Protein 1MUW (pdb70)

Foldseek 3Di:
DQQAAQQQQEEEELCALQPQFDDPVDDGLADGDQLLVVLVLCLVSHHQAYEYALCSQQPPPDDPVSSVVSLVSNLVSCVVSVHAYAEYEHPLDDDVLNQQWQLQRPDPVSVVVSLVRGVVVVVVSQVRHHQEYEDEGQNHDAPDDVNHPVVVSLVSVLVSQQVVVVVCVVVVGRHAYAYEAAQHPPHNGHQLHAQVSLLVSLVPHPCSVRYAHAYEPARCQLVPDQVLVSVVVRVVVVGHPHYEAAAHQGNDPRQQHAHCPHPNVSSLSNLLSCVVSVPDHHHYYPGHQHSVDYSVSSSVRVSVNSSSSSLSNVLSVCQVPDVVLVVLCVLLCVVVVPDDPCVVDDVVCVPDCCNPVVPPVVVVVVRDNSVVVNVVSSVCSSVVVD

CATH classification: 3.20.20.150

Solvent-accessible surface area: 19082 Å² total; per-residue (Å²): 129,50,118,13,60,80,149,21,60,0,0,0,0,11,45,0,2,19,51,41,0,145,56,118,195,19,122,41,65,14,110,77,41,57,23,26,60,2,0,66,64,0,27,124,47,7,2,50,0,0,0,0,16,14,41,46,3,11,69,98,68,24,54,115,111,87,45,92,58,57,10,126,90,1,77,114,5,10,111,89,49,57,11,55,3,19,2,0,5,11,13,17,38,95,65,94,53,0,154,36,0,0,11,3,4,97,88,147,105,16,46,142,86,0,25,176,20,3,39,120,2,0,57,8,0,48,107,23,31,3,110,8,2,2,22,48,24,1,62,4,0,17,119,71,77,110,44,12,74,70,195,71,5,58,78,73,9,58,84,4,5,15,86,2,0,83,48,1,68,74,89,64,58,105,3,99,1,0,7,14,2,10,15,51,54,55,18,42,101,7,21,18,34,18,4,33,95,0,16,63,18,0,110,172,8,121,63,36,114,31,1,0,0,0,0,1,9,0,6,4,14,7,42,49,84,75,2,12,130,18,0,40,99,0,49,217,47,55,21,18,19,0,0,1,0,1,1,1,50,33,127,92,133,25,33,4,40,101,0,8,25,36,72,82,66,16,6,0,68,1,0,10,39,2,64,85,52,44,24,150,17,21,7,0,0,14,0,52,0,55,78,117,63,92,74,107,12,0,28,67,13,0,34,13,0,0,114,32,0,21,38,5,69,79,52,4,60,41,2,97,70,18,102,90,0,79,96,10,32,114,44,3,40,68,80,96,144,88,108,105,136,32,92,85,33,106,153,108,78,135,82,50,131,95,45,168,98,88,105,88,96,109,60,51,86,87,148,55,82,47,102,144,184,22,44,95,14,0,54,36,5,14,119,45,76,114

B-factor: mean 12.52, std 9.23, range [3.77, 87.59]

Nearest PDB structures (foldseek):
  1muw-assembly1_A  TM=1.003E+00  e=1.784E-71  Streptomyces olivochromogenes
  1xya-assembly1_B-2  TM=1.001E+00  e=8.491E-69  Streptomyces olivochromogenes
  1xyl-assembly1_B-2  TM=1.001E+00  e=8.491E-69  Streptomyces olivochromogenes
  6qrr-assembly1_A  TM=1.000E+00  e=2.770E-67  Streptomyces rubiginosus
  1oad-assembly1_A  TM=1.001E+00  e=8.093E-67  Streptomyces rubiginosus

Structure (mmCIF, N/CA/C/O backbone):
data_1MUW
#
_entry.id   1MUW
#
_cell.length_a   85.906
_cell.length_b   92.883
_cell.length_c   98.321
_cell.angle_alpha   90.00
_cell.angle_beta   90.00
_cell.angle_gamma   90.00
#
_symmetry.space_group_name_H-M   'I 2 2 2'
#
loop_
_entity.id
_entity.type
_entity.pdbx_description
1 polymer 'XYLOSE ISOMERASE'
2 non-polymer 'MANGANESE (II) ION'
3 non-polymer 'MAGNESIUM ION'
4 non-polymer 'HYDROXIDE ION'
5 water water
#
loop_
_atom_site.group_PDB
_atom_site.id
_atom_site.type_symbol
_atom_site.label_atom_id
_atom_site.label_alt_id
_atom_site.label_comp_id
_atom_site.label_asym_id
_atom_site.label_entity_id
_atom_site.label_seq_id
_atom_site.pdbx_PDB_ins_code
_atom_site.Cartn_x
_atom_site.Cartn_y
_atom_site.Cartn_z
_atom_site.occupancy
_atom_site.B_iso_or_equiv
_atom_site.auth_seq_id
_atom_site.auth_comp_id
_atom_site.auth_asym_id
_atom_site.auth_atom_id
_atom_site.pdbx_PDB_model_num
ATOM 1 N N A SER A 1 1 ? 11.859 40.344 36.498 0.54 43.05 1 SER A N 1
ATOM 2 N N B SER A 1 1 ? 8.996 35.956 35.296 0.46 37.11 1 SER A N 1
ATOM 3 C CA A SER A 1 1 ? 10.759 39.938 35.619 0.54 31.97 1 SER A CA 1
ATOM 4 C CA B SER A 1 1 ? 9.563 36.648 34.141 0.46 30.45 1 SER A CA 1
ATOM 5 C C A SER A 1 1 ? 11.215 39.985 34.140 0.54 23.47 1 SER A C 1
ATOM 6 C C B SER A 1 1 ? 11.005 37.139 34.253 0.46 31.57 1 SER A C 1
ATOM 7 O O A SER A 1 1 ? 12.033 40.765 33.656 0.54 19.67 1 SER A O 1
ATOM 8 O O B SER A 1 1 ? 11.960 36.607 34.899 0.46 17.92 1 SER A O 1
ATOM 27 N N A TYR A 1 2 ? 10.628 39.037 33.428 0.82 16.03 2 TYR A N 1
ATOM 28 N N B TYR A 1 2 ? 11.074 38.262 33.563 0.18 22.62 2 TYR A N 1
ATOM 29 C CA A TYR A 1 2 ? 10.870 38.878 32.006 0.82 12.38 2 TYR A CA 1
ATOM 30 C CA B TYR A 1 2 ? 10.877 38.744 32.231 0.18 12.52 2 TYR A CA 1
ATOM 31 C C A TYR A 1 2 ? 12.345 38.673 31.676 0.82 9.56 2 TYR A C 1
ATOM 32 C C B TYR A 1 2 ? 12.360 38.708 31.757 0.18 13.19 2 TYR A C 1
ATOM 33 O O A TYR A 1 2 ? 12.803 39.091 30.610 0.82 9.68 2 TYR A O 1
ATOM 34 O O B TYR A 1 2 ? 12.842 39.368 30.870 0.18 18.02 2 TYR A O 1
ATOM 69 N N A GLN A 1 3 ? 13.112 38.028 32.513 0.56 11.59 3 GLN A N 1
ATOM 70 N N B GLN A 1 3 ? 13.019 37.852 32.534 0.44 12.45 3 GLN A N 1
ATOM 71 C CA A GLN A 1 3 ? 14.521 37.724 32.280 0.56 10.20 3 GLN A CA 1
ATOM 72 C CA B GLN A 1 3 ? 14.469 37.686 32.372 0.44 11.89 3 GLN A CA 1
ATOM 73 C C A GLN A 1 3 ? 14.662 36.378 31.584 0.56 9.56 3 GLN A C 1
ATOM 74 C C B GLN A 1 3 ? 14.671 36.412 31.582 0.44 9.57 3 GLN A C 1
ATOM 75 O O A GLN A 1 3 ? 14.306 35.332 32.156 0.56 12.71 3 GLN A O 1
ATOM 76 O O B GLN A 1 3 ? 14.282 35.359 32.110 0.44 11.61 3 GLN A O 1
ATOM 103 N N . PRO A 1 4 ? 15.165 36.354 30.350 1.00 7.89 4 PRO A N 1
ATOM 104 C CA . PRO A 1 4 ? 15.342 35.099 29.649 1.00 8.00 4 PRO A CA 1
AT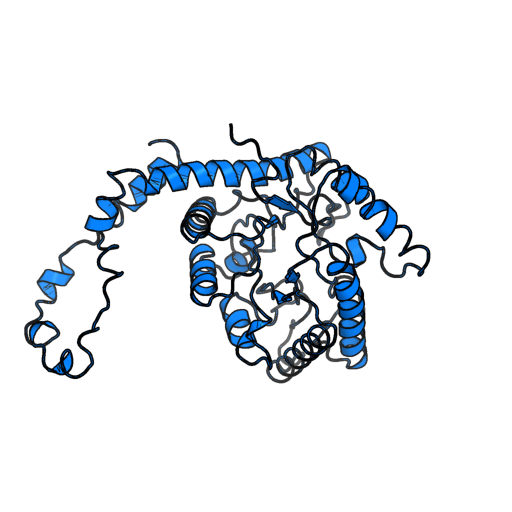OM 105 C C . P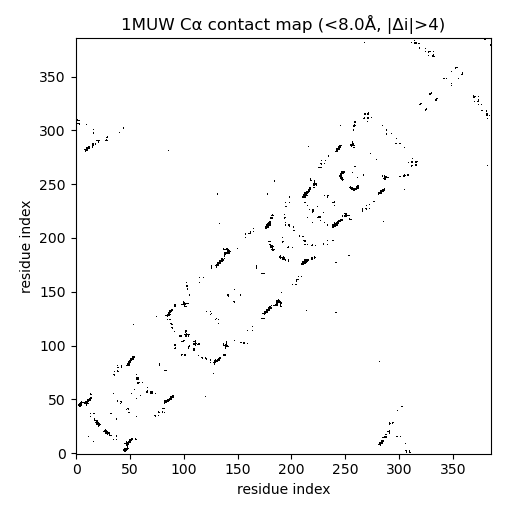RO A 1 4 ? 16.465 34.249 30.268 1.00 8.71 4 PRO A C 1
ATOM 106 O O . PRO A 1 4 ? 17.477 34.749 30.753 1.00 9.89 4 PRO A O 1
ATOM 117 N N . THR A 1 5 ? 16.240 32.940 30.113 1.00 9.58 5 THR A N 1
ATOM 118 C CA . THR A 1 5 ? 17.248 31.964 30.483 1.00 11.43 5 THR A CA 1
ATOM 119 C C . THR A 1 5 ? 17.272 30.897 29.407 1.00 9.95 5 THR A C 1
ATOM 120 O O . THR A 1 5 ? 16.313 30.818 28.590 1.00 9.16 5 THR A O 1
ATOM 131 N N A PRO A 1 6 ? 18.314 30.044 29.378 0.65 9.47 6 PRO A N 1
ATOM 132 N N B PRO A 1 6 ? 18.182 29.968 29.338 0.35 8.87 6 PRO A N 1
ATOM 133 C CA A PRO A 1 6 ? 18.378 28.988 28.347 0.65 8.70 6 PRO A CA 1
ATOM 134 C CA B PRO A 1 6 ? 18.201 29.055 28.182 0.35 8.95 6 PRO A CA 1
ATOM 135 C C A PRO A 1 6 ? 17.131 28.117 28.305 0.65 8.78 6 PRO A C 1
ATOM 136 C C B PRO A 1 6 ? 17.032 28.081 28.077 0.35 9.07 6 PRO A C 1
ATOM 137 O O A PRO A 1 6 ? 16.822 27.609 27.223 0.65 8.20 6 PRO A O 1
ATOM 138 O O B PRO A 1 6 ? 16.838 27.507 26.986 0.35 10.84 6 PRO A O 1
ATOM 159 N N A GLU A 1 7 ? 16.503 27.962 29.465 0.51 8.69 7 GLU A N 1
ATOM 160 N N B GLU A 1 7 ? 16.265 27.860 29.144 0.49 10.25 7 GLU A N 1
ATOM 161 C CA A GLU A 1 7 ? 15.261 27.205 29.510 0.51 9.18 7 GLU A CA 1
ATOM 162 C CA B GLU A 1 7 ? 15.069 27.010 29.090 0.49 11.55 7 GLU A CA 1
ATOM 163 C C A GLU A 1 7 ? 14.248 27.699 28.509 0.51 8.62 7 GLU A C 1
ATOM 164 C C B GLU A 1 7 ? 14.026 27.609 28.170 0.49 10.57 7 GLU A C 1
ATOM 165 O O A GLU A 1 7 ? 13.428 26.896 28.067 0.51 10.43 7 GLU A O 1
ATOM 166 O O B GLU A 1 7 ? 13.133 26.889 27.695 0.49 11.39 7 GLU A O 1
ATOM 189 N N . ASP A 1 8 ? 14.193 28.953 28.069 1.00 9.60 8 ASP A N 1
ATOM 190 C CA . ASP A 1 8 ? 13.235 29.573 27.164 1.00 9.42 8 ASP A CA 1
ATOM 191 C C . ASP A 1 8 ? 13.507 29.312 25.678 1.00 9.01 8 ASP A C 1
ATOM 192 O O . ASP A 1 8 ? 12.704 29.696 24.824 1.00 10.41 8 ASP A O 1
ATOM 201 N N . ARG A 1 9 ? 14.630 28.714 25.324 1.00 7.83 9 ARG A N 1
ATOM 202 C CA . ARG A 1 9 ? 14.864 28.229 23.964 1.00 7.90 9 ARG A CA 1
ATOM 203 C C . ARG A 1 9 ? 15.044 29.354 22.936 1.00 7.08 9 ARG A C 1
ATOM 204 O O . ARG A 1 9 ? 14.819 29.137 21.745 1.00 8.19 9 ARG A O 1
ATOM 225 N N . PHE A 1 10 ? 15.491 30.547 23.376 1.00 6.43 10 PHE A N 1
ATOM 226 C CA . PHE A 1 10 ? 15.680 31.638 22.429 1.00 5.78 10 PHE A CA 1
ATOM 227 C C . PHE A 1 10 ? 16.981 31.471 21.667 1.00 5.68 10 PHE A C 1
ATOM 228 O O . PHE A 1 10 ? 18.062 31.226 22.252 1.00 6.66 10 PHE A O 1
ATOM 245 N N . THR A 1 11 ? 16.911 31.635 20.355 1.00 5.32 11 THR A N 1
ATOM 246 C CA . THR A 1 11 ? 18.081 31.508 19.511 1.00 5.17 11 THR A CA 1
ATOM 247 C C . THR A 1 11 ? 18.130 32.687 18.538 1.00 4.82 11 THR A C 1
ATOM 248 O O . THR A 1 11 ? 17.150 33.343 18.278 1.00 5.22 11 THR A O 1
ATOM 259 N N . PHE A 1 12 ? 19.352 32.916 18.007 1.00 4.90 12 PHE A N 1
ATOM 260 C CA . PHE A 1 12 ? 19.608 34.025 17.101 1.00 4.87 12 PHE A CA 1
ATOM 261 C C . PHE A 1 12 ? 20.576 33.593 16.009 1.00 5.06 12 PHE A C 1
ATOM 262 O O . PHE A 1 12 ? 21.553 32.902 16.282 1.00 5.73 12 PHE A O 1
ATOM 279 N N . GLY A 1 13 ? 20.369 34.106 14.803 1.00 5.42 13 GLY A N 1
ATOM 280 C CA . GLY A 1 13 ? 21.341 33.870 13.748 1.00 5.75 13 GLY A CA 1
ATOM 281 C C . GLY A 1 13 ? 22.598 34.688 13.983 1.00 5.52 13 GLY A C 1
ATOM 282 O O . GLY A 1 13 ? 22.544 35.835 14.413 1.00 5.71 13 GLY A O 1
ATOM 286 N N . LEU A 1 14 ? 23.755 34.173 13.552 1.00 5.70 14 LEU A N 1
ATOM 287 C CA . LEU A 1 14 ? 24.966 34.986 13.589 1.00 5.99 14 LEU A CA 1
ATOM 288 C C . LEU A 1 14 ? 24.795 36.289 12.812 1.00 5.73 14 LEU A C 1
ATOM 289 O O . LEU A 1 14 ? 25.353 37.321 13.157 1.00 6.48 14 LEU A O 1
ATOM 305 N N . TRP A 1 15 ? 24.019 36.213 11.724 1.00 5.47 15 TRP A N 1
ATOM 306 C CA . TRP A 1 15 ? 23.833 37.319 10.791 1.00 5.47 15 TRP A CA 1
ATOM 307 C C . TRP A 1 15 ? 22.854 38.374 11.296 1.00 5.36 15 TRP A C 1
ATOM 308 O O . TRP A 1 15 ? 22.639 39.379 10.583 1.00 6.29 15 TRP A O 1
ATOM 329 N N . THR A 1 16 ? 22.255 38.161 12.451 1.00 5.25 16 THR A N 1
ATOM 330 C CA . THR A 1 16 ? 21.210 39.064 12.997 1.00 5.19 16 THR A CA 1
ATOM 331 C C . THR A 1 16 ? 21.914 40.199 13.732 1.00 5.15 16 THR A C 1
ATOM 332 O O . THR A 1 16 ? 22.138 41.289 13.208 1.00 5.58 16 THR A O 1
ATOM 343 N N . VAL A 1 17 ? 22.400 39.899 14.954 1.00 5.45 17 VAL A N 1
ATOM 344 C CA . VAL A 1 17 ? 23.210 40.810 15.716 1.00 5.55 17 VAL A CA 1
ATOM 345 C C . VAL A 1 17 ? 24.509 41.163 14.971 1.00 5.94 17 VAL A C 1
ATOM 346 O O . VAL A 1 17 ? 25.055 42.234 15.195 1.00 6.49 17 VAL A O 1
ATOM 359 N N . GLY A 1 18 ? 24.962 40.266 14.078 1.00 5.59 18 GLY A N 1
ATOM 360 C CA . GLY A 1 18 ? 26.137 40.538 13.297 1.00 5.83 18 GLY A CA 1
ATOM 361 C C . GLY A 1 18 ? 25.900 41.350 12.036 1.00 6.09 18 GLY A C 1
ATOM 362 O O . GLY A 1 18 ? 26.861 41.596 11.317 1.00 7.66 18 GLY A O 1
ATOM 366 N N . TRP A 1 19 ? 24.673 41.771 11.752 1.00 5.90 19 TRP A N 1
ATOM 367 C CA . TRP A 1 19 ? 24.423 42.599 10.579 1.00 6.33 19 TRP A CA 1
ATOM 368 C C . TRP A 1 19 ? 25.195 43.912 10.708 1.00 6.08 19 TRP A C 1
ATOM 369 O O . TRP A 1 19 ? 25.004 44.665 11.649 1.00 6.47 19 TRP A O 1
ATOM 390 N N . GLN A 1 20 ? 26.026 44.224 9.677 1.00 6.91 20 GLN A N 1
ATOM 391 C CA . GLN A 1 20 ? 26.806 45.429 9.689 1.00 7.06 20 GLN A CA 1
ATOM 392 C C . GLN A 1 20 ? 26.046 46.662 9.272 1.00 7.10 20 GLN A C 1
ATOM 393 O O . GLN A 1 20 ? 26.584 47.760 9.365 1.00 7.94 20 GLN A O 1
ATOM 407 N N . GLY A 1 21 ? 24.800 46.518 8.807 1.00 7.06 21 GLY A N 1
ATOM 408 C CA . GLY A 1 21 ? 23.988 47.675 8.488 1.00 7.55 21 GLY A CA 1
ATOM 409 C C . GLY A 1 21 ? 24.001 48.106 7.042 1.00 8.00 21 GLY A C 1
ATOM 410 O O . GLY A 1 21 ? 23.447 49.149 6.727 1.00 8.99 21 GLY A O 1
ATOM 414 N N . ARG A 1 22 ? 24.599 47.324 6.125 1.00 10.01 22 ARG A N 1
ATOM 415 C CA . ARG A 1 22 ? 24.432 47.641 4.710 1.00 11.57 22 ARG A CA 1
ATOM 416 C C . ARG A 1 22 ? 23.019 47.425 4.242 1.00 11.70 22 ARG A C 1
ATOM 417 O O . ARG A 1 22 ? 22.463 46.386 4.554 1.00 13.98 22 ARG A O 1
ATOM 438 N N . ASP A 1 23 ? 22.490 48.377 3.524 1.00 12.82 23 ASP A N 1
ATOM 439 C CA . ASP A 1 23 ? 21.107 48.256 2.995 1.00 15.35 23 ASP A CA 1
ATOM 440 C C . ASP A 1 23 ? 21.162 48.714 1.569 1.00 18.72 23 ASP A C 1
ATOM 441 O O . ASP A 1 23 ? 22.228 49.018 1.054 1.00 20.16 23 ASP A O 1
ATOM 450 N N . PRO A 1 24 ? 20.090 48.739 0.797 1.00 25.57 24 PRO A N 1
ATOM 451 C CA . PRO A 1 24 ? 20.260 49.015 -0.649 1.00 29.96 24 PRO A CA 1
ATOM 452 C C . PRO A 1 24 ? 20.789 50.414 -0.973 1.00 24.70 24 PRO A C 1
ATOM 453 O O . PRO A 1 24 ? 21.164 50.680 -2.122 1.00 28.02 24 PRO A O 1
ATOM 464 N N . PHE A 1 25 ? 20.746 51.281 0.021 1.00 16.00 25 PHE A N 1
ATOM 465 C CA . PHE A 1 25 ? 21.093 52.669 -0.161 1.00 10.99 25 PHE A CA 1
ATOM 466 C C . PHE A 1 25 ? 22.143 53.130 0.837 1.00 11.93 25 PHE A C 1
ATOM 467 O O . PHE A 1 25 ? 22.263 54.314 1.037 1.00 14.05 25 PHE A O 1
ATOM 484 N N . GLY A 1 26 ? 22.864 52.183 1.462 1.00 12.06 26 GLY A N 1
ATOM 485 C CA . GLY A 1 26 ? 23.687 52.544 2.566 1.00 15.04 26 GLY A CA 1
ATOM 486 C C . GLY A 1 26 ? 24.864 51.638 2.807 1.00 12.28 26 GLY A C 1
ATOM 487 O O . GLY A 1 26 ? 24.710 50.407 2.722 1.00 12.72 26 GLY A O 1
ATOM 491 N N . ASP A 1 27 ? 25.989 52.197 3.189 1.00 11.23 27 ASP A N 1
ATOM 492 C CA . ASP A 1 27 ? 27.164 51.428 3.602 1.00 10.80 27 ASP A CA 1
ATOM 493 C C . ASP A 1 27 ? 27.014 50.959 5.063 1.00 9.40 27 ASP A C 1
ATOM 494 O O . ASP A 1 27 ? 26.148 51.361 5.811 1.00 9.23 27 ASP A O 1
ATOM 503 N N . ALA A 1 28 ? 27.922 50.087 5.465 1.00 9.64 28 ALA A N 1
ATOM 504 C CA . ALA A 1 28 ? 27.889 49.534 6.809 1.00 8.41 28 ALA A CA 1
ATOM 505 C C . ALA A 1 28 ? 28.022 50.628 7.844 1.00 7.83 28 ALA A C 1
ATOM 506 O O . ALA A 1 28 ? 28.825 51.551 7.715 1.00 9.89 28 ALA A O 1
ATOM 513 N N . THR A 1 29 ? 27.263 50.476 8.938 1.00 6.91 29 THR A N 1
ATOM 514 C CA . THR A 1 29 ? 27.364 51.364 10.089 1.00 6.62 29 THR A CA 1
ATOM 515 C C . THR A 1 29 ? 28.026 50.707 11.292 1.00 6.81 29 THR A C 1
ATOM 516 O O . THR A 1 29 ? 28.285 51.440 12.287 1.00 7.55 29 THR A O 1
ATOM 527 N N . ARG A 1 30 ? 28.298 49.412 11.236 1.00 6.95 30 ARG A N 1
ATOM 528 C CA . ARG A 1 30 ? 28.923 48.728 12.376 1.00 7.18 30 ARG A CA 1
ATOM 529 C C . ARG A 1 30 ? 29.998 47.801 11.845 1.00 8.20 30 ARG A C 1
ATOM 530 O O . ARG A 1 30 ? 29.898 47.308 10.711 1.00 8.98 30 ARG A O 1
ATOM 551 N N . PRO A 1 31 ? 31.014 47.491 12.649 1.00 9.25 31 PRO A N 1
ATOM 552 C CA . PRO A 1 31 ? 32.042 46.542 12.225 1.00 10.96 31 PRO A CA 1
ATOM 553 C C . PRO A 1 31 ? 31.548 45.117 12.264 1.00 9.74 31 PRO A C 1
ATOM 554 O O . PRO A 1 31 ? 30.601 44.756 12.975 1.00 9.05 31 PRO A O 1
ATOM 565 N N . ALA A 1 32 ? 32.211 44.253 11.504 1.00 10.52 32 ALA A N 1
ATOM 566 C CA . ALA A 1 32 ? 31.931 42.817 11.583 1.00 10.78 32 ALA A CA 1
ATOM 567 C C . ALA A 1 32 ? 32.154 42.336 13.016 1.00 9.95 32 ALA A C 1
ATOM 568 O O . ALA A 1 32 ? 33.061 42.759 13.706 1.00 11.12 32 ALA A O 1
ATOM 575 N N . LEU A 1 33 ? 31.300 41.373 13.402 1.00 9.52 33 LEU A N 1
ATOM 576 C CA . LEU A 1 33 ? 31.424 40.738 14.712 1.00 9.95 33 LEU A CA 1
ATOM 577 C C . LEU A 1 33 ? 32.098 39.359 14.529 1.00 10.11 33 LEU A C 1
ATOM 578 O O . LEU A 1 33 ? 31.805 38.597 13.627 1.00 12.60 33 LEU A O 1
ATOM 594 N N . ASP A 1 34 ? 32.966 39.065 15.480 1.00 10.49 34 ASP A N 1
ATOM 595 C CA . ASP A 1 34 ? 33.523 37.712 15.570 1.00 10.51 34 ASP A CA 1
ATOM 596 C C . ASP A 1 34 ? 32.432 36.787 16.089 1.00 9.51 34 ASP A C 1
ATOM 597 O O . ASP A 1 34 ? 31.838 37.060 17.116 1.00 10.06 34 ASP A O 1
ATOM 606 N N . PRO A 1 35 ? 32.149 35.667 15.397 1.00 9.01 35 PRO A N 1
ATOM 607 C CA . PRO A 1 35 ? 31.140 34.700 15.911 1.00 9.37 35 PRO A CA 1
ATOM 608 C C . PRO A 1 35 ? 31.398 34.312 17.378 1.00 9.02 35 PRO A C 1
ATOM 609 O O . PRO A 1 35 ? 30.422 34.052 18.091 1.00 9.48 35 PRO A O 1
ATOM 620 N N . VAL A 1 36 ? 32.630 34.206 17.806 1.00 10.05 36 VAL A N 1
ATOM 621 C CA . VAL A 1 36 ? 32.915 33.909 19.204 1.00 11.35 36 VAL A CA 1
ATOM 622 C C . VAL A 1 36 ? 32.347 34.983 20.138 1.00 10.33 36 VAL A C 1
ATOM 623 O O . VAL A 1 36 ? 31.772 34.640 21.210 1.00 11.51 36 VAL A O 1
ATOM 636 N N . GLU A 1 37 ? 32.512 36.254 19.780 1.00 10.64 37 GLU A N 1
ATOM 637 C CA . GLU A 1 37 ? 31.926 37.343 20.577 1.00 11.08 37 GLU A CA 1
ATOM 638 C C . GLU A 1 37 ? 30.420 37.260 20.617 1.00 9.27 37 GLU A C 1
ATOM 639 O O . GLU A 1 37 ? 29.790 37.428 21.655 1.00 9.91 37 GLU A O 1
ATOM 651 N N . THR A 1 38 ? 29.788 36.981 19.467 1.00 8.57 38 THR A N 1
ATOM 652 C CA . THR A 1 38 ? 28.353 36.805 19.454 1.00 8.32 38 THR A CA 1
ATOM 653 C C . THR A 1 38 ? 27.898 35.692 20.358 1.00 7.14 38 THR A C 1
ATOM 654 O O . THR A 1 38 ? 26.926 35.869 21.097 1.00 7.59 38 THR A O 1
ATOM 665 N N . VAL A 1 39 ? 28.550 34.524 20.305 1.00 7.61 39 VAL A N 1
ATOM 666 C CA . VAL A 1 39 ? 28.147 33.417 21.189 1.00 7.65 39 VAL A CA 1
ATOM 667 C C . VAL A 1 39 ? 28.195 33.844 22.645 1.00 7.86 39 VAL A C 1
ATOM 668 O O . VAL A 1 39 ? 27.291 33.584 23.437 1.00 8.57 39 VAL A O 1
ATOM 681 N N A GLN A 1 40 ? 29.337 34.514 23.033 0.66 8.18 40 GLN A N 1
ATOM 682 N N B GLN A 1 40 ? 29.331 34.464 23.060 0.34 10.15 40 GLN A N 1
ATOM 683 C CA A GLN A 1 40 ? 29.498 34.924 24.425 0.66 9.56 40 GLN A CA 1
ATOM 684 C CA B GLN A 1 40 ? 29.475 34.934 24.417 0.34 9.92 40 GLN A CA 1
ATOM 685 C C A GLN A 1 40 ? 28.477 35.976 24.847 0.66 8.61 40 GLN A C 1
ATOM 686 C C B GLN A 1 40 ? 28.399 35.935 24.832 0.34 8.85 40 GLN A C 1
ATOM 687 O O A GLN A 1 40 ? 27.910 35.911 25.945 0.66 8.62 40 GLN A O 1
ATOM 688 O O B GLN A 1 40 ? 27.803 35.730 25.890 0.34 12.80 40 GLN A O 1
ATOM 715 N N . ARG A 1 41 ? 28.207 36.963 24.028 1.00 8.63 41 ARG A N 1
ATOM 716 C CA . ARG A 1 41 ? 27.285 38.043 24.377 1.00 8.83 41 ARG A CA 1
ATOM 717 C C . ARG A 1 41 ? 25.870 37.488 24.465 1.00 8.09 41 ARG A C 1
ATOM 718 O O . ARG A 1 41 ? 25.110 37.840 25.368 1.00 9.24 41 ARG A O 1
ATOM 739 N N . LEU A 1 42 ? 25.467 36.651 23.493 1.00 7.68 42 LEU A N 1
ATOM 740 C CA . LEU A 1 42 ? 24.100 36.097 23.530 1.00 7.84 42 LEU A CA 1
ATOM 741 C C . LEU A 1 42 ? 23.931 35.186 24.755 1.00 7.28 42 LEU A C 1
ATOM 742 O O . LEU A 1 42 ? 22.873 35.217 25.394 1.00 7.54 42 LEU A O 1
ATOM 758 N N . ALA A 1 43 ? 24.942 34.404 25.087 1.00 7.85 43 ALA A N 1
ATOM 759 C CA . ALA A 1 43 ? 24.868 33.556 26.289 1.00 8.17 43 ALA A CA 1
ATOM 760 C C . ALA A 1 43 ? 24.619 34.443 27.518 1.00 8.23 43 ALA A C 1
ATOM 761 O O . ALA A 1 43 ? 23.777 34.119 28.374 1.00 8.72 43 ALA A O 1
ATOM 768 N N A GLU A 1 44 ? 25.356 35.538 27.639 0.62 8.30 44 GLU A N 1
ATOM 769 N N B GLU A 1 44 ? 25.335 35.570 27.553 0.38 9.05 44 GLU A N 1
ATOM 770 C CA A GLU A 1 44 ? 25.155 36.389 28.830 0.62 10.21 44 GLU A CA 1
ATOM 771 C CA B GLU A 1 44 ? 25.266 36.506 28.690 0.38 8.72 44 GLU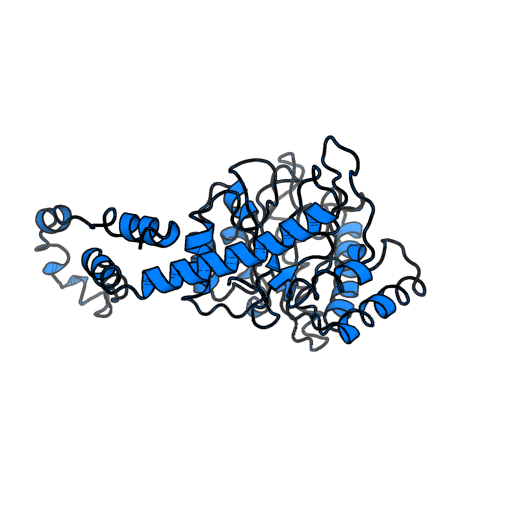 A CA 1
ATOM 772 C C A GLU A 1 44 ? 23.805 37.051 28.827 0.62 10.03 44 GLU A C 1
ATOM 773 C C B GLU A 1 44 ? 23.852 37.052 28.811 0.38 7.71 44 GLU A C 1
ATOM 774 O O A GLU A 1 44 ? 23.340 37.408 29.921 0.62 9.38 44 GLU A O 1
ATOM 775 O O B GLU A 1 44 ? 23.372 37.292 29.928 0.38 11.43 44 GLU A O 1
ATOM 798 N N . LEU A 1 45 ? 23.174 37.269 27.685 1.00 8.55 45 LEU A N 1
ATOM 799 C CA . LEU A 1 45 ? 21.812 37.793 27.664 1.00 8.32 45 LEU A CA 1
ATOM 800 C C . LEU A 1 45 ? 20.763 36.755 27.978 1.00 7.81 45 LEU A C 1
ATOM 801 O O . LEU A 1 45 ? 19.589 37.100 28.105 1.00 9.97 45 LEU A O 1
ATOM 817 N N . GLY A 1 46 ? 21.110 35.464 28.078 1.00 8.01 46 GLY A N 1
ATOM 818 C CA . GLY A 1 46 ? 20.154 34.409 28.381 1.00 8.46 46 GLY A CA 1
ATOM 819 C C . GLY A 1 46 ? 19.669 33.603 27.194 1.00 7.50 46 GLY A C 1
ATOM 820 O O . GLY A 1 46 ? 18.737 32.835 27.341 1.00 8.86 46 GLY A O 1
ATOM 824 N N . ALA A 1 47 ? 20.304 33.724 26.041 1.00 7.06 47 ALA A N 1
ATOM 825 C CA . ALA A 1 47 ? 19.955 32.892 24.914 1.00 6.74 47 ALA A CA 1
ATOM 826 C C . ALA A 1 47 ? 20.314 31.431 25.167 1.00 6.91 47 ALA A C 1
ATOM 827 O O . ALA A 1 47 ? 21.174 31.097 25.974 1.00 8.74 47 ALA A O 1
ATOM 834 N N A HIS A 1 48 ? 19.643 30.522 24.483 0.47 5.52 48 HIS A N 1
ATOM 835 N N B HIS A 1 48 ? 19.635 30.628 24.375 0.53 7.83 48 HIS A N 1
ATOM 836 C CA A HIS A 1 48 ? 19.739 29.082 24.339 0.47 6.45 48 HIS A CA 1
ATOM 837 C CA B HIS A 1 48 ? 19.959 29.206 24.423 0.53 6.80 48 HIS A CA 1
ATOM 838 C C A HIS A 1 48 ? 20.767 28.677 23.269 0.47 6.81 48 HIS A C 1
ATOM 839 C C B HIS A 1 48 ? 20.886 28.752 23.310 0.53 6.64 48 HIS A C 1
ATOM 840 O O A HIS A 1 48 ? 21.472 27.673 23.436 0.47 8.41 48 HIS A O 1
ATOM 841 O O B HIS A 1 48 ? 21.611 27.769 23.459 0.53 9.09 48 HIS A O 1
ATOM 868 N N . GLY A 1 49 ? 20.846 29.428 22.164 1.00 6.65 49 GLY A N 1
ATOM 869 C CA . GLY A 1 49 ? 21.729 29.011 21.089 1.00 7.11 49 GLY A CA 1
ATOM 870 C C . GLY A 1 49 ? 21.748 30.000 19.954 1.00 5.82 49 GLY A C 1
ATOM 871 O O . GLY A 1 49 ? 21.194 31.094 20.001 1.00 5.88 49 GLY A O 1
ATOM 875 N N A VAL A 1 50 ? 22.486 29.626 18.891 0.53 5.86 50 VAL A N 1
ATOM 876 N N B VAL A 1 50 ? 22.467 29.505 18.935 0.47 6.60 50 VAL A N 1
ATOM 877 C CA A VAL A 1 50 ? 22.700 30.402 17.692 0.53 5.80 50 VAL A CA 1
ATOM 878 C CA B VAL A 1 50 ? 22.810 30.322 17.764 0.47 6.36 50 VAL A CA 1
ATOM 879 C C A VAL A 1 50 ? 22.519 29.470 16.505 0.53 5.99 50 VAL A C 1
ATOM 880 C C B VAL A 1 50 ? 22.594 29.510 16.516 0.47 6.76 50 VAL A C 1
ATOM 881 O O A VAL A 1 50 ? 22.576 28.240 16.625 0.53 8.33 50 VAL A O 1
ATOM 882 O O B VAL A 1 50 ? 22.589 28.267 16.477 0.47 9.54 50 VAL A O 1
ATOM 907 N N . THR A 1 51 ? 22.353 30.162 15.369 1.00 5.55 51 THR A N 1
ATOM 908 C CA . THR A 1 51 ? 22.234 29.540 14.083 1.00 5.35 51 THR A CA 1
ATOM 909 C C . THR A 1 51 ? 23.183 30.225 13.101 1.00 5.20 51 THR A C 1
ATOM 910 O O . THR A 1 51 ? 23.703 31.313 13.387 1.00 5.78 51 THR A O 1
ATOM 921 N N . PHE A 1 52 ? 23.430 29.616 11.944 1.00 5.55 52 PHE A N 1
ATOM 922 C CA . PHE A 1 52 ? 24.370 30.196 10.997 1.00 5.99 52 PHE A CA 1
ATOM 923 C C . PHE A 1 52 ? 24.041 29.761 9.591 1.00 5.90 52 PHE A C 1
ATOM 924 O O . PHE A 1 52 ? 23.556 28.651 9.358 1.00 6.07 52 PHE A O 1
ATOM 941 N N . HIS A 1 53 ? 24.396 30.664 8.640 1.00 6.37 53 HIS A N 1
ATOM 942 C CA . HIS A 1 53 ? 24.675 30.237 7.264 1.00 6.37 53 HIS A CA 1
ATOM 943 C C . HIS A 1 53 ? 26.138 29.789 7.222 1.00 6.66 53 HIS A C 1
ATOM 944 O O . HIS A 1 53 ? 26.979 30.388 7.899 1.00 7.28 53 HIS A O 1
ATOM 958 N N . ASP A 1 54 ? 26.455 28.833 6.355 1.00 6.70 54 ASP A N 1
ATOM 959 C CA . ASP A 1 54 ? 27.826 28.477 6.096 1.00 6.79 54 ASP A CA 1
ATOM 960 C C . ASP A 1 54 ? 28.763 29.679 6.083 1.00 6.78 54 ASP A C 1
ATOM 961 O O . ASP A 1 54 ? 29.780 29.715 6.794 1.00 8.26 54 ASP A O 1
ATOM 970 N N . ASP A 1 55 ? 28.428 30.674 5.254 1.00 6.38 55 ASP A N 1
ATOM 971 C CA . ASP A 1 55 ? 29.337 31.792 4.981 1.00 6.93 55 ASP A CA 1
ATOM 972 C C . ASP A 1 55 ? 29.342 32.850 6.064 1.00 7.42 55 ASP A C 1
ATOM 973 O O . ASP A 1 55 ? 30.162 33.748 6.014 1.00 9.93 55 ASP A O 1
ATOM 982 N N . ASP A 1 56 ? 28.483 32.718 7.076 1.00 7.07 56 ASP A N 1
ATOM 983 C CA . ASP A 1 56 ? 28.604 33.538 8.269 1.00 7.46 56 ASP A CA 1
ATOM 984 C C . ASP A 1 56 ? 29.701 32.991 9.200 1.00 8.34 56 ASP A C 1
ATOM 985 O O . ASP A 1 56 ? 30.340 33.773 9.910 1.00 10.54 56 ASP A O 1
ATOM 994 N N . LEU A 1 57 ? 29.830 31.696 9.246 1.00 8.32 57 LEU A N 1
ATOM 995 C CA . LEU A 1 57 ? 30.773 31.005 10.126 1.00 9.33 57 LEU A CA 1
ATOM 996 C C . LEU A 1 57 ? 32.146 30.920 9.523 1.00 9.46 57 LEU A C 1
ATOM 997 O O . LEU A 1 57 ? 33.151 31.103 10.195 1.00 11.80 57 LEU A O 1
ATOM 1013 N N . ILE A 1 58 ? 32.197 30.604 8.224 1.00 9.54 58 ILE A N 1
ATOM 1014 C CA . ILE A 1 58 ? 33.443 30.400 7.509 1.00 10.01 58 ILE A CA 1
ATOM 1015 C C . ILE A 1 58 ? 33.390 31.372 6.317 1.00 10.25 58 ILE A C 1
ATOM 1016 O O . ILE A 1 58 ? 32.554 31.215 5.452 1.00 10.98 58 ILE A O 1
ATOM 1032 N N . PRO A 1 59 ? 34.299 32.351 6.214 1.00 11.62 59 PRO A N 1
ATOM 1033 C CA . PRO A 1 59 ? 34.243 33.279 5.072 1.00 12.11 59 PRO A CA 1
ATOM 1034 C C . PRO A 1 59 ? 34.235 32.520 3.764 1.00 10.92 59 PRO A C 1
ATOM 1035 O O . PRO A 1 59 ? 34.999 31.561 3.586 1.00 11.86 59 PRO A O 1
ATOM 1046 N N . PHE A 1 60 ? 33.417 32.939 2.823 1.00 10.82 60 PHE A N 1
ATOM 1047 C CA . PHE A 1 60 ? 33.369 32.309 1.502 1.00 10.40 60 PHE A CA 1
ATOM 1048 C C . PHE A 1 60 ? 34.806 32.239 0.957 1.00 12.41 60 PHE A C 1
ATOM 1049 O O . PHE A 1 60 ? 35.556 33.180 1.005 1.00 15.00 60 PHE A O 1
ATOM 1066 N N . GLY A 1 61 ? 35.123 31.105 0.344 1.00 14.27 61 GLY A N 1
ATOM 1067 C CA . GLY A 1 61 ? 36.386 30.920 -0.297 1.00 16.03 61 GLY A CA 1
ATOM 1068 C C . GLY A 1 61 ? 37.540 30.600 0.593 1.00 21.73 61 GLY A C 1
ATOM 1069 O O . GLY A 1 61 ? 38.732 30.603 0.192 1.00 27.67 61 GLY A O 1
ATOM 1073 N N . SER A 1 62 ? 37.287 30.233 1.874 1.00 15.81 62 SER A N 1
ATOM 1074 C CA . SER A 1 62 ? 38.311 29.872 2.796 1.00 16.02 62 SER A CA 1
ATOM 1075 C C . SER A 1 62 ? 39.005 28.579 2.395 1.00 16.03 62 SER A C 1
ATOM 1076 O O . SER A 1 62 ? 38.368 27.654 1.885 1.00 19.23 62 SER A O 1
ATOM 1084 N N . SER A 1 63 ? 40.289 28.510 2.674 1.00 18.78 63 SER A N 1
ATOM 1085 C CA . SER A 1 63 ? 41.004 27.267 2.478 1.00 21.87 63 SER A CA 1
ATOM 1086 C C . SER A 1 63 ? 40.562 26.251 3.554 1.00 19.48 63 SER A C 1
ATOM 1087 O O . SER A 1 63 ? 39.896 26.584 4.515 1.00 18.25 63 SER A O 1
ATOM 1095 N N . ASP A 1 64 ? 40.948 25.017 3.322 1.00 21.67 64 ASP A N 1
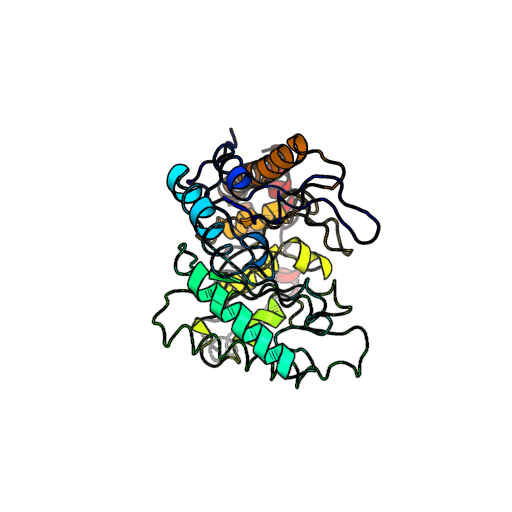ATOM 1096 C CA . ASP A 1 64 ? 40.517 23.958 4.232 1.00 22.15 64 ASP A CA 1
ATOM 1097 C C . ASP A 1 64 ? 41.064 24.240 5.635 1.00 21.37 64 ASP A C 1
ATOM 1098 O O . ASP A 1 64 ? 40.366 24.040 6.651 1.00 21.47 64 ASP A O 1
ATOM 1107 N N . THR A 1 65 ? 42.299 24.727 5.744 1.00 23.56 65 THR A N 1
ATOM 1108 C CA . THR A 1 65 ? 42.897 25.012 7.047 1.00 26.19 65 THR A CA 1
ATOM 1109 C C . THR A 1 65 ? 42.196 26.164 7.735 1.00 21.01 65 THR A C 1
ATOM 1110 O O . THR A 1 65 ? 41.930 26.167 8.960 1.00 24.08 65 THR A O 1
ATOM 1121 N N . GLU A 1 66 ? 41.865 27.177 6.948 1.00 22.32 66 GLU A N 1
ATOM 1122 C CA . GLU A 1 66 ? 41.166 28.348 7.478 1.00 19.74 66 GLU A CA 1
ATOM 1123 C C . GLU A 1 66 ? 39.768 27.942 7.988 1.00 15.69 66 GLU A C 1
ATOM 1124 O O . GLU A 1 66 ? 39.313 28.336 9.112 1.00 15.85 66 GLU A O 1
ATOM 1136 N N A ARG A 1 67 ? 39.080 27.136 7.216 0.47 14.24 67 ARG A N 1
ATOM 1137 N N B ARG A 1 67 ? 39.164 27.138 7.165 0.53 15.66 67 ARG A N 1
ATOM 1138 C CA A ARG A 1 67 ? 37.762 26.629 7.573 0.47 12.53 67 ARG A CA 1
ATOM 1139 C CA B ARG A 1 67 ? 37.876 26.592 7.537 0.53 14.67 67 ARG A CA 1
ATOM 1140 C C A ARG A 1 67 ? 37.813 25.862 8.881 0.47 13.53 67 ARG A C 1
ATOM 1141 C C B ARG A 1 67 ? 37.908 25.980 8.929 0.53 14.36 67 ARG A C 1
ATOM 1142 O O A ARG A 1 67 ? 36.963 26.033 9.762 0.47 9.94 67 ARG A O 1
ATOM 1143 O O B ARG A 1 67 ? 37.162 26.360 9.844 0.53 15.45 67 ARG A O 1
ATOM 1184 N N . GLU A 1 68 ? 38.816 25.003 9.038 1.00 16.13 68 GLU A N 1
ATOM 1185 C CA . GLU A 1 68 ? 38.905 24.211 10.253 1.00 17.47 68 GLU A CA 1
ATOM 1186 C C . GLU A 1 68 ? 39.147 25.131 11.454 1.00 17.19 68 GLU A C 1
ATOM 1187 O O . GLU A 1 68 ? 38.630 24.934 12.551 1.00 16.54 68 GLU A O 1
ATOM 1199 N N A SER A 1 69 ? 39.981 26.177 11.276 0.65 17.59 69 SER A N 1
ATOM 1200 N N B SER A 1 69 ? 39.970 26.163 11.269 0.35 17.38 69 SER A N 1
ATOM 1201 C CA A SER A 1 69 ? 40.278 27.193 12.285 0.65 18.55 69 SER A CA 1
ATOM 1202 C CA B SER A 1 69 ? 40.160 27.036 12.441 0.35 17.81 69 SER A CA 1
ATOM 1203 C C A SER A 1 69 ? 39.024 27.914 12.780 0.65 15.91 69 SER A C 1
ATOM 1204 C C B SER A 1 69 ? 38.867 27.732 12.819 0.35 15.19 69 SER A C 1
ATOM 1205 O O A SER A 1 69 ? 38.795 28.141 13.983 0.65 14.99 69 SER A O 1
ATOM 1206 O O B SER A 1 69 ? 38.438 27.747 13.989 0.35 24.85 69 SER A O 1
ATOM 1221 N N . HIS A 1 70 ? 38.188 28.324 11.823 1.00 12.67 70 HIS A N 1
ATOM 1222 C CA . HIS A 1 70 ? 36.954 29.036 12.170 1.00 12.89 70 HIS A CA 1
ATOM 1223 C C . HIS A 1 70 ? 36.008 28.112 12.910 1.00 12.19 70 HIS A C 1
ATOM 1224 O O . HIS A 1 70 ? 35.356 28.532 13.890 1.00 13.43 70 HIS A O 1
ATOM 1238 N N . ILE A 1 71 ? 35.862 26.869 12.454 1.00 12.47 71 ILE A N 1
ATOM 1239 C CA . ILE A 1 71 ? 34.978 25.910 13.114 1.00 12.24 71 ILE A CA 1
ATOM 1240 C C . ILE A 1 71 ? 35.455 25.608 14.526 1.00 12.22 71 ILE A C 1
ATOM 1241 O O . ILE A 1 71 ? 34.672 25.629 15.468 1.00 12.64 71 ILE A O 1
ATOM 1257 N N . LYS A 1 72 ? 36.742 25.383 14.673 1.00 13.30 72 LYS A N 1
ATOM 1258 C CA . LYS A 1 72 ? 37.274 25.076 16.033 1.00 14.85 72 LYS A CA 1
ATOM 1259 C C . LYS A 1 72 ? 37.024 26.197 17.017 1.00 14.82 72 LYS A C 1
ATOM 1260 O O . LYS A 1 72 ? 36.609 25.912 18.160 1.00 16.65 72 LYS A O 1
ATOM 1279 N N . ARG A 1 73 ? 37.296 27.478 16.657 1.00 14.77 73 ARG A N 1
ATOM 1280 C CA . ARG A 1 73 ? 37.102 28.596 17.605 1.00 16.01 73 ARG A CA 1
ATOM 1281 C C . ARG A 1 73 ? 35.604 28.679 17.986 1.00 13.21 73 ARG A C 1
ATOM 1282 O O . ARG A 1 73 ? 35.268 28.973 19.147 1.00 13.60 73 ARG A O 1
ATOM 1303 N N . PHE A 1 74 ? 34.732 28.409 17.025 1.00 12.74 74 PHE A N 1
ATOM 1304 C CA . PHE A 1 74 ? 33.280 28.482 17.265 1.00 11.66 74 PHE A CA 1
ATOM 1305 C C . PHE A 1 74 ? 32.855 27.356 18.203 1.00 11.58 74 PHE A C 1
ATOM 1306 O O . PHE A 1 74 ? 32.138 27.618 19.188 1.00 12.46 74 PHE A O 1
ATOM 1323 N N . ARG A 1 75 ? 33.266 26.130 17.909 1.00 12.60 75 ARG A N 1
ATOM 1324 C CA . ARG A 1 75 ? 32.933 24.991 18.777 1.00 13.53 75 ARG A CA 1
ATOM 1325 C C . ARG A 1 75 ? 33.454 25.263 20.193 1.00 14.91 75 ARG A C 1
ATOM 1326 O O . ARG A 1 75 ? 32.758 24.959 21.193 1.00 15.20 75 ARG A O 1
ATOM 1347 N N A GLN A 1 76 ? 34.637 25.816 20.327 0.39 14.92 76 GLN A N 1
ATOM 1348 N N B GLN A 1 76 ? 34.646 25.801 20.347 0.61 17.53 76 GLN A N 1
ATOM 1349 C CA A GLN A 1 76 ? 35.226 26.167 21.632 0.39 17.57 76 GLN A CA 1
ATOM 1350 C CA B GLN A 1 76 ? 35.143 26.097 21.687 0.61 17.58 76 GLN A CA 1
ATOM 1351 C C A GLN A 1 76 ? 34.274 27.100 22.391 0.39 14.99 76 GLN A C 1
ATOM 1352 C C B GLN A 1 76 ? 34.325 27.158 22.437 0.61 15.54 76 GLN A C 1
ATOM 1353 O O A GLN A 1 76 ? 33.959 26.852 23.569 0.39 17.13 76 GLN A O 1
ATOM 1354 O O B GLN A 1 76 ? 34.178 27.078 23.673 0.61 16.91 76 GLN A O 1
ATOM 1381 N N . ALA A 1 77 ? 33.805 28.159 21.740 1.00 13.99 77 ALA A N 1
ATOM 1382 C CA . ALA A 1 77 ? 32.903 29.142 22.357 1.00 12.65 77 ALA A CA 1
ATOM 1383 C C . ALA A 1 77 ? 31.547 28.472 22.747 1.00 11.48 77 ALA A C 1
ATOM 1384 O O . ALA A 1 77 ? 31.033 28.783 23.826 1.00 11.46 77 ALA A O 1
ATOM 1391 N N . LEU A 1 78 ? 31.002 27.683 21.884 1.00 11.30 78 LEU A N 1
ATOM 1392 C CA . LEU A 1 78 ? 29.745 26.930 22.179 1.00 10.91 78 LEU A CA 1
ATOM 1393 C C . LEU A 1 78 ? 29.959 26.077 23.423 1.00 12.31 78 LEU A C 1
ATOM 1394 O O . LEU A 1 78 ? 29.145 26.060 24.332 1.00 12.32 78 LEU A O 1
ATOM 1410 N N . ASP A 1 79 ? 31.059 25.324 23.415 1.00 15.79 79 ASP A N 1
ATOM 1411 C CA . ASP A 1 79 ? 31.313 24.434 24.505 1.00 17.86 79 ASP A CA 1
ATOM 1412 C C . ASP A 1 79 ? 31.528 25.207 25.799 1.00 16.81 79 ASP A C 1
ATOM 1413 O O . ASP A 1 79 ? 31.055 24.748 26.857 1.00 18.03 79 ASP A O 1
ATOM 1422 N N . ALA A 1 80 ? 32.192 26.343 25.763 1.00 15.29 80 ALA A N 1
ATOM 1423 C CA . ALA A 1 80 ? 32.414 27.066 26.978 1.00 15.88 80 ALA A CA 1
ATOM 1424 C C . ALA A 1 80 ? 31.180 27.695 27.602 1.00 11.83 80 ALA A C 1
ATOM 1425 O O . ALA A 1 80 ? 31.100 27.876 28.794 1.00 13.73 80 ALA A O 1
ATOM 1432 N N . THR A 1 81 ? 30.232 28.127 26.794 1.00 10.77 81 THR A N 1
ATOM 1433 C CA . THR A 1 81 ? 29.039 28.820 27.194 1.00 9.88 81 THR A CA 1
ATOM 1434 C C . THR A 1 81 ? 27.818 27.920 27.413 1.00 9.37 81 THR A C 1
ATOM 1435 O O . THR A 1 81 ? 26.814 28.301 28.010 1.00 12.49 81 THR A O 1
ATOM 1446 N N . GLY A 1 82 ? 27.849 26.728 26.874 1.00 9.24 82 GLY A N 1
ATOM 1447 C CA . GLY A 1 82 ? 26.659 25.875 26.819 1.00 10.14 82 GLY A CA 1
ATOM 1448 C C . GLY A 1 82 ? 25.635 26.282 25.797 1.00 8.75 82 GLY A C 1
ATOM 1449 O O . GLY A 1 82 ? 24.533 25.777 25.802 1.00 9.72 82 GLY A O 1
ATOM 1453 N N . MET A 1 83 ? 26.026 27.174 24.876 1.00 8.16 83 MET A N 1
ATOM 1454 C CA . MET A 1 83 ? 25.156 27.542 23.765 1.00 8.60 83 MET A CA 1
ATOM 1455 C C . MET A 1 83 ? 25.065 26.395 22.778 1.00 8.85 83 MET A C 1
ATOM 1456 O O . MET A 1 83 ? 26.065 25.728 22.468 1.00 10.06 83 MET A O 1
ATOM 1470 N N . THR A 1 84 ? 23.879 26.213 22.205 1.00 8.49 84 THR A N 1
ATOM 1471 C CA . THR A 1 84 ? 23.580 25.171 21.243 1.00 8.74 84 THR A CA 1
ATOM 1472 C C . THR A 1 84 ? 23.464 25.725 19.844 1.00 7.39 84 THR A C 1
ATOM 1473 O O . THR A 1 84 ? 23.405 26.940 19.657 1.00 8.15 84 THR A O 1
ATOM 1484 N N . VAL A 1 85 ? 23.418 24.840 18.861 1.00 7.02 85 VAL A N 1
ATOM 1485 C CA . VAL A 1 85 ? 23.157 25.168 17.449 1.00 7.05 85 VAL A CA 1
ATOM 1486 C C . VAL A 1 85 ? 22.027 24.319 16.944 1.00 7.51 85 VAL A C 1
ATOM 1487 O O . VAL A 1 85 ? 22.230 23.228 16.437 1.00 9.37 85 VAL A O 1
ATOM 1500 N N A PRO A 1 86 ? 20.776 24.838 17.095 0.71 6.49 86 PRO A N 1
ATOM 1501 N N B PRO A 1 86 ? 20.761 24.680 17.129 0.29 8.88 86 PRO A N 1
ATOM 1502 C CA A PRO A 1 86 ? 19.643 23.996 16.736 0.71 7.51 86 PRO A CA 1
ATOM 1503 C CA B PRO A 1 86 ? 19.667 23.803 16.683 0.29 6.97 86 PRO A CA 1
ATOM 1504 C C A PRO A 1 86 ? 19.304 23.913 15.254 0.71 5.88 86 PRO A C 1
ATOM 1505 C C B PRO A 1 86 ? 19.302 23.883 15.208 0.29 8.55 86 PRO A C 1
ATOM 1506 O O A PRO A 1 86 ? 18.510 23.045 14.835 0.71 6.78 86 PRO A O 1
ATOM 1507 O O B PRO A 1 86 ? 18.532 23.072 14.672 0.29 7.86 86 PRO A O 1
ATOM 1528 N N . MET A 1 87 ? 19.821 24.871 14.483 1.00 6.08 87 MET A N 1
ATOM 1529 C CA . MET A 1 87 ? 19.462 25.037 13.096 1.00 5.90 87 MET A CA 1
ATOM 1530 C C . MET A 1 87 ? 20.658 25.645 12.367 1.00 5.58 87 MET A C 1
ATOM 1531 O O . MET A 1 87 ? 21.413 26.446 12.925 1.00 6.20 87 MET A O 1
ATOM 1545 N N . ALA A 1 88 ? 20.810 25.255 11.088 1.00 5.57 88 ALA A N 1
ATOM 1546 C CA . ALA A 1 88 ? 21.758 25.911 10.204 1.00 6.06 88 ALA A CA 1
ATOM 1547 C C . ALA A 1 88 ? 21.163 25.954 8.807 1.00 5.54 88 ALA A C 1
ATOM 1548 O O . ALA A 1 88 ? 20.143 25.335 8.527 1.00 5.86 88 ALA A O 1
ATOM 1555 N N . THR A 1 89 ? 21.846 26.695 7.936 1.00 5.79 89 THR A N 1
ATOM 1556 C CA . THR A 1 89 ? 21.346 26.953 6.589 1.00 5.82 89 THR A CA 1
ATOM 1557 C C . THR A 1 89 ? 22.527 27.305 5.694 1.00 5.65 89 THR A C 1
ATOM 1558 O O . THR A 1 89 ? 23.666 27.463 6.138 1.00 6.27 89 THR A O 1
ATOM 1569 N N . THR A 1 90 ? 22.247 27.395 4.383 1.00 6.15 90 THR A N 1
ATOM 1570 C CA . THR A 1 90 ? 23.256 27.687 3.370 1.00 5.84 90 THR A CA 1
ATOM 1571 C C . THR A 1 90 ? 23.039 29.093 2.846 1.00 5.59 90 THR A C 1
ATOM 1572 O O . THR A 1 90 ? 21.878 29.476 2.632 1.00 7.05 90 THR A O 1
ATOM 1583 N N . ASN A 1 91 ? 24.085 29.808 2.553 1.00 5.64 91 ASN A N 1
ATOM 1584 C CA . ASN A 1 91 ? 23.942 31.075 1.831 1.00 5.74 91 ASN A CA 1
ATOM 1585 C C . ASN A 1 91 ? 23.950 30.771 0.324 1.00 5.72 91 ASN A C 1
ATOM 1586 O O . ASN A 1 91 ? 25.007 30.540 -0.257 1.00 6.36 91 ASN A O 1
ATOM 1597 N N . LEU A 1 92 ? 22.757 30.751 -0.254 1.00 5.80 92 LEU A N 1
ATOM 1598 C CA . LEU A 1 92 ? 22.562 30.577 -1.704 1.00 5.65 92 LEU A CA 1
ATOM 1599 C C . LEU A 1 92 ? 22.016 31.887 -2.300 1.00 5.53 92 LEU A C 1
ATOM 1600 O O . LEU A 1 92 ? 21.245 31.874 -3.252 1.00 6.15 92 LEU A O 1
ATOM 1616 N N . PHE A 1 93 ? 22.482 33.030 -1.746 1.00 5.93 93 PHE A N 1
ATOM 1617 C CA . PHE A 1 93 ? 21.947 34.300 -2.203 1.00 6.39 93 PHE A CA 1
ATOM 1618 C C . PHE A 1 93 ? 22.967 35.433 -2.349 1.00 6.18 93 PHE A C 1
ATOM 1619 O O . PHE A 1 93 ? 22.701 36.306 -3.188 1.00 6.86 93 PHE A O 1
ATOM 1636 N N . THR A 1 94 ? 24.047 35.475 -1.583 1.00 6.83 94 THR A N 1
ATOM 1637 C CA . THR A 1 94 ? 24.908 36.654 -1.619 1.00 7.97 94 THR A CA 1
ATOM 1638 C C . THR A 1 94 ? 25.836 36.647 -2.823 1.00 7.66 94 THR A C 1
ATOM 1639 O O . THR A 1 94 ? 26.018 37.696 -3.477 1.00 8.80 94 THR A O 1
ATOM 1650 N N . HIS A 1 95 ? 26.490 35.540 -3.103 1.00 7.86 95 HIS A N 1
ATOM 1651 C CA . HIS A 1 95 ? 27.518 35.509 -4.141 1.00 7.59 95 HIS A CA 1
ATOM 1652 C C . HIS A 1 95 ? 26.882 35.786 -5.480 1.00 7.17 95 HIS A C 1
ATOM 1653 O O . HIS A 1 95 ? 25.817 35.208 -5.769 1.00 6.65 95 HIS A O 1
ATOM 1667 N N . PRO A 1 96 ? 27.509 36.575 -6.356 1.00 7.04 96 PRO A N 1
ATOM 1668 C CA . PRO A 1 96 ? 26.924 36.845 -7.683 1.00 7.15 96 PRO A CA 1
ATOM 1669 C C . PRO A 1 96 ? 26.623 35.600 -8.509 1.00 6.08 96 PRO A C 1
ATOM 1670 O O . PRO A 1 96 ? 25.755 35.678 -9.393 1.00 6.08 96 PRO A O 1
ATOM 1681 N N . VAL A 1 97 ? 27.280 34.471 -8.259 1.00 6.05 97 VAL A N 1
ATOM 1682 C CA . VAL A 1 97 ? 26.936 33.264 -9.022 1.00 6.09 97 VAL A CA 1
ATOM 1683 C C . VAL A 1 97 ? 25.482 32.890 -8.857 1.00 5.56 97 VAL A C 1
ATOM 1684 O O . VAL A 1 97 ? 24.897 32.258 -9.768 1.00 5.92 97 VAL A O 1
ATOM 1697 N N . PHE A 1 98 ? 24.881 33.229 -7.707 1.00 5.36 98 PHE A N 1
ATOM 1698 C CA . PHE A 1 98 ? 23.502 32.929 -7.411 1.00 5.37 98 PHE A CA 1
ATOM 1699 C C . PHE A 1 98 ? 22.496 33.972 -7.878 1.00 5.21 98 PHE A C 1
ATOM 1700 O O . PHE A 1 98 ? 21.344 33.985 -7.461 1.00 5.52 98 PHE A O 1
ATOM 1717 N N A LYS A 1 99 ? 22.913 34.854 -8.826 0.82 5.00 99 LYS A N 1
ATOM 1718 N N B LYS A 1 99 ? 22.877 34.896 -8.766 0.17 5.98 99 LYS A N 1
ATOM 1719 C CA A LYS A 1 99 ? 22.041 35.938 -9.211 0.82 5.21 99 LYS A CA 1
ATOM 1720 C CA B LYS A 1 99 ? 21.976 35.955 -9.198 0.17 6.14 99 LYS A CA 1
ATOM 1721 C C A LYS A 1 99 ? 20.716 35.524 -9.844 0.82 5.11 99 LYS A C 1
ATOM 1722 C C B LYS A 1 99 ? 20.639 35.450 -9.718 0.17 4.90 99 LYS A C 1
ATOM 1723 O O A LYS A 1 99 ? 19.771 36.311 -9.796 0.82 5.24 99 LYS A O 1
ATOM 1724 O O B LYS A 1 99 ? 19.613 36.091 -9.512 0.17 6.30 99 LYS A O 1
ATOM 1761 N N . ASP A 1 100 ? 20.631 34.318 -10.405 1.00 5.12 100 ASP A N 1
ATOM 1762 C CA . ASP A 1 100 ? 19.367 33.781 -10.912 1.00 5.39 100 ASP A CA 1
ATOM 1763 C C . ASP A 1 100 ? 18.860 32.608 -10.099 1.00 5.19 100 ASP A C 1
ATOM 1764 O O . ASP A 1 100 ? 17.956 31.887 -10.549 1.00 6.10 100 ASP A O 1
ATOM 1773 N N . GLY A 1 101 ? 19.410 32.374 -8.913 1.00 5.09 101 GLY A N 1
ATOM 1774 C CA . GLY A 1 101 ? 19.026 31.238 -8.108 1.00 5.58 101 GLY A CA 1
ATOM 1775 C C . GLY A 1 101 ? 20.192 30.348 -7.778 1.00 5.04 101 GLY A C 1
ATOM 1776 O O . GLY A 1 101 ? 21.276 30.422 -8.374 1.00 5.66 101 GLY A O 1
ATOM 1780 N N . GLY A 1 102 ? 19.924 29.443 -6.844 1.00 5.57 102 GLY A N 1
ATOM 1781 C CA . GLY A 1 102 ? 20.726 28.290 -6.529 1.00 5.73 102 GLY A CA 1
ATOM 1782 C C . GLY A 1 102 ? 20.100 27.060 -7.162 1.00 5.53 102 GLY A C 1
ATOM 1783 O O . GLY A 1 102 ? 20.404 26.699 -8.299 1.00 5.96 102 GLY A O 1
ATOM 1787 N N . PHE A 1 103 ? 19.160 26.448 -6.444 1.00 5.30 103 PHE A N 1
ATOM 1788 C CA . PHE A 1 103 ? 18.525 25.237 -6.947 1.00 5.37 103 PHE A CA 1
ATOM 1789 C C . PHE A 1 103 ? 17.753 25.405 -8.234 1.00 5.18 103 PHE A C 1
ATOM 1790 O O . PHE A 1 103 ? 17.537 24.406 -8.930 1.00 5.99 103 PHE A O 1
ATOM 1807 N N . THR A 1 104 ? 17.278 26.621 -8.539 1.00 4.88 104 THR A N 1
ATOM 1808 C CA . THR A 1 104 ? 16.487 26.859 -9.737 1.00 5.08 104 THR A CA 1
ATOM 1809 C C . THR A 1 104 ? 17.160 27.865 -10.676 1.00 5.06 104 THR A C 1
ATOM 1810 O O . THR A 1 104 ? 16.510 28.395 -11.574 1.00 5.64 104 THR A O 1
ATOM 1821 N N . ALA A 1 105 ? 18.477 28.085 -10.510 1.00 5.09 105 ALA A N 1
ATOM 1822 C CA . ALA A 1 105 ? 19.214 28.851 -11.506 1.00 5.16 105 ALA A CA 1
ATOM 1823 C C . ALA A 1 105 ? 18.975 28.285 -12.891 1.00 5.15 105 ALA A C 1
ATOM 1824 O O . ALA A 1 105 ? 18.948 27.063 -13.077 1.00 5.73 105 ALA A O 1
ATOM 1831 N N . ASN A 1 106 ? 18.885 29.136 -13.933 1.00 5.30 106 ASN A N 1
ATOM 1832 C CA . ASN A 1 106 ? 18.747 28.569 -15.270 1.00 5.31 106 ASN A CA 1
ATOM 1833 C C . ASN A 1 106 ? 20.009 27.799 -15.682 1.00 5.62 106 ASN A C 1
ATOM 1834 O O . ASN A 1 106 ? 19.917 26.840 -16.432 1.00 6.56 106 ASN A O 1
ATOM 1845 N N . ASP A 1 107 ? 21.191 28.232 -15.220 1.00 5.91 107 ASP A N 1
ATOM 1846 C CA . ASP A 1 107 ? 22.431 27.532 -15.526 1.00 5.89 107 ASP A CA 1
ATOM 1847 C C . ASP A 1 107 ? 22.543 26.245 -14.694 1.00 6.14 107 ASP A C 1
ATOM 1848 O O . ASP A 1 107 ? 22.554 26.268 -13.472 1.00 6.12 107 ASP A O 1
ATOM 1857 N N . ARG A 1 108 ? 22.657 25.104 -15.398 1.00 6.03 108 ARG A N 1
ATOM 1858 C CA . ARG A 1 108 ? 22.728 23.817 -14.734 1.00 6.41 108 ARG A CA 1
ATOM 1859 C C . ARG A 1 108 ? 23.945 23.695 -13.806 1.00 6.25 108 ARG A C 1
ATOM 1860 O O . ARG A 1 108 ? 23.854 23.108 -12.723 1.00 6.73 108 ARG A O 1
ATOM 1881 N N . ASP A 1 109 ? 25.088 24.212 -14.236 1.00 6.72 109 ASP A N 1
ATOM 1882 C CA . ASP A 1 109 ? 26.300 24.108 -13.440 1.00 7.03 109 ASP A CA 1
ATOM 1883 C C . ASP A 1 109 ? 26.133 24.842 -12.097 1.00 6.32 109 ASP A C 1
ATOM 1884 O O . ASP A 1 109 ? 26.662 24.377 -11.082 1.00 7.06 109 ASP A O 1
ATOM 1893 N N . VAL A 1 110 ? 25.391 25.930 -12.086 1.00 6.02 110 VAL A N 1
ATOM 1894 C CA . VAL A 1 110 ? 25.111 26.645 -10.845 1.00 5.92 110 VAL A CA 1
ATOM 1895 C C . VAL A 1 110 ? 24.227 25.829 -9.940 1.00 5.81 110 VAL A C 1
ATOM 1896 O O . VAL A 1 110 ? 24.421 25.804 -8.712 1.00 6.17 110 VAL A O 1
ATOM 1909 N N . ARG A 1 111 ? 23.208 25.156 -10.492 1.00 5.49 111 ARG A N 1
ATOM 1910 C CA . ARG A 1 111 ? 22.340 24.315 -9.684 1.00 5.79 111 ARG A CA 1
ATOM 1911 C C . ARG A 1 111 ? 23.141 23.219 -8.969 1.00 5.71 111 ARG A C 1
ATOM 1912 O O . ARG A 1 111 ? 22.924 22.906 -7.811 1.00 6.13 111 ARG A O 1
ATOM 1933 N N . ARG A 1 112 ? 24.074 22.581 -9.724 1.00 6.19 112 ARG A N 1
ATOM 1934 C CA . ARG A 1 112 ? 24.909 21.549 -9.129 1.00 6.20 112 ARG A CA 1
ATOM 1935 C C . ARG A 1 112 ? 25.814 22.107 -8.024 1.00 6.20 112 ARG A C 1
ATOM 1936 O O . ARG A 1 112 ? 25.960 21.471 -6.969 1.00 6.63 112 ARG A O 1
ATOM 1957 N N . TYR A 1 113 ? 26.402 23.259 -8.251 1.00 6.00 113 TYR A N 1
ATOM 1958 C CA . TYR A 1 113 ? 27.217 23.924 -7.244 1.00 6.14 113 TYR A CA 1
ATOM 1959 C C . TYR A 1 113 ? 26.411 24.233 -5.992 1.00 5.72 113 TYR A C 1
ATOM 1960 O O . TYR A 1 113 ? 26.883 24.005 -4.877 1.00 6.14 113 TYR A O 1
ATOM 1978 N N . ALA A 1 114 ? 25.194 24.743 -6.172 1.00 5.70 114 ALA A N 1
ATOM 1979 C CA . ALA A 1 114 ? 24.334 25.030 -5.029 1.00 5.79 114 ALA A CA 1
ATOM 1980 C C . ALA A 1 114 ? 24.123 23.808 -4.186 1.00 5.76 114 ALA A C 1
ATOM 1981 O O . ALA A 1 114 ? 24.159 23.844 -2.951 1.00 6.52 114 ALA A O 1
ATOM 1988 N N . LEU A 1 115 ? 23.840 22.654 -4.836 1.00 5.89 115 LEU A N 1
ATOM 1989 C CA . LEU A 1 115 ? 23.642 21.411 -4.095 1.00 6.05 115 LEU A CA 1
ATOM 1990 C C . LEU A 1 115 ? 24.914 21.011 -3.344 1.00 5.93 115 LEU A C 1
ATOM 1991 O O . LEU A 1 115 ? 24.844 20.573 -2.189 1.00 6.76 115 LEU A O 1
ATOM 2007 N N . ARG A 1 116 ? 26.079 21.088 -4.004 1.00 6.21 116 ARG A N 1
ATOM 2008 C CA . ARG A 1 116 ? 27.320 20.719 -3.305 1.00 6.66 116 ARG A CA 1
ATOM 2009 C C . ARG A 1 116 ? 27.592 21.619 -2.115 1.00 6.27 116 ARG A C 1
ATOM 2010 O O . ARG A 1 116 ? 28.056 21.150 -1.065 1.00 6.89 116 ARG A O 1
ATOM 2031 N N . LYS A 1 117 ? 27.333 22.919 -2.273 1.00 6.16 117 LYS A N 1
ATOM 2032 C CA . LYS A 1 117 ? 27.571 23.881 -1.190 1.00 6.22 117 LYS A CA 1
ATOM 2033 C C . LYS A 1 117 ? 26.653 23.529 -0.005 1.00 6.12 117 LYS A C 1
ATOM 2034 O O . LYS A 1 117 ? 27.077 23.536 1.152 1.00 6.62 117 LYS A O 1
ATOM 2053 N N . THR A 1 118 ? 25.397 23.222 -0.297 1.00 6.18 118 THR A N 1
ATOM 2054 C CA . THR A 1 118 ? 24.455 22.828 0.733 1.00 6.24 118 THR A CA 1
ATOM 2055 C C . THR A 1 118 ? 24.892 21.560 1.429 1.00 6.28 118 THR A C 1
ATOM 2056 O O . THR A 1 118 ? 24.881 21.487 2.670 1.00 6.78 118 THR A O 1
ATOM 2067 N N . ILE A 1 119 ? 25.235 20.519 0.670 1.00 6.65 119 ILE A N 1
ATOM 2068 C CA . ILE A 1 119 ? 25.610 19.235 1.280 1.00 6.97 119 ILE A CA 1
ATOM 2069 C C . ILE A 1 119 ? 26.783 19.386 2.209 1.00 7.38 119 ILE A C 1
ATOM 2070 O O . ILE A 1 119 ? 26.791 18.809 3.317 1.00 7.86 119 ILE A O 1
ATOM 2086 N N . ARG A 1 120 ? 27.801 20.158 1.801 1.00 7.15 120 ARG A N 1
ATOM 2087 C CA . ARG A 1 120 ? 28.952 20.349 2.677 1.00 7.78 120 ARG A CA 1
ATOM 2088 C C . ARG A 1 120 ? 28.524 20.924 4.027 1.00 7.36 120 ARG A C 1
ATOM 2089 O O . ARG A 1 120 ? 29.016 20.535 5.078 1.00 8.20 120 ARG A O 1
ATOM 2110 N N . ASN A 1 121 ? 27.592 21.871 4.000 1.00 7.07 121 ASN A N 1
ATOM 2111 C CA . ASN A 1 121 ? 27.157 22.506 5.232 1.00 6.80 121 ASN A CA 1
ATOM 2112 C C . ASN A 1 121 ? 26.180 21.630 6.019 1.00 6.76 121 ASN A C 1
ATOM 2113 O O . ASN A 1 121 ? 26.149 21.752 7.252 1.00 7.53 121 ASN A O 1
ATOM 2124 N N . ILE A 1 122 ? 25.404 20.760 5.377 1.00 7.00 122 ILE A N 1
ATOM 2125 C CA . ILE A 1 122 ? 24.594 19.807 6.123 1.00 6.93 122 ILE A CA 1
ATOM 2126 C C . ILE A 1 122 ? 25.496 18.948 7.024 1.00 7.36 122 ILE A C 1
ATOM 2127 O O . ILE A 1 122 ? 25.200 18.715 8.191 1.00 8.06 122 ILE A O 1
ATOM 2143 N N . ASP A 1 123 ? 26.626 18.491 6.470 1.00 7.87 123 ASP A N 1
ATOM 2144 C CA . ASP A 1 123 ? 27.512 17.663 7.273 1.00 8.57 123 ASP A CA 1
ATOM 2145 C C . ASP A 1 123 ? 27.979 18.418 8.517 1.00 8.37 123 ASP A C 1
ATOM 2146 O O . ASP A 1 123 ? 28.013 17.856 9.642 1.00 9.51 123 ASP A O 1
ATOM 2155 N N . LEU A 1 124 ? 28.346 19.684 8.359 1.00 7.80 124 LEU A N 1
ATOM 2156 C CA . LEU A 1 124 ? 28.779 20.488 9.485 1.00 8.09 124 LEU A CA 1
ATOM 2157 C C . LEU A 1 124 ? 27.637 20.741 10.501 1.00 7.84 124 LEU A C 1
ATOM 2158 O O . LEU A 1 124 ? 27.824 20.648 11.709 1.00 8.57 124 LEU A O 1
ATOM 2174 N N . ALA A 1 125 ? 26.463 21.064 9.971 1.00 8.42 125 ALA A N 1
ATOM 2175 C CA . ALA A 1 125 ? 25.299 21.284 10.818 1.00 9.01 125 ALA A CA 1
ATOM 2176 C C . ALA A 1 125 ? 25.034 20.092 11.709 1.00 8.69 125 ALA A C 1
ATOM 2177 O O . ALA A 1 125 ? 24.777 20.242 12.903 1.00 10.03 125 ALA A O 1
ATOM 2184 N N . VAL A 1 126 ? 25.066 18.894 11.117 1.00 9.38 126 VAL A N 1
ATOM 2185 C CA . VAL A 1 126 ? 24.806 17.703 11.905 1.00 9.75 126 VAL A CA 1
ATOM 2186 C C . VAL A 1 126 ? 25.838 17.577 13.010 1.00 9.75 126 VAL A C 1
ATOM 2187 O O . VAL A 1 126 ? 25.505 17.267 14.156 1.00 11.55 126 VAL A O 1
ATOM 2200 N N A GLU A 1 127 ? 27.103 17.806 12.673 0.47 8.95 127 GLU A N 1
ATOM 2201 N N B GLU A 1 127 ? 27.131 17.726 12.703 0.53 8.61 127 GLU A N 1
ATOM 2202 C CA A GLU A 1 127 ? 28.205 17.733 13.633 0.47 8.81 127 GLU A CA 1
ATOM 2203 C CA B GLU A 1 127 ? 28.132 17.582 13.782 0.53 9.60 127 GLU A CA 1
ATOM 2204 C C A GLU A 1 127 ? 27.997 18.631 14.857 0.47 8.44 127 GLU A C 1
ATOM 2205 C C B GLU A 1 127 ? 27.882 18.588 14.901 0.53 8.82 127 GLU A C 1
ATOM 2206 O O A GLU A 1 127 ? 28.330 18.233 15.960 0.47 11.05 127 GLU A O 1
ATOM 2207 O O B GLU A 1 127 ? 28.076 18.203 16.052 0.53 8.65 127 GLU A O 1
ATOM 2230 N N . LEU A 1 128 ? 27.492 19.833 14.588 1.00 8.81 128 LEU A N 1
ATOM 2231 C CA . LEU A 1 128 ? 27.293 20.846 15.623 1.00 9.12 128 LEU A CA 1
ATOM 2232 C C . LEU A 1 128 ? 25.982 20.716 16.380 1.00 9.60 128 LEU A C 1
ATOM 2233 O O . LEU A 1 128 ? 25.787 21.428 17.385 1.00 11.67 128 LEU A O 1
ATOM 2249 N N . GLY A 1 129 ? 25.121 19.802 15.922 1.00 10.02 129 GLY A N 1
ATOM 2250 C CA . GLY A 1 129 ? 23.871 19.500 16.660 1.00 11.37 129 GLY A CA 1
ATOM 2251 C C . GLY A 1 129 ? 22.582 19.969 16.035 1.00 8.94 129 GLY A C 1
ATOM 2252 O O . GLY A 1 129 ? 21.531 19.825 16.660 1.00 10.67 129 GLY A O 1
ATOM 2256 N N . ALA A 1 130 ? 22.631 20.533 14.832 1.00 7.61 130 ALA A N 1
ATOM 2257 C CA . ALA A 1 130 ? 21.393 21.068 14.268 1.00 7.02 130 ALA A CA 1
ATOM 2258 C C . ALA A 1 130 ? 20.430 19.941 13.963 1.00 8.84 130 ALA A C 1
ATOM 2259 O O . ALA A 1 130 ? 20.793 18.938 13.408 1.00 12.82 130 ALA A O 1
ATOM 2266 N N . LYS A 1 131 ? 19.188 20.121 14.361 1.00 9.09 131 LYS A N 1
ATOM 2267 C CA . LYS A 1 131 ? 18.136 19.190 14.046 1.00 12.94 131 LYS A CA 1
ATOM 2268 C C . LYS A 1 131 ? 17.290 19.637 12.851 1.00 9.81 131 LYS A C 1
ATOM 2269 O O . LYS A 1 131 ? 16.542 18.843 12.317 1.00 11.46 131 LYS A O 1
ATOM 2288 N N . THR A 1 132 ? 17.412 20.882 12.466 1.00 7.78 132 THR A N 1
ATOM 2289 C CA . THR A 1 132 ? 16.658 21.419 11.342 1.00 7.21 132 THR A CA 1
ATOM 2290 C C . THR A 1 132 ? 17.650 22.136 10.446 1.00 5.90 132 THR A C 1
ATOM 2291 O O . THR A 1 132 ? 18.522 22.874 10.926 1.00 6.94 132 THR A O 1
ATOM 2302 N N . TYR A 1 133 ? 17.497 21.928 9.147 1.00 5.56 133 TYR A N 1
ATOM 2303 C CA . TYR A 1 133 ? 18.310 22.560 8.137 1.00 5.28 133 TYR A CA 1
ATOM 2304 C C . TYR A 1 133 ? 17.370 23.412 7.270 1.00 5.18 133 TYR A C 1
ATOM 2305 O O . TYR A 1 133 ? 16.477 22.873 6.628 1.00 5.99 133 TYR A O 1
ATOM 2323 N N . VAL A 1 134 ? 17.546 24.726 7.337 1.00 5.44 134 VAL A N 1
ATOM 2324 C CA . VAL A 1 134 ? 16.636 25.654 6.653 1.00 5.60 134 VAL A CA 1
ATOM 2325 C C . VAL A 1 134 ? 17.089 25.912 5.258 1.00 5.49 134 VAL A C 1
ATOM 2326 O O . VAL A 1 134 ? 18.306 26.017 4.962 1.00 6.67 134 VAL A O 1
ATOM 2339 N N . ALA A 1 135 ? 16.132 26.051 4.327 1.00 5.90 135 ALA A N 1
ATOM 2340 C CA . ALA A 1 135 ? 16.399 26.542 2.983 1.00 6.38 135 ALA A CA 1
ATOM 2341 C C . ALA A 1 135 ? 15.518 27.766 2.739 1.00 5.21 135 ALA A C 1
ATOM 2342 O O . ALA A 1 135 ? 14.301 27.670 2.773 1.00 6.87 135 ALA A O 1
ATOM 2349 N N . TRP A 1 136 ? 16.174 28.906 2.493 1.00 6.00 136 TRP A N 1
ATOM 2350 C CA . TRP A 1 136 ? 15.511 30.145 2.074 1.00 5.71 136 TRP A CA 1
ATOM 2351 C C . TRP A 1 136 ? 15.945 30.406 0.628 1.00 5.45 136 TRP A C 1
ATOM 2352 O O . TRP A 1 136 ? 17.072 30.829 0.383 1.00 6.43 136 TRP A O 1
ATOM 2373 N N . GLY A 1 137 ? 15.047 30.138 -0.300 1.00 5.39 137 GLY A N 1
ATOM 2374 C CA . GLY A 1 137 ? 15.355 30.299 -1.704 1.00 5.87 137 GLY A CA 1
ATOM 2375 C C . GLY A 1 137 ? 15.137 31.733 -2.168 1.00 5.05 137 GLY A C 1
ATOM 2376 O O . GLY A 1 137 ? 14.316 32.012 -3.041 1.00 5.30 137 GLY A O 1
ATOM 2380 N N . GLY A 1 138 ? 15.913 32.657 -1.591 1.00 5.31 138 GLY A N 1
ATOM 2381 C CA . GLY A 1 138 ? 15.725 34.060 -1.842 1.00 5.37 138 GLY A CA 1
ATOM 2382 C C . GLY A 1 138 ? 15.995 34.514 -3.253 1.00 5.01 138 GLY A C 1
ATOM 2383 O O . GLY A 1 138 ? 15.471 35.542 -3.676 1.00 5.91 138 GLY A O 1
ATOM 2387 N N . ARG A 1 139 ? 16.854 33.773 -3.984 1.00 4.71 139 ARG A N 1
ATOM 2388 C CA . ARG A 1 139 ? 17.141 34.091 -5.374 1.00 4.86 139 ARG A CA 1
ATOM 2389 C C . ARG A 1 139 ? 16.292 33.289 -6.359 1.00 4.58 139 ARG A C 1
ATOM 2390 O O . ARG A 1 139 ? 16.483 33.453 -7.576 1.00 5.18 139 ARG A O 1
ATOM 2411 N N . GLU A 1 140 ? 15.386 32.426 -5.886 1.00 4.50 140 GLU A N 1
ATOM 2412 C CA . GLU A 1 140 ? 14.603 31.586 -6.790 1.00 4.92 140 GLU A CA 1
ATOM 2413 C C . GLU A 1 140 ? 13.385 32.381 -7.211 1.00 4.44 140 GLU A C 1
ATOM 2414 O O . GLU A 1 140 ? 12.520 32.695 -6.376 1.00 5.36 140 GLU A O 1
ATOM 2426 N N . GLY A 1 141 ? 13.285 32.751 -8.493 1.00 4.92 141 GLY A N 1
ATOM 2427 C CA . GLY A 1 141 ? 12.201 33.568 -8.923 1.00 5.32 141 GLY A CA 1
ATOM 2428 C C . GLY A 1 141 ? 12.578 34.398 -10.136 1.00 4.63 141 GLY A C 1
ATOM 2429 O O . GLY A 1 141 ? 13.334 33.937 -10.992 1.00 5.53 141 GLY A O 1
ATOM 2433 N N . ALA A 1 142 ? 12.016 35.611 -10.236 1.00 4.53 142 ALA A N 1
ATOM 2434 C CA . ALA A 1 142 ? 12.138 36.371 -11.463 1.00 4.72 142 ALA A CA 1
ATOM 2435 C C . ALA A 1 142 ? 11.729 37.808 -11.244 1.00 4.27 142 ALA A C 1
ATOM 2436 O O . ALA A 1 142 ? 10.931 38.132 -10.370 1.00 5.16 142 ALA A O 1
ATOM 2443 N N . GLU A 1 143 ? 12.226 38.665 -12.151 1.00 4.36 143 GLU A N 1
ATOM 2444 C CA . GLU A 1 143 ? 11.740 40.021 -12.335 1.00 4.91 143 GLU A CA 1
ATOM 2445 C C . GLU A 1 143 ? 10.843 40.142 -13.567 1.00 5.52 143 GLU A C 1
ATOM 2446 O O . GLU A 1 143 ? 10.145 41.150 -13.668 1.00 8.97 143 GLU A O 1
ATOM 2458 N N . SER A 1 144 ? 10.865 39.196 -14.462 1.00 4.85 144 SER A N 1
ATOM 2459 C CA . SER A 1 144 ? 10.160 39.247 -15.746 1.00 5.06 144 SER A CA 1
ATOM 2460 C C . SER A 1 144 ? 9.601 37.876 -16.065 1.00 4.99 144 SER A C 1
ATOM 2461 O O . SER A 1 144 ? 10.073 36.832 -15.614 1.00 5.95 144 SER A O 1
ATOM 2469 N N . GLY A 1 145 ? 8.564 37.866 -16.928 1.00 4.75 145 GLY A N 1
ATOM 2470 C CA . GLY A 1 145 ? 7.762 36.672 -17.085 1.00 5.42 145 GLY A CA 1
ATOM 2471 C C . GLY A 1 145 ? 8.367 35.511 -17.821 1.00 6.08 145 GLY A C 1
ATOM 2472 O O . GLY A 1 145 ? 8.070 34.357 -17.486 1.00 8.72 145 GLY A O 1
ATOM 2476 N N . ALA A 1 146 ? 9.186 35.756 -18.840 1.00 5.24 146 ALA A N 1
ATOM 2477 C CA . ALA A 1 146 ? 9.736 34.662 -19.619 1.00 5.94 146 ALA A CA 1
ATOM 2478 C C . ALA A 1 146 ? 11.083 34.186 -19.066 1.00 5.50 146 ALA A C 1
ATOM 2479 O O . ALA A 1 146 ? 11.611 33.165 -19.540 1.00 6.35 146 ALA A O 1
ATOM 2486 N N . ALA A 1 147 ? 11.643 34.890 -18.086 1.00 5.35 147 ALA A N 1
ATOM 2487 C CA . ALA A 1 147 ? 12.947 34.575 -17.527 1.00 5.17 147 ALA A CA 1
ATOM 2488 C C . ALA A 1 147 ? 12.952 33.240 -16.803 1.00 5.27 147 ALA A C 1
ATOM 2489 O O . ALA A 1 147 ? 14.001 32.604 -16.653 1.00 6.03 147 ALA A O 1
ATOM 2496 N N . LYS A 1 148 ? 11.789 32.868 -16.258 1.00 6.23 148 LYS A N 1
ATOM 2497 C CA . LYS A 1 148 ? 11.663 31.713 -15.416 1.00 6.57 148 LYS A CA 1
ATOM 2498 C C . LYS A 1 148 ? 10.376 31.010 -15.802 1.00 6.32 148 LYS A C 1
ATOM 2499 O O . LYS A 1 148 ? 9.287 31.568 -15.648 1.00 8.18 148 LYS A O 1
ATOM 2518 N N . ASP A 1 149 ? 10.486 29.763 -16.284 1.00 6.43 149 ASP A N 1
ATOM 2519 C CA . ASP A 1 149 ? 9.324 28.876 -16.525 1.00 6.52 149 ASP A CA 1
ATOM 2520 C C . ASP A 1 149 ? 9.070 28.208 -15.164 1.00 5.39 149 ASP A C 1
ATOM 2521 O O . ASP A 1 149 ? 9.880 27.401 -14.718 1.00 5.95 149 ASP A O 1
ATOM 2530 N N . VAL A 1 150 ? 8.030 28.638 -14.471 1.00 5.51 150 VAL A N 1
ATOM 2531 C CA . VAL A 1 150 ? 7.844 28.260 -13.094 1.00 5.21 150 VAL A CA 1
ATOM 2532 C C . VAL A 1 150 ? 7.558 26.781 -12.934 1.00 5.07 150 VAL A C 1
ATOM 2533 O O . VAL A 1 150 ? 8.027 26.182 -11.961 1.00 5.57 150 VAL A O 1
ATOM 2546 N N A ARG A 1 151 ? 6.788 26.142 -13.824 0.51 5.37 151 ARG A N 1
ATOM 2547 N N B ARG A 1 151 ? 6.800 26.179 -13.861 0.49 5.51 151 ARG A N 1
ATOM 2548 C CA A ARG A 1 151 ? 6.624 24.699 -13.684 0.51 5.77 151 ARG A CA 1
ATOM 2549 C CA B ARG A 1 151 ? 6.584 24.743 -13.770 0.49 5.25 151 ARG A CA 1
ATOM 2550 C C A ARG A 1 151 ? 7.956 23.984 -13.751 0.51 5.68 151 ARG A C 1
ATOM 2551 C C B ARG A 1 151 ? 7.896 23.985 -13.804 0.49 5.36 151 ARG A C 1
ATOM 2552 O O A ARG A 1 151 ? 8.260 23.060 -12.979 0.51 4.97 151 ARG A O 1
ATOM 2553 O O B ARG A 1 151 ? 8.096 23.033 -13.032 0.49 7.10 151 ARG A O 1
ATOM 2594 N N . VAL A 1 152 ? 8.802 24.383 -14.712 1.00 5.48 152 VAL A N 1
ATOM 2595 C CA . VAL A 1 152 ? 10.110 23.737 -14.858 1.00 5.59 152 VAL A CA 1
ATOM 2596 C C . VAL A 1 152 ? 10.987 24.039 -13.656 1.00 5.20 152 VAL A C 1
ATOM 2597 O O . VAL A 1 152 ? 11.715 23.182 -13.139 1.00 5.68 152 VAL A O 1
ATOM 2610 N N . ALA A 1 153 ? 10.939 25.296 -13.168 1.00 5.07 153 ALA A N 1
ATOM 2611 C CA . ALA A 1 153 ? 11.680 25.633 -11.978 1.00 4.95 153 ALA A CA 1
ATOM 2612 C C . ALA A 1 153 ? 11.242 24.790 -10.786 1.00 4.77 153 ALA A C 1
ATOM 2613 O O . ALA A 1 153 ? 12.082 24.381 -9.984 1.00 5.29 153 ALA A O 1
ATOM 2620 N N . LEU A 1 154 ? 9.933 24.540 -10.646 1.00 4.99 154 LEU A N 1
ATOM 2621 C CA . LEU A 1 154 ? 9.454 23.684 -9.569 1.00 5.03 154 LEU A CA 1
ATOM 2622 C C . LEU A 1 154 ? 9.957 22.242 -9.757 1.00 5.23 154 LEU A C 1
ATOM 2623 O O . LEU A 1 154 ? 10.268 21.570 -8.762 1.00 5.73 154 LEU A O 1
ATOM 2639 N N . ASP A 1 155 ? 10.058 21.767 -10.988 1.00 5.27 155 ASP A N 1
ATOM 2640 C CA . ASP A 1 155 ? 10.708 20.477 -11.217 1.00 5.81 155 ASP A CA 1
ATOM 2641 C C . ASP A 1 155 ? 12.120 20.471 -10.683 1.00 5.57 155 ASP A C 1
ATOM 2642 O O . ASP A 1 155 ? 12.552 19.507 -10.051 1.00 6.11 155 ASP A O 1
ATOM 2651 N N . ARG A 1 156 ? 12.887 21.528 -10.976 1.00 5.07 156 ARG A N 1
ATOM 2652 C CA . ARG A 1 156 ? 14.268 21.628 -10.482 1.00 5.33 156 ARG A CA 1
ATOM 2653 C C . ARG A 1 156 ? 14.315 21.762 -8.971 1.00 5.44 156 ARG A C 1
ATOM 2654 O O . ARG A 1 156 ? 15.215 21.189 -8.321 1.00 5.62 156 ARG A O 1
ATOM 2675 N N A MET A 1 157 ? 13.392 22.543 -8.397 0.62 4.95 157 MET A N 1
ATOM 2676 N N B MET A 1 157 ? 13.361 22.410 -8.353 0.38 5.71 157 MET A N 1
ATOM 2677 C CA A MET A 1 157 ? 13.343 22.687 -6.933 0.62 5.35 157 MET A CA 1
ATOM 2678 C CA B MET A 1 157 ? 13.374 22.551 -6.883 0.38 5.31 157 MET A CA 1
ATOM 2679 C C A MET A 1 157 ? 13.056 21.337 -6.294 0.62 5.15 157 MET A C 1
ATOM 2680 C C B MET A 1 157 ? 13.092 21.234 -6.214 0.38 5.12 157 MET A C 1
ATOM 2681 O O A MET A 1 157 ? 13.728 20.975 -5.289 0.62 4.49 157 MET A O 1
ATOM 2682 O O B MET A 1 157 ? 13.688 20.757 -5.230 0.38 7.77 157 MET A O 1
ATOM 2709 N N . LYS A 1 158 ? 12.080 20.565 -6.778 1.00 5.32 158 LYS A N 1
ATOM 2710 C CA . LYS A 1 158 ? 11.772 19.246 -6.290 1.00 5.84 158 LYS A CA 1
ATOM 2711 C C . LYS A 1 158 ? 12.964 18.309 -6.434 1.00 5.86 158 LYS A C 1
ATOM 2712 O O . LYS A 1 158 ? 13.315 17.564 -5.520 1.00 6.42 158 LYS A O 1
ATOM 2731 N N A GLU A 1 159 ? 13.621 18.375 -7.599 0.72 5.64 159 GLU A N 1
ATOM 2732 N N B GLU A 1 159 ? 13.606 18.328 -7.595 0.28 7.27 159 GLU A N 1
ATOM 2733 C CA A GLU A 1 159 ? 14.776 17.501 -7.825 0.72 6.34 159 GLU A CA 1
ATOM 2734 C CA B GLU A 1 159 ? 14.778 17.484 -7.745 0.28 7.69 159 GLU A CA 1
ATOM 2735 C C A GLU A 1 159 ? 15.855 17.780 -6.772 0.72 5.93 159 GLU A C 1
ATOM 2736 C C B GLU A 1 159 ? 15.850 17.748 -6.693 0.28 7.27 159 GLU A C 1
ATOM 2737 O O A GLU A 1 159 ? 16.443 16.825 -6.214 0.72 6.43 159 GLU A O 1
ATOM 2738 O O B GLU A 1 159 ? 16.457 16.853 -6.099 0.28 9.21 159 GLU A O 1
ATOM 2761 N N . ALA A 1 160 ? 16.122 19.035 -6.494 1.00 5.93 160 ALA A N 1
ATOM 2762 C CA . ALA A 1 160 ? 17.129 19.417 -5.501 1.00 6.39 160 ALA A CA 1
ATOM 2763 C C . ALA A 1 160 ? 16.750 18.911 -4.113 1.00 5.88 160 ALA A C 1
ATOM 2764 O O . ALA A 1 160 ? 17.563 18.290 -3.435 1.00 6.54 160 ALA A O 1
ATOM 2771 N N A PHE A 1 161 ? 15.542 19.222 -3.668 0.86 5.76 161 PHE A N 1
ATOM 2772 N N B PHE A 1 161 ? 15.516 19.139 -3.682 0.14 6.57 161 PHE A N 1
ATOM 2773 C CA A PHE A 1 161 ? 15.165 18.749 -2.326 0.86 6.08 161 PHE A CA 1
ATOM 2774 C CA B PHE A 1 161 ? 15.070 18.720 -2.359 0.14 6.25 161 PHE A CA 1
ATOM 2775 C C A PHE A 1 161 ? 15.131 17.248 -2.264 0.86 6.10 161 PHE A C 1
ATOM 2776 C C B PHE A 1 161 ? 15.026 17.213 -2.193 0.14 7.06 161 PHE A C 1
ATOM 2777 O O A PHE A 1 161 ? 15.509 16.693 -1.219 0.86 6.37 161 PHE A O 1
ATOM 2778 O O B PHE A 1 161 ? 15.259 16.655 -1.120 0.14 8.04 161 PHE A O 1
ATOM 2811 N N . ASP A 1 162 ? 14.695 16.547 -3.297 1.00 6.52 162 ASP A N 1
ATOM 2812 C CA . ASP A 1 162 ? 14.696 15.099 -3.268 1.00 7.14 162 ASP A CA 1
ATOM 2813 C C . ASP A 1 162 ? 16.126 14.551 -3.173 1.00 7.16 162 ASP A C 1
ATOM 2814 O O . ASP A 1 162 ? 16.368 13.603 -2.410 1.00 8.48 162 ASP A O 1
ATOM 2823 N N A LEU A 1 163 ? 17.084 15.132 -3.873 0.61 8.07 163 LEU A N 1
ATOM 2824 N N B LEU A 1 163 ? 17.039 15.184 -3.899 0.39 6.78 163 LEU A N 1
ATOM 2825 C CA A LEU A 1 163 ? 18.504 14.725 -3.783 0.61 7.72 163 LEU A CA 1
ATOM 2826 C CA B LEU A 1 163 ? 18.427 14.724 -3.756 0.39 8.31 163 LEU A CA 1
ATOM 2827 C C A LEU A 1 163 ? 19.036 14.932 -2.364 0.61 7.71 163 LEU A C 1
ATOM 2828 C C B LEU A 1 163 ? 19.006 14.931 -2.361 0.39 7.57 163 LEU A C 1
ATOM 2829 O O A LEU A 1 163 ? 19.717 14.074 -1.813 0.61 8.30 163 LEU A O 1
ATOM 2830 O O B LEU A 1 163 ? 19.713 14.071 -1.835 0.39 9.08 163 LEU A O 1
ATOM 2861 N N . LEU A 1 164 ? 18.692 16.067 -1.753 1.00 7.35 164 LEU A N 1
ATOM 2862 C CA . LEU A 1 164 ? 19.108 16.306 -0.369 1.00 7.47 164 LEU A CA 1
ATOM 2863 C C . LEU A 1 164 ? 18.513 15.280 0.558 1.00 7.49 164 LEU A C 1
ATOM 2864 O O . LEU A 1 164 ? 19.171 14.840 1.512 1.00 8.23 164 LEU A O 1
ATOM 2880 N N . GLY A 1 165 ? 17.251 14.910 0.341 1.00 7.70 165 GLY A N 1
ATOM 2881 C CA . GLY A 1 165 ? 16.641 13.886 1.172 1.00 8.40 165 GLY A CA 1
ATOM 2882 C C . GLY A 1 165 ? 17.265 12.516 0.990 1.00 8.57 165 GLY A C 1
ATOM 2883 O O . GLY A 1 165 ? 17.432 11.766 1.945 1.00 10.20 165 GLY A O 1
ATOM 2887 N N . GLU A 1 166 ? 17.657 12.192 -0.237 1.00 8.90 166 GLU A N 1
ATOM 2888 C CA . GLU A 1 166 ? 18.395 10.948 -0.492 1.00 10.16 166 GLU A CA 1
ATOM 2889 C C . GLU A 1 166 ? 19.722 10.964 0.235 1.00 9.52 166 GLU A C 1
ATOM 2890 O O . GLU A 1 166 ? 20.102 9.957 0.843 1.00 11.36 166 GLU A O 1
ATOM 2902 N N . TYR A 1 167 ? 20.422 12.100 0.201 1.00 9.93 167 TYR A N 1
ATOM 2903 C CA . TYR A 1 167 ? 21.711 12.202 0.875 1.00 9.87 167 TYR A CA 1
ATOM 2904 C C . TYR A 1 167 ? 21.568 12.004 2.363 1.00 9.72 167 TYR A C 1
ATOM 2905 O O . TYR A 1 167 ? 22.260 11.218 2.990 1.00 10.86 167 TYR A O 1
ATOM 2923 N N A VAL A 1 168 ? 20.629 12.713 3.031 0.58 8.28 168 VAL A N 1
ATOM 2924 N N B VAL A 1 168 ? 20.698 12.803 3.007 0.41 11.89 168 VAL A N 1
ATOM 2925 C CA A VAL A 1 168 ? 20.610 12.588 4.477 0.58 10.10 168 VAL A CA 1
ATOM 2926 C CA B VAL A 1 168 ? 20.399 12.688 4.425 0.41 10.09 168 VAL A CA 1
ATOM 2927 C C A VAL A 1 168 ? 20.127 11.174 4.841 0.58 10.05 168 VAL A C 1
ATOM 2928 C C B VAL A 1 168 ? 20.063 11.251 4.833 0.41 12.10 168 VAL A C 1
ATOM 2929 O O A VAL A 1 168 ? 20.578 10.574 5.836 0.58 12.15 168 VAL A O 1
ATOM 2930 O O B VAL A 1 168 ? 20.564 10.769 5.857 0.41 15.60 168 VAL A O 1
ATOM 2955 N N . THR A 1 169 ? 19.226 10.593 4.073 1.00 11.45 169 THR A N 1
ATOM 2956 C CA . THR A 1 169 ? 18.763 9.214 4.325 1.00 12.62 169 THR A CA 1
ATOM 2957 C C . THR A 1 169 ? 19.943 8.276 4.229 1.00 13.36 169 THR A C 1
ATOM 2958 O O . THR A 1 169 ? 20.158 7.406 5.107 1.00 15.13 169 THR A O 1
ATOM 2969 N N A SER A 1 170 ? 20.769 8.416 3.224 0.79 13.27 170 SER A N 1
ATOM 2970 N N B SER A 1 170 ? 20.782 8.355 3.201 0.21 13.85 170 SER A N 1
ATOM 2971 C CA A SER A 1 170 ? 21.927 7.547 2.949 0.79 15.17 170 SER A CA 1
ATOM 2972 C CA B SER A 1 170 ? 21.854 7.362 3.092 0.21 15.30 170 SER A CA 1
ATOM 2973 C C A SER A 1 170 ? 22.917 7.626 4.096 0.79 13.86 170 SER A C 1
ATOM 2974 C C B SER A 1 170 ? 23.006 7.640 4.053 0.21 14.75 170 SER A C 1
ATOM 2975 O O A SER A 1 170 ? 23.576 6.651 4.422 0.79 17.60 170 SER A O 1
ATOM 2976 O O B SER A 1 170 ? 23.858 6.762 4.216 0.21 14.61 170 SER A O 1
ATOM 2991 N N . GLN A 1 171 ? 23.086 8.812 4.657 1.00 12.97 171 GLN A N 1
ATOM 2992 C CA . GLN A 1 171 ? 24.044 9.065 5.729 1.00 13.24 171 GLN A CA 1
ATOM 2993 C C . GLN A 1 171 ? 23.495 8.681 7.090 1.00 13.52 171 GLN A C 1
ATOM 2994 O O . GLN A 1 171 ? 24.251 8.679 8.061 1.00 17.04 171 GLN A O 1
ATOM 3008 N N . GLY A 1 172 ? 22.191 8.393 7.148 1.00 13.63 172 GLY A N 1
ATOM 3009 C CA . GLY A 1 172 ? 21.605 8.116 8.436 1.00 14.77 172 GLY A CA 1
ATOM 3010 C C . GLY A 1 172 ? 21.436 9.281 9.356 1.00 13.49 172 GLY A C 1
ATOM 3011 O O . GLY A 1 172 ? 21.363 9.127 10.615 1.00 16.48 172 GLY A O 1
ATOM 3015 N N A TYR A 1 173 ? 21.351 10.499 8.807 0.61 12.82 173 TYR A N 1
ATOM 3016 N N B TYR A 1 173 ? 21.440 10.500 8.809 0.39 12.60 173 TYR A N 1
ATOM 3017 C CA A TYR A 1 173 ? 21.172 11.695 9.629 0.61 12.99 173 TYR A CA 1
ATOM 3018 C CA B TYR A 1 173 ? 21.506 11.664 9.681 0.39 13.65 173 TYR A CA 1
ATOM 3019 C C A TYR A 1 173 ? 19.720 11.840 10.073 0.61 13.23 173 TYR A C 1
ATOM 3020 C C B TYR A 1 173 ? 20.188 11.989 10.325 0.39 14.69 173 TYR A C 1
ATOM 3021 O O A TYR A 1 173 ? 18.807 11.477 9.333 0.61 16.80 173 TYR A O 1
ATOM 3022 O O B TYR A 1 173 ? 19.127 11.912 9.714 0.39 15.62 173 TYR A O 1
ATOM 3057 N N A ASP A 1 174 ? 19.548 12.376 11.243 0.51 12.97 174 ASP A N 1
ATOM 3058 N N B ASP A 1 174 ? 20.178 12.423 11.571 0.49 13.48 174 ASP A N 1
ATOM 3059 C CA A ASP A 1 174 ? 18.398 12.729 12.071 0.51 16.77 174 ASP A CA 1
ATOM 3060 C CA B ASP A 1 174 ? 18.834 12.835 12.019 0.49 18.02 174 ASP A CA 1
ATOM 3061 C C A ASP A 1 174 ? 17.754 14.046 11.597 0.51 14.01 174 ASP A C 1
ATOM 3062 C C B ASP A 1 174 ? 18.829 14.381 11.974 0.49 13.77 174 ASP A C 1
ATOM 3063 O O A ASP A 1 174 ? 16.574 14.394 11.728 0.51 12.62 174 ASP A O 1
ATOM 3064 O O B ASP A 1 174 ? 19.198 15.195 12.804 0.49 15.56 174 ASP A O 1
ATOM 3081 N N A ILE A 1 175 ? 18.589 14.836 10.956 0.46 10.77 175 ILE A N 1
ATOM 3082 N N B ILE A 1 175 ? 18.264 14.738 10.820 0.54 12.47 175 ILE A N 1
ATOM 3083 C CA A ILE A 1 175 ? 18.186 16.165 10.480 0.46 11.21 175 ILE A CA 1
ATOM 3084 C CA B ILE A 1 175 ? 18.047 16.175 10.544 0.54 10.51 175 ILE A CA 1
ATOM 3085 C C A ILE A 1 175 ? 16.922 16.178 9.629 0.46 10.24 175 ILE A C 1
ATOM 3086 C C B ILE A 1 175 ? 16.975 16.198 9.455 0.54 10.90 175 ILE A C 1
ATOM 3087 O O A ILE A 1 175 ? 16.671 15.228 8.897 0.46 10.85 175 ILE A O 1
ATOM 3088 O O B ILE A 1 175 ? 16.867 15.412 8.534 0.54 13.62 175 ILE A O 1
ATOM 3119 N N A ARG A 1 176 ? 16.131 17.265 9.671 0.65 8.19 176 ARG A N 1
ATOM 3120 N N B ARG A 1 176 ? 16.110 17.205 9.534 0.35 11.35 176 ARG A N 1
ATOM 3121 C CA A ARG A 1 176 ? 14.992 17.524 8.825 0.65 8.07 176 ARG A CA 1
ATOM 3122 C CA B ARG A 1 176 ? 15.038 17.414 8.606 0.35 8.70 176 ARG A CA 1
ATOM 3123 C C A ARG A 1 176 ? 15.157 18.868 8.148 0.65 7.53 176 ARG A C 1
ATOM 3124 C C B ARG A 1 176 ? 15.158 18.850 8.122 0.35 7.82 176 ARG A C 1
ATOM 3125 O O A ARG A 1 176 ? 15.898 19.716 8.641 0.65 8.96 176 ARG A O 1
ATOM 3126 O O B ARG A 1 176 ? 15.822 19.689 8.723 0.35 10.42 176 ARG A O 1
ATOM 3167 N N . PHE A 1 177 ? 14.484 19.088 7.021 1.00 6.84 177 PHE A N 1
ATOM 3168 C CA . PHE A 1 177 ? 14.556 20.335 6.276 1.00 6.20 177 PHE A CA 1
ATOM 3169 C C . PHE A 1 177 ? 13.354 21.217 6.571 1.00 6.10 177 PHE A C 1
ATOM 3170 O O . PHE A 1 177 ? 12.252 20.711 6.779 1.00 7.55 177 PHE A O 1
ATOM 3187 N N . ALA A 1 178 ? 13.578 22.525 6.527 1.00 5.70 178 ALA A N 1
ATOM 3188 C CA . ALA A 1 178 ? 12.488 23.474 6.694 1.00 5.71 178 ALA A CA 1
ATOM 3189 C C . ALA A 1 178 ? 12.632 24.556 5.614 1.00 5.68 178 ALA A C 1
ATOM 3190 O O . ALA A 1 178 ? 13.655 25.243 5.572 1.00 7.41 178 ALA A O 1
ATOM 3197 N N . ILE A 1 179 ? 11.611 24.713 4.809 1.00 5.07 179 ILE A N 1
ATOM 3198 C CA . ILE A 1 179 ? 11.584 25.725 3.759 1.00 5.16 179 ILE A CA 1
ATOM 3199 C C . ILE A 1 179 ? 11.058 27.029 4.362 1.00 5.21 179 ILE A C 1
ATOM 3200 O O . ILE A 1 179 ? 9.989 27.031 4.994 1.00 5.73 179 ILE A O 1
ATOM 3216 N N A GLU A 1 180 ? 11.794 28.109 4.168 0.53 5.94 180 GLU A N 1
ATOM 3217 N N B GLU A 1 180 ? 11.795 28.112 4.176 0.47 5.75 180 GLU A N 1
ATOM 3218 C CA A GLU A 1 180 ? 11.438 29.440 4.662 0.53 6.04 180 GLU A CA 1
ATOM 3219 C CA B GLU A 1 180 ? 11.439 29.442 4.674 0.47 5.77 180 GLU A CA 1
ATOM 3220 C C A GLU A 1 180 ? 10.834 30.256 3.547 0.53 5.98 180 GLU A C 1
ATOM 3221 C C B GLU A 1 180 ? 10.836 30.257 3.551 0.47 5.98 180 GLU A C 1
ATOM 3222 O O A GLU A 1 180 ? 11.584 30.715 2.662 0.53 7.28 180 GLU A O 1
ATOM 3223 O O B GLU A 1 180 ? 11.582 30.715 2.662 0.47 7.34 180 GLU A O 1
ATOM 3246 N N . PRO A 1 181 ? 9.528 30.477 3.521 1.00 5.49 181 PRO A N 1
ATOM 3247 C CA . PRO A 1 181 ? 8.920 31.250 2.436 1.00 5.35 181 PRO A CA 1
ATOM 3248 C C . PRO A 1 181 ? 9.199 32.729 2.583 1.00 5.05 181 PRO A C 1
ATOM 3249 O O . PRO A 1 181 ? 9.375 33.267 3.674 1.00 5.75 181 PRO A O 1
ATOM 3260 N N . LYS A 1 182 ? 9.157 33.409 1.403 1.00 4.96 182 LYS A N 1
ATOM 3261 C CA . LYS A 1 182 ? 9.157 34.856 1.330 1.00 4.69 182 LYS A CA 1
ATOM 3262 C C . LYS A 1 182 ? 8.544 35.247 0.012 1.00 4.49 182 LYS A C 1
ATOM 3263 O O . LYS A 1 182 ? 8.843 34.572 -0.994 1.00 5.14 182 LYS A O 1
ATOM 3282 N N . PRO A 1 183 ? 7.724 36.302 -0.079 1.00 4.45 183 PRO A N 1
ATOM 3283 C CA . PRO A 1 183 ? 7.007 36.515 -1.345 1.00 4.33 183 PRO A CA 1
ATOM 3284 C C . PRO A 1 183 ? 7.811 37.228 -2.403 1.00 3.77 183 PRO A C 1
ATOM 3285 O O . PRO A 1 183 ? 7.568 37.043 -3.614 1.00 4.43 183 PRO A O 1
ATOM 3296 N N . ASN A 1 184 ? 8.719 38.083 -1.992 1.00 4.11 184 ASN A N 1
ATOM 3297 C CA . ASN A 1 184 ? 9.533 38.909 -2.882 1.00 4.22 184 ASN A CA 1
ATOM 3298 C C . ASN A 1 184 ? 10.718 39.410 -2.063 1.00 4.39 184 ASN A C 1
ATOM 3299 O O . ASN A 1 184 ? 10.685 39.313 -0.821 1.00 4.79 184 ASN A O 1
ATOM 3310 N N . GLU A 1 185 ? 11.716 39.928 -2.773 1.00 4.76 185 GLU A N 1
ATOM 3311 C CA . GLU A 1 185 ? 12.880 40.626 -2.228 1.00 5.02 185 GLU A CA 1
ATOM 3312 C C . GLU A 1 185 ? 13.920 39.587 -1.775 1.00 5.18 185 GLU A C 1
ATOM 3313 O O . GLU A 1 185 ? 13.748 38.932 -0.741 1.00 5.75 185 GLU A O 1
ATOM 3325 N N . PRO A 1 186 ? 14.995 39.344 -2.554 1.00 5.59 186 PRO A N 1
ATOM 3326 C CA . PRO A 1 186 ? 15.530 40.242 -3.579 1.00 5.88 186 PRO A CA 1
ATOM 3327 C C . PRO A 1 186 ? 15.044 39.987 -4.985 1.00 7.26 186 PRO A C 1
ATOM 3328 O O . PRO A 1 186 ? 15.416 40.758 -5.857 1.00 19.63 186 PRO A O 1
ATOM 3339 N N . ARG A 1 187 ? 14.274 38.951 -5.263 1.00 5.47 187 ARG A N 1
ATOM 3340 C CA . ARG A 1 187 ? 13.671 38.785 -6.588 1.00 4.80 187 ARG A CA 1
ATOM 3341 C C . ARG A 1 187 ? 12.329 39.500 -6.610 1.00 4.58 187 ARG A C 1
ATOM 3342 O O . ARG A 1 187 ? 11.635 39.620 -5.615 1.00 5.22 187 ARG A O 1
ATOM 3363 N N . GLY A 1 188 ? 11.913 39.902 -7.810 1.00 4.61 188 GLY A N 1
ATOM 3364 C CA . GLY A 1 188 ? 10.637 40.576 -7.958 1.00 4.79 188 GLY A CA 1
ATOM 3365 C C . GLY A 1 188 ? 9.472 39.761 -7.425 1.00 4.30 188 GLY A C 1
ATOM 3366 O O . GLY A 1 188 ? 8.583 40.276 -6.754 1.00 5.18 188 GLY A O 1
ATOM 3370 N N . ASP A 1 189 ? 9.488 38.458 -7.746 1.00 4.05 189 ASP A N 1
ATOM 3371 C CA . ASP A 1 189 ? 8.630 37.480 -7.115 1.00 4.22 189 ASP A CA 1
ATOM 3372 C C . ASP A 1 189 ? 9.507 36.261 -6.828 1.00 4.30 189 ASP A C 1
ATOM 3373 O O . ASP A 1 189 ? 10.279 35.836 -7.697 1.00 5.34 189 ASP A O 1
ATOM 3382 N N . ILE A 1 190 ? 9.361 35.702 -5.631 1.00 4.14 190 ILE A N 1
ATOM 3383 C CA . ILE A 1 190 ? 10.077 34.529 -5.204 1.00 4.08 190 ILE A CA 1
ATOM 3384 C C . ILE A 1 190 ? 9.169 33.315 -5.300 1.00 4.16 190 ILE A C 1
ATOM 3385 O O . ILE A 1 190 ? 7.965 33.387 -5.021 1.00 4.70 190 ILE A O 1
ATOM 3401 N N . LEU A 1 191 ? 9.734 32.173 -5.730 1.00 4.43 191 LEU A N 1
ATOM 3402 C CA . LEU A 1 191 ? 8.990 30.926 -5.783 1.00 4.66 191 LEU A CA 1
ATOM 3403 C C . LEU A 1 191 ? 8.675 30.429 -4.386 1.00 4.33 191 LEU A C 1
ATOM 3404 O O . LEU A 1 191 ? 9.434 30.658 -3.434 1.00 5.04 191 LEU A O 1
ATOM 3420 N N . LEU A 1 192 ? 7.552 29.741 -4.236 1.00 4.67 192 LEU A N 1
ATOM 3421 C CA . LEU A 1 192 ? 7.079 29.296 -2.918 1.00 4.71 192 LEU A CA 1
ATOM 3422 C C . LEU A 1 192 ? 6.888 30.508 -1.991 1.00 4.62 192 LEU A C 1
ATOM 3423 O O . LEU A 1 192 ? 7.510 30.599 -0.927 1.00 5.52 192 LEU A O 1
ATOM 3439 N N . PRO A 1 193 ? 6.032 31.460 -2.370 1.00 4.21 193 PRO A N 1
ATOM 3440 C CA . PRO A 1 193 ? 6.055 32.784 -1.732 1.00 4.38 193 PRO A CA 1
ATOM 3441 C C . PRO A 1 193 ? 5.441 32.874 -0.352 1.00 4.52 193 PRO A C 1
ATOM 3442 O O . PRO A 1 193 ? 5.619 33.908 0.306 1.00 5.60 193 PRO A O 1
ATOM 3453 N N . THR A 1 194 ? 4.691 31.858 0.104 1.00 4.17 194 THR A N 1
ATOM 3454 C CA . THR A 1 194 ? 4.020 31.869 1.377 1.00 4.48 194 THR A CA 1
ATOM 3455 C C . THR A 1 194 ? 4.104 30.508 2.018 1.00 4.16 194 THR A C 1
ATOM 3456 O O . THR A 1 194 ? 4.432 29.505 1.379 1.00 4.57 194 THR A O 1
ATOM 3467 N N . VAL A 1 195 ? 3.722 30.450 3.310 1.00 4.57 195 VAL A N 1
ATOM 3468 C CA . VAL A 1 195 ? 3.610 29.185 4.018 1.00 4.78 195 VAL A CA 1
ATOM 3469 C C . VAL A 1 195 ? 2.781 28.196 3.217 1.00 4.47 195 VAL A C 1
ATOM 3470 O O . VAL A 1 195 ? 3.121 27.014 3.147 1.00 4.78 195 VAL A O 1
ATOM 3483 N N . GLY A 1 196 ? 1.648 28.638 2.667 1.00 4.71 196 GLY A N 1
ATOM 3484 C CA . GLY A 1 196 ? 0.798 27.703 1.952 1.00 4.87 196 GLY A CA 1
ATOM 3485 C C . GLY A 1 196 ? 1.501 27.085 0.761 1.00 4.47 196 GLY A C 1
ATOM 3486 O O . GLY A 1 196 ? 1.429 25.877 0.534 1.00 4.84 196 GLY A O 1
ATOM 3490 N N . HIS A 1 197 ? 2.163 27.936 -0.053 1.00 4.33 197 HIS A N 1
ATOM 3491 C CA . HIS A 1 197 ? 2.825 27.410 -1.234 1.00 4.44 197 HIS A CA 1
ATOM 3492 C C . HIS A 1 197 ? 3.913 26.415 -0.868 1.00 4.47 197 HIS A C 1
ATOM 3493 O O . HIS A 1 197 ? 4.100 25.402 -1.569 1.00 4.92 197 HIS A O 1
ATOM 3507 N N . ALA A 1 198 ? 4.655 26.704 0.211 1.00 4.43 198 ALA A N 1
ATOM 3508 C CA . ALA A 1 198 ? 5.686 25.767 0.633 1.00 4.71 198 ALA A CA 1
ATOM 3509 C C . ALA A 1 198 ? 5.105 24.459 1.143 1.00 4.69 198 ALA A C 1
ATOM 3510 O O . ALA A 1 198 ? 5.589 23.382 0.787 1.00 5.53 198 ALA A O 1
ATOM 3517 N N . LEU A 1 199 ? 4.046 24.536 1.968 1.00 4.98 199 LEU A N 1
ATOM 3518 C CA . LEU A 1 199 ? 3.385 23.310 2.420 1.00 5.38 199 LEU A CA 1
ATOM 3519 C C . LEU A 1 199 ? 2.902 22.468 1.268 1.00 5.46 199 LEU A C 1
ATOM 3520 O O . LEU A 1 199 ? 2.979 21.227 1.298 1.00 6.80 199 LEU A O 1
ATOM 3536 N N . ALA A 1 200 ? 2.335 23.113 0.219 1.00 5.23 200 ALA A N 1
ATOM 3537 C CA . ALA A 1 200 ? 1.802 22.378 -0.897 1.00 5.78 200 ALA A CA 1
ATOM 3538 C C . ALA A 1 200 ? 2.897 21.669 -1.676 1.00 5.65 200 ALA A C 1
ATOM 3539 O O . ALA A 1 200 ? 2.764 20.532 -2.085 1.00 6.64 200 ALA A O 1
ATOM 3546 N N . PHE A 1 201 ? 4.008 22.392 -1.895 1.00 5.42 201 PHE A N 1
ATOM 3547 C CA . PHE A 1 201 ? 5.166 21.843 -2.616 1.00 5.79 201 PHE A CA 1
ATOM 3548 C C . PHE A 1 201 ? 5.728 20.626 -1.911 1.00 5.67 201 PHE A C 1
ATOM 3549 O O . PHE A 1 201 ? 6.064 19.634 -2.565 1.00 6.22 201 PHE A O 1
ATOM 3566 N N . ILE A 1 202 ? 5.812 20.666 -0.589 1.00 5.72 202 ILE A N 1
ATOM 3567 C CA . ILE A 1 202 ? 6.373 19.559 0.176 1.00 6.34 202 ILE A CA 1
ATOM 3568 C C . ILE A 1 202 ? 5.635 18.267 -0.103 1.00 7.18 202 ILE A C 1
ATOM 3569 O O . ILE A 1 202 ? 6.241 17.191 -0.110 1.00 8.18 202 ILE A O 1
ATOM 3585 N N . GLU A 1 203 ? 4.317 18.333 -0.301 1.00 8.11 203 GLU A N 1
ATOM 3586 C CA . GLU A 1 203 ? 3.524 17.145 -0.486 1.00 9.58 203 GLU A CA 1
ATOM 3587 C C . GLU A 1 203 ? 3.842 16.450 -1.797 1.00 10.24 203 GLU A C 1
ATOM 3588 O O . GLU A 1 203 ? 3.411 15.294 -1.977 1.00 14.89 203 GLU A O 1
ATOM 3600 N N A ARG A 1 204 ? 4.584 17.064 -2.710 0.56 8.47 204 ARG A N 1
ATOM 3601 N N B ARG A 1 204 ? 4.573 17.093 -2.727 0.44 9.44 204 ARG A N 1
ATOM 3602 C CA A ARG A 1 204 ? 5.010 16.484 -3.978 0.56 9.20 204 ARG A CA 1
ATOM 3603 C CA B ARG A 1 204 ? 4.981 16.443 -3.970 0.44 9.76 204 ARG A CA 1
ATOM 3604 C C A ARG A 1 204 ? 6.445 15.978 -3.942 0.56 7.46 204 ARG A C 1
ATOM 3605 C C B ARG A 1 204 ? 6.405 15.902 -3.898 0.44 9.47 204 ARG A C 1
ATOM 3606 O O A ARG A 1 204 ? 6.960 15.453 -4.936 0.56 8.42 204 ARG A O 1
ATOM 3607 O O B ARG A 1 204 ? 6.870 15.354 -4.906 0.44 12.65 204 ARG A O 1
ATOM 3648 N N . LEU A 1 205 ? 7.109 16.088 -2.798 1.00 8.13 205 LEU A N 1
ATOM 3649 C CA . LEU A 1 205 ? 8.477 15.563 -2.674 1.00 7.70 205 LEU A CA 1
ATOM 3650 C C . LEU A 1 205 ? 8.406 14.050 -2.476 1.00 8.62 205 LEU A C 1
ATOM 3651 O O . LEU A 1 205 ? 7.392 13.490 -2.088 1.00 10.54 205 LEU A O 1
ATOM 3667 N N A GLU A 1 206 ? 9.515 13.336 -2.723 0.27 9.53 206 GLU A N 1
ATOM 3668 N N B GLU A 1 206 ? 9.550 13.412 -2.746 0.73 8.96 206 GLU A N 1
ATOM 3669 C CA A GLU A 1 206 ? 9.577 11.883 -2.589 0.27 10.07 206 GLU A CA 1
ATOM 3670 C CA B GLU A 1 206 ? 9.590 11.964 -2.605 0.73 11.16 206 GLU A CA 1
ATOM 3671 C C A GLU A 1 206 ? 9.445 11.408 -1.147 0.27 10.54 206 GLU A C 1
ATOM 3672 C C B GLU A 1 206 ? 9.383 11.486 -1.177 0.73 10.61 206 GLU A C 1
ATOM 3673 O O A GLU A 1 206 ? 8.899 10.336 -0.838 0.27 17.35 206 GLU A O 1
ATOM 3674 O O B GLU A 1 206 ? 8.744 10.419 -0.986 0.73 11.83 206 GLU A O 1
ATOM 3697 N N A ARG A 1 207 ? 9.992 12.216 -0.246 0.68 9.51 207 ARG A N 1
ATOM 3698 N N B ARG A 1 207 ? 9.948 12.153 -0.199 0.32 10.44 207 ARG A N 1
ATOM 3699 C CA A ARG A 1 207 ? 9.940 11.823 1.192 0.68 9.91 207 ARG A CA 1
ATOM 3700 C CA B ARG A 1 207 ? 9.922 11.808 1.226 0.32 10.53 207 ARG A CA 1
ATOM 3701 C C A ARG A 1 207 ? 9.343 12.975 1.978 0.68 9.59 207 ARG A C 1
ATOM 3702 C C B ARG A 1 207 ? 9.335 12.983 2.010 0.32 10.27 207 ARG A C 1
ATOM 3703 O O A ARG A 1 207 ? 10.068 13.674 2.699 0.68 8.70 207 ARG A O 1
ATOM 3704 O O B ARG A 1 207 ? 10.090 13.652 2.732 0.32 10.98 207 ARG A O 1
ATOM 3745 N N . PRO A 1 208 ? 8.045 13.268 1.862 1.00 10.09 208 PRO A N 1
ATOM 3746 C CA . PRO A 1 208 ? 7.499 14.522 2.458 1.00 9.43 208 PRO A CA 1
ATOM 3747 C C . PRO A 1 208 ? 7.754 14.650 3.938 1.00 8.70 208 PRO A C 1
ATOM 3748 O O . PRO A 1 208 ? 7.802 15.753 4.479 1.00 8.95 208 PRO A O 1
ATOM 3759 N N . GLU A 1 209 ? 7.854 13.524 4.646 1.00 9.78 209 GLU A N 1
ATOM 3760 C CA . GLU A 1 209 ? 8.007 13.531 6.065 1.00 10.83 209 GLU A CA 1
ATOM 3761 C C . GLU A 1 209 ? 9.302 14.241 6.502 1.00 10.25 209 GLU A C 1
ATOM 3762 O O . GLU A 1 209 ? 9.400 14.669 7.653 1.00 13.00 209 GLU A O 1
ATOM 3774 N N . LEU A 1 210 ? 10.297 14.376 5.616 1.00 8.89 210 LEU A N 1
ATOM 3775 C CA . LEU A 1 210 ? 11.549 15.012 5.940 1.00 8.61 210 LEU A CA 1
ATOM 3776 C C . LEU A 1 210 ? 11.529 16.526 5.846 1.00 7.60 210 LEU A C 1
ATOM 3777 O O . LEU A 1 210 ? 12.537 17.151 6.154 1.00 9.14 210 LEU A O 1
ATOM 3793 N N . TYR A 1 211 ? 10.388 17.116 5.434 1.00 6.85 211 TYR A N 1
ATOM 3794 C CA . TYR A 1 211 ? 10.342 18.537 5.115 1.00 6.37 211 TYR A CA 1
ATOM 3795 C C . TYR A 1 211 ? 9.157 19.195 5.819 1.00 6.10 211 TYR A C 1
ATOM 3796 O O . TYR A 1 211 ? 8.046 18.707 5.812 1.00 6.59 211 TYR A O 1
ATOM 3814 N N . GLY A 1 212 ? 9.446 20.402 6.341 1.00 6.02 212 GLY A N 1
ATOM 3815 C CA . GLY A 1 212 ? 8.452 21.256 6.909 1.00 5.91 212 GLY A CA 1
ATOM 3816 C C . GLY A 1 212 ? 8.721 22.698 6.530 1.00 4.99 212 GLY A C 1
ATOM 3817 O O . GLY A 1 212 ? 9.449 22.960 5.565 1.00 5.44 212 GLY A O 1
ATOM 3821 N N . VAL A 1 213 ? 8.134 23.624 7.281 1.00 5.13 213 VAL A N 1
ATOM 3822 C CA . VAL A 1 213 ? 8.321 25.046 7.039 1.00 5.12 213 VAL A CA 1
ATOM 3823 C C . VAL A 1 213 ? 9.046 25.689 8.214 1.00 5.04 213 VAL A C 1
ATOM 3824 O O . VAL A 1 213 ? 8.975 25.259 9.354 1.00 5.59 213 VAL A O 1
ATOM 3837 N N . ASN A 1 214 ? 9.735 26.800 7.855 1.00 4.99 214 ASN A N 1
ATOM 3838 C CA . ASN A 1 214 ? 10.335 27.764 8.766 1.00 5.12 214 ASN A CA 1
ATOM 3839 C C . ASN A 1 214 ? 9.737 29.137 8.464 1.00 5.05 214 ASN A C 1
ATOM 3840 O O . ASN A 1 214 ? 10.377 29.963 7.792 1.00 6.10 214 ASN A O 1
ATOM 3851 N N . PRO A 1 215 ? 8.510 29.411 8.884 1.00 4.45 215 PRO A N 1
ATOM 3852 C CA . PRO A 1 215 ? 7.869 30.678 8.535 1.00 4.47 215 PRO A CA 1
ATOM 3853 C C . PRO A 1 215 ? 8.504 31.822 9.304 1.00 4.30 215 PRO A C 1
ATOM 3854 O O . PRO A 1 215 ? 8.898 31.644 10.451 1.00 5.19 215 PRO A O 1
ATOM 3865 N N . GLU A 1 216 ? 8.502 33.016 8.689 1.00 4.51 216 GLU A N 1
ATOM 3866 C CA . GLU A 1 216 ? 8.996 34.207 9.337 1.00 4.10 216 GLU A CA 1
ATOM 3867 C C . GLU A 1 216 ? 7.871 35.245 9.416 1.00 4.04 216 GLU A C 1
ATOM 3868 O O . GLU A 1 216 ? 7.209 35.538 8.414 1.00 4.26 216 GLU A O 1
ATOM 3880 N N . VAL A 1 217 ? 7.694 35.832 10.607 1.00 3.94 217 VAL A N 1
ATOM 3881 C CA . VAL A 1 217 ? 6.636 36.817 10.856 1.00 4.10 217 VAL A CA 1
ATOM 3882 C C . VAL A 1 217 ? 6.569 37.812 9.703 1.00 4.01 217 VAL A C 1
ATOM 3883 O O . VAL A 1 217 ? 5.531 38.016 9.059 1.00 4.55 217 VAL A O 1
ATOM 3896 N N . GLY A 1 218 ? 7.695 38.509 9.466 1.00 3.97 218 GLY A N 1
ATOM 3897 C CA . GLY A 1 218 ? 7.659 39.600 8.522 1.00 4.56 218 GLY A CA 1
ATOM 3898 C C . GLY A 1 218 ? 7.394 39.158 7.104 1.00 4.33 218 GLY A C 1
ATOM 3899 O O . GLY A 1 218 ? 6.800 39.901 6.322 1.00 4.86 218 GLY A O 1
ATOM 3903 N N . HIS A 1 219 ? 7.835 37.960 6.726 1.00 4.85 219 HIS A N 1
ATOM 3904 C CA . HIS A 1 219 ? 7.670 37.510 5.348 1.00 4.96 219 HIS A CA 1
ATOM 3905 C C . HIS A 1 219 ? 6.192 37.316 4.996 1.00 4.77 219 HIS A C 1
ATOM 3906 O O . HIS A 1 219 ? 5.738 37.773 3.939 1.00 5.01 219 HIS A O 1
ATOM 3920 N N . GLU A 1 220 ? 5.427 36.647 5.862 1.00 4.89 220 GLU A N 1
ATOM 3921 C CA . GLU A 1 220 ? 4.015 36.483 5.557 1.00 4.91 220 GLU A CA 1
ATOM 3922 C C . GLU A 1 220 ? 3.338 37.844 5.522 1.00 4.49 220 GLU A C 1
ATOM 3923 O O . GLU A 1 220 ? 2.410 38.087 4.730 1.00 5.03 220 GLU A O 1
ATOM 3935 N N . GLN A 1 221 ? 3.780 38.762 6.400 1.00 4.57 221 GLN A N 1
ATOM 3936 C CA . GLN A 1 221 ? 3.204 40.106 6.440 1.00 4.64 221 GLN A CA 1
ATOM 3937 C C . GLN A 1 221 ? 3.564 40.927 5.216 1.00 4.71 221 GLN A C 1
ATOM 3938 O O . GLN A 1 221 ? 2.842 41.879 4.888 1.00 5.49 221 GLN A O 1
ATOM 3952 N N . MET A 1 222 ? 4.610 40.577 4.488 1.00 4.81 222 MET A N 1
ATOM 3953 C CA . MET A 1 222 ? 4.926 41.220 3.184 1.00 4.97 222 MET A CA 1
ATOM 3954 C C . MET A 1 222 ? 3.924 40.884 2.103 1.00 5.02 222 MET A C 1
ATOM 3955 O O . MET A 1 222 ? 3.897 41.524 1.040 1.00 6.18 222 MET A O 1
ATOM 3969 N N . ALA A 1 223 ? 3.082 39.882 2.333 1.00 4.98 223 ALA A N 1
ATOM 3970 C CA . ALA A 1 223 ? 1.940 39.555 1.478 1.00 5.49 223 ALA A CA 1
ATOM 3971 C C . ALA A 1 223 ? 0.619 40.008 2.137 1.00 5.18 223 ALA A C 1
ATOM 3972 O O . ALA A 1 223 ? -0.464 39.657 1.625 1.00 6.32 223 ALA A O 1
ATOM 3979 N N . GLY A 1 224 ? 0.698 40.736 3.255 1.00 4.98 224 GLY A N 1
ATOM 3980 C CA . GLY A 1 224 ? -0.485 41.182 3.949 1.00 5.25 224 GLY A CA 1
ATOM 3981 C C . GLY A 1 224 ? -1.247 40.074 4.626 1.00 4.80 224 GLY A C 1
ATOM 3982 O O . GLY A 1 224 ? -2.419 40.255 4.939 1.00 6.07 224 GLY A O 1
ATOM 3986 N N . LEU A 1 225 ? -0.614 38.915 4.851 1.00 4.49 225 LEU A N 1
ATOM 3987 C CA . LEU A 1 225 ? -1.280 37.781 5.426 1.00 4.56 225 LEU A CA 1
ATOM 3988 C C . LEU A 1 225 ? -1.251 37.827 6.939 1.00 4.44 225 LEU A C 1
ATOM 3989 O O . LEU A 1 225 ? -0.463 38.571 7.576 1.00 5.42 225 LEU A O 1
ATOM 4005 N N . ASN A 1 226 ? -2.112 37.015 7.555 1.00 4.26 226 ASN A N 1
ATOM 4006 C CA . ASN A 1 226 ? -2.194 36.875 9.000 1.00 4.40 226 ASN A CA 1
ATOM 4007 C C . ASN A 1 226 ? -1.213 35.791 9.430 1.00 4.06 226 ASN A C 1
ATOM 4008 O O . ASN A 1 226 ? -1.394 34.594 9.097 1.00 4.40 226 ASN A O 1
ATOM 4019 N N . PHE A 1 227 ? -0.142 36.203 10.105 1.00 4.02 227 PHE A N 1
ATOM 4020 C CA . PHE A 1 227 ? 0.900 35.237 10.461 1.00 4.02 227 PHE A CA 1
ATOM 4021 C C . PHE A 1 227 ? 0.386 34.200 11.434 1.00 4.25 227 PHE A C 1
ATOM 4022 O O . PHE A 1 227 ? 0.603 32.990 11.177 1.00 4.58 227 PHE A O 1
ATOM 4039 N N . PRO A 1 228 ? -0.309 34.551 12.520 1.00 4.37 228 PRO A N 1
ATOM 4040 C CA . PRO A 1 228 ? -0.899 33.491 13.360 1.00 5.04 228 PRO A CA 1
ATOM 4041 C C . PRO A 1 228 ? -1.748 32.485 12.585 1.00 4.78 228 PRO A C 1
ATOM 4042 O O . PRO A 1 228 ? -1.706 31.300 12.890 1.00 5.01 228 PRO A O 1
ATOM 4053 N N . HIS A 1 229 ? -2.548 32.946 11.619 1.00 4.48 229 HIS A N 1
ATOM 4054 C CA . HIS A 1 229 ? -3.348 31.992 10.860 1.00 4.59 229 HIS A CA 1
ATOM 4055 C C . HIS A 1 229 ? -2.480 31.025 10.070 1.00 4.36 229 HIS A C 1
ATOM 4056 O O . HIS A 1 229 ? -2.756 29.829 9.986 1.00 4.99 229 HIS A O 1
ATOM 4070 N N . GLY A 1 230 ? -1.413 31.544 9.427 1.00 4.45 230 GLY A N 1
ATOM 4071 C CA . GLY A 1 230 ? -0.534 30.680 8.665 1.00 4.75 230 GLY A CA 1
ATOM 4072 C C . GLY A 1 230 ? 0.211 29.678 9.553 1.00 4.32 230 GLY A C 1
ATOM 4073 O O . GLY A 1 230 ? 0.391 28.528 9.176 1.00 5.00 230 GLY A O 1
ATOM 4077 N N . ILE A 1 231 ? 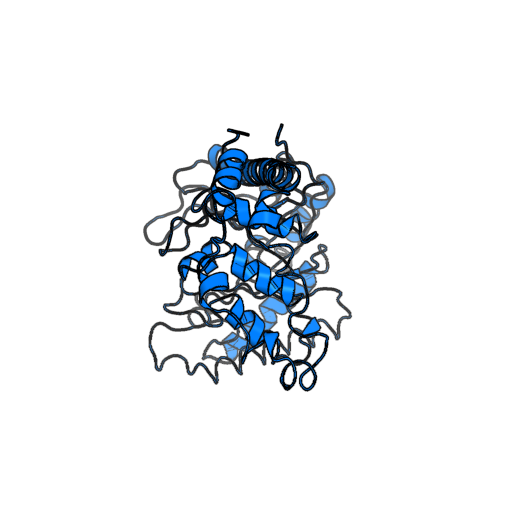0.626 30.127 10.736 1.00 4.32 231 ILE A N 1
ATOM 4078 C CA . ILE A 1 231 ? 1.227 29.206 11.702 1.00 4.43 231 ILE A CA 1
ATOM 4079 C C . ILE A 1 231 ? 0.226 28.152 12.133 1.00 4.35 231 ILE A C 1
ATOM 4080 O O . ILE A 1 231 ? 0.596 26.975 12.273 1.00 4.83 231 ILE A O 1
ATOM 4096 N N . ALA A 1 232 ? -1.035 28.535 12.330 1.00 4.54 232 ALA A N 1
ATOM 4097 C CA . ALA A 1 232 ? -2.052 27.540 12.657 1.00 4.75 232 ALA A CA 1
ATOM 4098 C C . ALA A 1 232 ? -2.162 26.495 11.570 1.00 4.42 232 ALA A C 1
ATOM 4099 O O . ALA A 1 232 ? -2.281 25.297 11.861 1.00 5.03 232 ALA A O 1
ATOM 4106 N N . GLN A 1 233 ? -2.150 26.906 10.281 1.00 4.54 233 GLN A N 1
ATOM 4107 C CA . GLN A 1 233 ? -2.227 25.928 9.217 1.00 4.62 233 GLN A CA 1
ATOM 4108 C C . GLN A 1 233 ? -0.986 25.015 9.203 1.00 4.81 233 GLN A C 1
ATOM 4109 O O . GLN A 1 233 ? -1.106 23.809 8.987 1.00 5.36 233 GLN A O 1
ATOM 4123 N N . ALA A 1 234 ? 0.197 25.572 9.439 1.00 4.66 234 ALA A N 1
ATOM 4124 C CA . ALA A 1 234 ? 1.405 24.757 9.516 1.00 5.03 234 ALA A CA 1
ATOM 4125 C C . ALA A 1 234 ? 1.323 23.763 10.657 1.00 4.97 234 ALA A C 1
ATOM 4126 O O . ALA A 1 234 ? 1.702 22.596 10.504 1.00 5.93 234 ALA A O 1
ATOM 4133 N N . LEU A 1 235 ? 0.862 24.206 11.841 1.00 4.83 235 LEU A N 1
ATOM 4134 C CA . LEU A 1 235 ? 0.696 23.291 12.967 1.00 5.61 235 LEU A CA 1
ATOM 4135 C C . LEU A 1 235 ? -0.335 22.220 12.662 1.00 5.78 235 LEU A C 1
ATOM 4136 O O . LEU A 1 235 ? -0.159 21.041 12.996 1.00 6.85 235 LEU A O 1
ATOM 4152 N N . TRP A 1 236 ? -1.421 22.598 12.009 1.00 5.93 236 TRP A N 1
ATOM 4153 C CA . TRP A 1 236 ? -2.490 21.651 11.638 1.00 6.34 236 TRP A CA 1
ATOM 4154 C C . TRP A 1 236 ? -1.930 20.557 10.723 1.00 6.72 236 TRP A C 1
ATOM 4155 O O . TRP A 1 236 ? -2.325 19.401 10.824 1.00 8.56 236 TRP A O 1
ATOM 4176 N N . ALA A 1 237 ? -1.006 20.938 9.840 1.00 6.93 237 ALA A N 1
ATOM 4177 C CA . ALA A 1 237 ? -0.360 20.001 8.922 1.00 7.87 237 ALA A CA 1
ATOM 4178 C C . ALA A 1 237 ? 0.779 19.195 9.579 1.00 7.60 237 ALA A C 1
ATOM 4179 O O . ALA A 1 237 ? 1.309 18.308 8.948 1.00 9.49 237 ALA A O 1
ATOM 4186 N N . GLY A 1 238 ? 1.175 19.521 10.807 1.00 7.21 238 GLY A N 1
ATOM 4187 C CA . GLY A 1 238 ? 2.299 18.863 11.429 1.00 7.75 238 GLY A CA 1
ATOM 4188 C C . GLY A 1 238 ? 3.627 19.262 10.893 1.00 6.74 238 GLY A C 1
ATOM 4189 O O . GLY A 1 238 ? 4.581 18.463 10.915 1.00 8.58 238 GLY A O 1
ATOM 4193 N N . LYS A 1 239 ? 3.758 20.494 10.418 1.00 6.07 239 LYS A N 1
ATOM 4194 C CA . LYS A 1 239 ? 4.915 20.933 9.637 1.00 5.95 239 LYS A CA 1
ATOM 4195 C C . LYS A 1 239 ? 5.632 22.139 10.188 1.00 5.63 239 LYS A C 1
ATOM 4196 O O . LYS A 1 239 ? 6.509 22.690 9.516 1.00 6.37 239 LYS A O 1
ATOM 4215 N N . LEU A 1 240 ? 5.334 22.570 11.426 1.00 5.92 240 LEU A N 1
ATOM 4216 C CA . LEU A 1 240 ? 6.054 23.703 12.003 1.00 6.04 240 LEU A CA 1
ATOM 4217 C C . LEU A 1 240 ? 7.336 23.211 12.641 1.00 6.32 240 LEU A C 1
ATOM 4218 O O . LEU A 1 240 ? 7.432 22.935 13.855 1.00 8.36 240 LEU A O 1
ATOM 4234 N N . PHE A 1 241 ? 8.386 23.057 11.810 1.00 6.53 241 PHE A N 1
ATOM 4235 C CA . PHE A 1 241 ? 9.628 22.486 12.255 1.00 7.49 241 PHE A CA 1
ATOM 4236 C C . PHE A 1 241 ? 10.503 23.508 12.977 1.00 7.94 241 PHE A C 1
ATOM 4237 O O . PHE A 1 241 ? 11.410 23.132 13.744 1.00 11.67 241 PHE A O 1
ATOM 4254 N N . HIS A 1 242 ? 10.301 24.769 12.683 1.00 6.67 242 HIS A N 1
ATOM 4255 C CA . HIS A 1 242 ? 11.122 25.871 13.188 1.00 6.30 242 HIS A CA 1
ATOM 4256 C C . HIS A 1 242 ? 10.318 27.141 12.906 1.00 5.60 242 HIS A C 1
ATOM 4257 O O . HIS A 1 242 ? 9.331 27.107 12.143 1.00 6.15 242 HIS A O 1
ATOM 4271 N N . ILE A 1 243 ? 10.675 28.254 13.521 1.00 5.64 243 ILE A N 1
ATOM 4272 C CA . ILE A 1 243 ? 9.992 29.509 13.263 1.00 5.10 243 ILE A CA 1
ATOM 4273 C C . ILE A 1 243 ? 10.985 30.644 13.433 1.00 5.44 243 ILE A C 1
ATOM 4274 O O . ILE A 1 243 ? 11.849 30.562 14.299 1.00 7.15 243 ILE A O 1
ATOM 4290 N N . ASP A 1 244 ? 10.785 31.707 12.645 1.00 4.89 244 ASP A N 1
ATOM 4291 C CA . ASP A 1 244 ? 11.546 32.920 12.710 1.00 4.95 244 ASP A CA 1
ATOM 4292 C C . ASP A 1 244 ? 10.664 34.067 13.189 1.00 4.71 244 ASP A C 1
ATOM 4293 O O . ASP A 1 244 ? 9.645 34.402 12.581 1.00 5.64 244 ASP A O 1
ATOM 4302 N N . LEU A 1 245 ? 11.098 34.670 14.285 1.00 4.70 245 LEU A N 1
ATOM 4303 C CA . LEU A 1 245 ? 10.377 35.714 14.981 1.00 4.76 245 LEU A CA 1
ATOM 4304 C C . LEU A 1 245 ? 11.046 37.063 14.752 1.00 4.77 245 LEU A C 1
ATOM 4305 O O . LEU A 1 245 ? 12.250 37.216 14.923 1.00 5.69 245 LEU A O 1
ATOM 4321 N N . ASN A 1 246 ? 10.236 38.059 14.402 1.00 4.35 246 ASN A N 1
ATOM 4322 C CA . ASN A 1 246 ? 10.682 39.423 14.168 1.00 4.42 246 ASN A CA 1
ATOM 4323 C C . ASN A 1 246 ? 9.440 40.297 14.032 1.00 4.12 246 ASN A C 1
ATOM 4324 O O . ASN A 1 246 ? 8.333 39.866 14.360 1.00 4.58 246 ASN A O 1
ATOM 4335 N N . GLY A 1 247 ? 9.651 41.522 13.584 1.00 4.66 247 GLY A N 1
ATOM 4336 C CA . GLY A 1 247 ? 8.578 42.477 13.366 1.00 4.78 247 GLY A CA 1
ATOM 4337 C C . GLY A 1 247 ? 8.673 43.128 12.003 1.00 4.59 247 GLY A C 1
ATOM 4338 O O . GLY A 1 247 ? 9.735 43.279 11.413 1.00 5.36 247 GLY A O 1
ATOM 4342 N N . GLN A 1 248 ? 7.498 43.591 11.538 1.00 4.45 248 GLN A N 1
ATOM 4343 C CA . GLN A 1 248 ? 7.350 44.146 10.200 1.00 4.66 248 GLN A CA 1
ATOM 4344 C C . GLN A 1 248 ? 6.200 45.124 10.252 1.00 5.38 248 GLN A C 1
ATOM 4345 O O . GLN A 1 248 ? 5.126 44.784 10.771 1.00 6.72 248 GLN A O 1
ATOM 4359 N N A SER A 1 249 ? 6.411 46.317 9.705 0.67 6.67 249 SER A N 1
ATOM 4360 N N B SER A 1 249 ? 6.375 46.319 9.689 0.33 6.93 249 SER A N 1
ATOM 4361 C CA A SER A 1 249 ? 5.427 47.396 9.767 0.67 9.43 249 SER A CA 1
ATOM 4362 C CA B SER A 1 249 ? 5.338 47.357 9.712 0.33 8.19 249 SER A CA 1
ATOM 4363 C C A SER A 1 249 ? 4.649 47.421 8.495 0.67 10.68 249 SER A C 1
ATOM 4364 C C B SER A 1 249 ? 4.640 47.508 8.388 0.33 12.01 249 SER A C 1
ATOM 4365 O O A SER A 1 249 ? 4.490 48.478 7.965 0.67 32.38 249 SER A O 1
ATOM 4366 O O B SER A 1 249 ? 4.524 48.535 7.716 0.33 22.25 249 SER A O 1
ATOM 4381 N N . GLY A 1 250 ? 4.108 46.356 7.961 1.00 11.92 250 GLY A N 1
ATOM 4382 C CA . GLY A 1 250 ? 3.275 46.330 6.825 1.00 15.61 250 GLY A CA 1
ATOM 4383 C C . GLY A 1 250 ? 3.924 45.832 5.568 1.00 8.37 250 GLY A C 1
ATOM 4384 O O . GLY A 1 250 ? 4.954 45.198 5.562 1.00 9.44 250 GLY A O 1
ATOM 4388 N N . ILE A 1 251 ? 3.270 46.126 4.438 1.00 7.83 251 ILE A N 1
ATOM 4389 C CA . ILE A 1 251 ? 3.641 45.614 3.145 1.00 6.34 251 ILE A CA 1
ATOM 4390 C C . ILE A 1 251 ? 4.710 46.512 2.539 1.00 6.44 251 ILE A C 1
ATOM 4391 O O . ILE A 1 251 ? 4.401 47.635 2.057 1.00 7.72 251 ILE A O 1
ATOM 4407 N N . LYS A 1 252 ? 5.950 46.111 2.633 1.00 6.21 252 LYS A N 1
ATOM 4408 C CA . LYS A 1 252 ? 7.126 46.902 2.260 1.00 6.56 252 LYS A CA 1
ATOM 4409 C C . LYS A 1 252 ? 8.302 45.936 2.261 1.00 5.97 252 LYS A C 1
ATOM 4410 O O . LYS A 1 252 ? 8.140 44.723 2.511 1.00 6.71 252 LYS A O 1
ATOM 4429 N N . TYR A 1 253 ? 9.497 46.453 2.017 1.00 6.21 253 TYR A N 1
ATOM 4430 C CA . TYR A 1 253 ? 10.738 45.741 2.159 1.00 6.36 253 TYR A CA 1
ATOM 4431 C C . TYR A 1 253 ? 10.778 45.006 3.482 1.00 5.38 253 TYR A C 1
ATOM 4432 O O . TYR A 1 253 ? 10.181 45.418 4.475 1.00 5.95 253 TYR A O 1
ATOM 4450 N N A ASP A 1 254 ? 11.599 43.963 3.533 0.67 4.77 254 ASP A N 1
ATOM 4451 N N B ASP A 1 254 ? 11.463 43.873 3.508 0.34 6.65 254 ASP A N 1
ATOM 4452 C CA A ASP A 1 254 ? 11.750 43.120 4.734 0.67 4.71 254 ASP A CA 1
ATOM 4453 C CA B ASP A 1 254 ? 11.600 43.095 4.744 0.34 6.13 254 ASP A CA 1
ATOM 4454 C C A ASP A 1 254 ? 12.517 43.872 5.787 0.67 4.34 254 ASP A C 1
ATOM 4455 C C B ASP A 1 254 ? 12.424 43.929 5.715 0.34 6.39 254 ASP A C 1
ATOM 4456 O O A ASP A 1 254 ? 13.712 44.111 5.648 0.67 4.62 254 ASP A O 1
ATOM 4457 O O B ASP A 1 254 ? 13.572 44.248 5.425 0.34 10.44 254 ASP A O 1
ATOM 4474 N N . GLN A 1 255 ? 11.822 44.288 6.839 1.00 5.42 255 GLN A N 1
ATOM 4475 C CA . GLN A 1 255 ? 12.446 45.142 7.847 1.00 5.77 255 GLN A CA 1
ATOM 4476 C C . GLN A 1 255 ? 13.217 44.354 8.903 1.00 5.75 255 GLN A C 1
ATOM 4477 O O . GLN A 1 255 ? 14.242 44.855 9.411 1.00 6.98 255 GLN A O 1
ATOM 4491 N N A ASP A 1 256 ? 12.752 43.184 9.279 0.58 5.21 256 ASP A N 1
ATOM 4492 N N B ASP A 1 256 ? 12.750 43.182 9.280 0.41 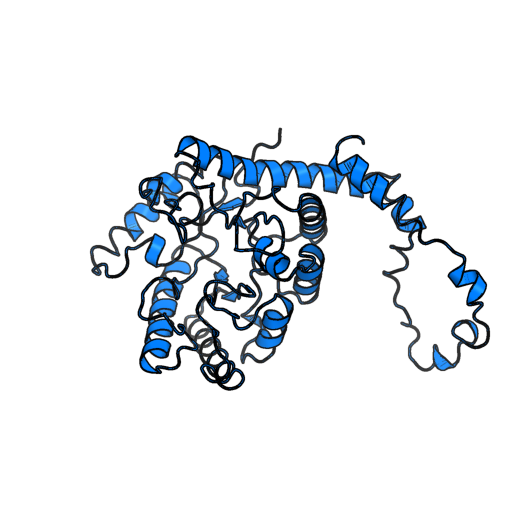5.34 256 ASP A N 1
ATOM 4493 C CA A ASP A 1 256 ? 13.422 42.391 10.290 0.58 5.70 256 ASP A CA 1
ATOM 4494 C CA B ASP A 1 256 ? 13.403 42.403 10.312 0.41 5.77 256 ASP A CA 1
ATOM 4495 C C A ASP A 1 256 ? 13.560 43.196 11.598 0.58 5.30 256 ASP A C 1
ATOM 4496 C C B ASP A 1 256 ? 13.556 43.202 11.613 0.41 5.31 256 ASP A C 1
ATOM 4497 O O A ASP A 1 256 ? 14.587 43.175 12.275 0.58 6.52 256 ASP A O 1
ATOM 4498 O O B ASP A 1 256 ? 14.589 43.178 12.278 0.41 6.58 256 ASP A O 1
ATOM 4515 N N . LEU A 1 257 ? 12.483 43.902 12.012 1.00 5.27 257 LEU A N 1
ATOM 4516 C CA . LEU A 1 257 ? 12.499 44.579 13.289 1.00 5.17 257 LEU A CA 1
ATOM 4517 C C . LEU A 1 257 ? 12.573 43.544 14.422 1.00 4.81 257 LEU A C 1
ATOM 4518 O O . LEU A 1 257 ? 12.261 42.364 14.248 1.00 5.00 257 LEU A O 1
ATOM 4534 N N . ARG A 1 258 ? 12.944 43.992 15.616 1.00 5.13 258 ARG A N 1
ATOM 4535 C CA . ARG A 1 258 ? 12.935 43.076 16.753 1.00 5.74 258 ARG A CA 1
ATOM 4536 C C . ARG A 1 258 ? 11.499 42.555 16.987 1.00 5.30 258 ARG A C 1
ATOM 4537 O O . ARG A 1 258 ? 10.497 43.216 16.719 1.00 5.48 258 ARG A O 1
ATOM 4558 N N . PHE A 1 259 ? 11.427 41.322 17.523 1.00 5.22 259 PHE A N 1
ATOM 4559 C CA . PHE A 1 259 ? 10.137 40.739 17.811 1.00 5.12 259 PHE A CA 1
ATOM 4560 C C . PHE A 1 259 ? 9.367 41.581 18.816 1.00 5.20 259 PHE A C 1
ATOM 4561 O O . PHE A 1 259 ? 9.923 42.048 19.815 1.00 6.18 259 PHE A O 1
ATOM 4578 N N . GLY A 1 260 ? 8.061 41.741 18.541 1.00 5.80 260 GLY A N 1
ATOM 4579 C CA . GLY A 1 260 ? 7.171 42.604 19.262 1.00 6.00 260 GLY A CA 1
ATOM 4580 C C . GLY A 1 260 ? 6.897 43.910 18.564 1.00 5.67 260 GLY A C 1
ATOM 4581 O O . GLY A 1 260 ? 5.807 44.465 18.670 1.00 6.34 260 GLY A O 1
ATOM 4585 N N . ALA A 1 261 ? 7.927 44.426 17.857 1.00 5.82 261 ALA A N 1
ATOM 4586 C CA . ALA A 1 261 ? 7.756 45.588 17.036 1.00 6.18 261 ALA A CA 1
ATOM 4587 C C . ALA A 1 261 ? 6.914 45.209 15.782 1.00 5.16 261 ALA A C 1
ATOM 4588 O O . ALA A 1 261 ? 6.657 44.025 15.503 1.00 6.44 261 ALA A O 1
ATOM 4595 N N . GLY A 1 262 ? 6.513 46.200 15.038 1.00 6.00 262 GLY A N 1
ATOM 4596 C CA . GLY A 1 262 ? 5.617 45.989 13.928 1.00 5.86 262 GLY A CA 1
ATOM 4597 C C . GLY A 1 262 ? 4.224 45.733 14.407 1.00 5.45 262 GLY A C 1
ATOM 4598 O O . GLY A 1 262 ? 3.675 46.545 15.164 1.00 7.05 262 GLY A O 1
ATOM 4602 N N . ASP A 1 263 ? 3.625 44.618 14.017 1.00 5.26 263 ASP A N 1
ATOM 4603 C CA . ASP A 1 263 ? 2.240 44.290 14.370 1.00 4.85 263 ASP A CA 1
ATOM 4604 C C . ASP A 1 263 ? 2.210 43.614 15.721 1.00 4.44 263 ASP A C 1
ATOM 4605 O O . ASP A 1 263 ? 2.351 42.384 15.877 1.00 4.94 263 ASP A O 1
ATOM 4614 N N . LEU A 1 264 ? 2.053 44.427 16.776 1.00 5.16 264 LEU A N 1
ATOM 4615 C CA . LEU A 1 264 ? 2.102 43.930 18.142 1.00 5.28 264 LEU A CA 1
ATOM 4616 C C . LEU A 1 264 ? 0.991 42.965 18.454 1.00 4.70 264 LEU A C 1
ATOM 4617 O O . LEU A 1 264 ? 1.218 41.947 19.109 1.00 5.16 264 LEU A O 1
ATOM 4633 N N A ARG A 1 265 ? -0.226 43.221 17.993 0.48 4.83 265 ARG A N 1
ATOM 4634 N N B ARG A 1 265 ? -0.250 43.272 18.027 0.52 5.33 265 ARG A N 1
ATOM 4635 C CA A ARG A 1 265 ? -1.296 42.253 18.272 0.48 4.47 265 ARG A CA 1
ATOM 4636 C CA B ARG A 1 265 ? -1.321 42.322 18.340 0.52 5.97 265 ARG A CA 1
ATOM 4637 C C A ARG A 1 265 ? -1.098 40.934 17.573 0.48 4.12 265 ARG A C 1
ATOM 4638 C C B ARG A 1 265 ? -1.024 40.987 17.642 0.52 4.72 265 ARG A C 1
ATOM 4639 O O A ARG A 1 265 ? -1.436 39.891 18.155 0.48 4.44 265 ARG A O 1
ATOM 4640 O O B ARG A 1 265 ? -1.279 39.941 18.261 0.52 5.35 265 ARG A O 1
ATOM 4681 N N . ALA A 1 266 ? -0.531 40.955 16.406 1.00 4.50 266 ALA A N 1
ATOM 4682 C CA . ALA A 1 266 ? -0.189 39.689 15.760 1.00 4.72 266 ALA A CA 1
ATOM 4683 C C . ALA A 1 266 ? 0.886 38.949 16.559 1.00 4.46 266 ALA A C 1
ATOM 4684 O O . ALA A 1 266 ? 0.881 37.718 16.597 1.00 4.91 266 ALA A O 1
ATOM 4691 N N . ALA A 1 267 ? 1.831 39.674 17.164 1.00 4.52 267 ALA A N 1
ATOM 4692 C CA . ALA A 1 267 ? 2.830 39.024 18.004 1.00 4.55 267 ALA A CA 1
ATOM 4693 C C . ALA A 1 267 ? 2.155 38.362 19.205 1.00 4.23 267 ALA A C 1
ATOM 4694 O O . ALA A 1 267 ? 2.508 37.227 19.562 1.00 4.82 267 ALA A O 1
ATOM 4701 N N . PHE A 1 268 ? 1.214 39.049 19.833 1.00 4.44 268 PHE A N 1
ATOM 4702 C CA . PHE A 1 268 ? 0.437 38.454 20.934 1.00 4.62 268 PHE A CA 1
ATOM 4703 C C . PHE A 1 268 ? -0.276 37.191 20.510 1.00 4.38 268 PHE A C 1
ATOM 4704 O O . PHE A 1 268 ? -0.183 36.169 21.188 1.00 4.71 268 PHE A O 1
ATOM 4721 N N . TRP A 1 269 ? -1.017 37.255 19.387 1.00 4.37 269 TRP A N 1
ATOM 4722 C CA . TRP A 1 269 ? -1.759 36.078 18.974 1.00 4.62 269 TRP A CA 1
ATOM 4723 C C . TRP A 1 269 ? -0.836 34.946 18.556 1.00 4.36 269 TRP A C 1
ATOM 4724 O O . TRP A 1 269 ? -1.172 33.767 18.732 1.00 4.96 269 TRP A O 1
ATOM 4745 N N . LEU A 1 270 ? 0.343 35.263 18.026 1.00 4.27 270 LEU A N 1
ATOM 4746 C CA . LEU A 1 270 ? 1.316 34.230 17.716 1.00 4.11 270 LEU A CA 1
ATOM 4747 C C . LEU A 1 270 ? 1.773 33.520 18.968 1.00 4.26 270 LEU A C 1
ATOM 4748 O O . LEU A 1 270 ? 1.825 32.295 19.011 1.00 4.85 270 LEU A O 1
ATOM 4764 N N . VAL A 1 271 ? 2.184 34.281 19.996 1.00 4.53 271 VAL A N 1
ATOM 4765 C CA . VAL A 1 271 ? 2.637 33.660 21.225 1.00 4.94 271 VAL A CA 1
ATOM 4766 C C . VAL A 1 271 ? 1.544 32.827 21.845 1.00 5.04 271 VAL A C 1
ATOM 4767 O O . VAL A 1 271 ? 1.759 31.693 22.302 1.00 5.77 271 VAL A O 1
ATOM 4780 N N . ASP A 1 272 ? 0.322 33.362 21.873 1.00 5.03 272 ASP A N 1
ATOM 4781 C CA . ASP A 1 272 ? -0.835 32.617 22.394 1.00 5.48 272 ASP A CA 1
ATOM 4782 C C . ASP A 1 272 ? -0.925 31.244 21.697 1.00 5.38 272 ASP A C 1
ATOM 4783 O O . ASP A 1 272 ? -1.129 30.223 22.337 1.00 6.35 272 ASP A O 1
ATOM 4792 N N . LEU A 1 273 ? -0.807 31.242 20.375 1.00 5.23 273 LEU A N 1
ATOM 4793 C CA . LEU A 1 273 ? -0.925 30.016 19.578 1.00 5.49 273 LEU A CA 1
ATOM 4794 C C . LEU A 1 273 ? 0.223 29.059 19.846 1.00 5.30 273 LEU A C 1
ATOM 4795 O O . LEU A 1 273 ? 0.001 27.865 20.065 1.00 6.34 273 LEU A O 1
ATOM 4811 N N . LEU A 1 274 ? 1.472 29.561 19.819 1.00 5.24 274 LEU A N 1
ATOM 4812 C CA . LEU A 1 274 ? 2.610 28.669 20.048 1.00 5.54 274 LEU A CA 1
ATOM 4813 C C . LEU A 1 274 ? 2.532 28.001 21.394 1.00 6.03 274 LEU A C 1
ATOM 4814 O O . LEU A 1 274 ? 2.848 26.822 21.564 1.00 7.36 274 LEU A O 1
ATOM 4830 N N . GLU A 1 275 ? 2.153 28.796 22.426 1.00 6.17 275 GLU A N 1
ATOM 4831 C CA . GLU A 1 275 ? 2.092 28.267 23.787 1.00 7.19 275 GLU A CA 1
ATOM 4832 C C . GLU A 1 275 ? 0.925 27.296 23.930 1.00 7.94 275 GLU A C 1
ATOM 4833 O O . GLU A 1 275 ? 1.059 26.252 24.542 1.00 10.87 275 GLU A O 1
ATOM 4845 N N A SER A 1 276 ? -0.268 27.601 23.394 0.42 8.11 276 SER A N 1
ATOM 4846 N N B SER A 1 276 ? -0.239 27.637 23.355 0.26 8.28 276 SER A N 1
ATOM 4847 N N C SER A 1 276 ? -0.247 27.635 23.341 0.29 7.65 276 SER A N 1
ATOM 4848 C CA A SER A 1 276 ? -1.358 26.615 23.571 0.42 9.34 276 SER A CA 1
ATOM 4849 C CA B SER A 1 276 ? -1.386 26.723 23.481 0.26 9.11 276 SER A CA 1
ATOM 4850 C CA C SER A 1 276 ? -1.437 26.787 23.306 0.29 8.00 276 SER A CA 1
ATOM 4851 C C A SER A 1 276 ? -1.136 25.370 22.729 0.42 9.16 276 SER A C 1
ATOM 4852 C C B SER A 1 276 ? -1.171 25.431 22.702 0.26 8.72 276 SER A C 1
ATOM 4853 C C C SER A 1 276 ? -1.120 25.409 22.726 0.29 8.41 276 SER A C 1
ATOM 4854 O O A SER A 1 276 ? -1.606 24.296 23.114 0.42 13.40 276 SER A O 1
ATOM 4855 O O B SER A 1 276 ? -1.675 24.390 23.149 0.26 12.46 276 SER A O 1
ATOM 4856 O O C SER A 1 276 ? -1.477 24.351 23.226 0.29 10.02 276 SER A O 1
ATOM 4878 N N . ALA A 1 277 ? -0.443 25.461 21.598 1.00 8.50 277 ALA A N 1
ATOM 4879 C CA . ALA A 1 277 ? -0.118 24.284 20.800 1.00 10.00 277 ALA A CA 1
ATOM 4880 C C . ALA A 1 277 ? 1.022 23.469 21.413 1.00 10.92 277 ALA A C 1
ATOM 4881 O O . ALA A 1 277 ? 1.215 22.383 20.933 1.00 15.47 277 ALA A O 1
ATOM 4888 N N . GLY A 1 278 ? 1.738 24.018 22.376 1.00 10.99 278 GLY A N 1
ATOM 4889 C CA . GLY A 1 278 ? 2.838 23.270 22.906 1.00 13.83 278 GLY A CA 1
ATOM 4890 C C . GLY A 1 278 ? 4.003 23.166 21.947 1.00 14.48 278 GLY A C 1
ATOM 4891 O O . GLY A 1 278 ? 4.776 22.176 21.997 1.00 18.45 278 GLY A O 1
ATOM 4895 N N . TYR A 1 279 ? 4.216 24.174 21.094 1.00 13.30 279 TYR A N 1
ATOM 4896 C CA . TYR A 1 279 ? 5.403 24.169 20.206 1.00 12.64 279 TYR A CA 1
ATOM 4897 C C . TYR A 1 279 ? 6.631 24.004 21.072 1.00 13.76 279 TYR A C 1
ATOM 4898 O O . TYR A 1 279 ? 6.791 24.707 22.038 1.00 15.77 279 TYR A O 1
ATOM 4916 N N . GLU A 1 280 ? 7.515 23.100 20.670 1.00 16.17 280 GLU A N 1
ATOM 4917 C CA . GLU A 1 280 ? 8.686 22.791 21.471 1.00 19.00 280 GLU A CA 1
ATOM 4918 C C . GLU A 1 280 ? 9.985 23.187 20.826 1.00 14.21 280 GLU A C 1
ATOM 4919 O O . GLU A 1 280 ? 11.076 22.969 21.394 1.00 18.67 280 GLU A O 1
ATOM 4931 N N . GLY A 1 281 ? 9.936 23.736 19.621 1.00 11.97 281 GLY A N 1
ATOM 4932 C CA . GLY A 1 281 ? 11.138 24.083 18.927 1.00 10.22 281 GLY A CA 1
ATOM 4933 C C . GLY A 1 281 ? 11.741 25.394 19.412 1.00 8.54 281 GLY A C 1
ATOM 4934 O O . GLY A 1 281 ? 11.264 26.078 20.289 1.00 8.73 281 GLY A O 1
ATOM 4938 N N . PRO A 1 282 ? 12.856 25.773 18.751 1.00 7.90 282 PRO A N 1
ATOM 4939 C CA . PRO A 1 282 ? 13.503 27.011 19.083 1.00 7.46 282 PRO A CA 1
ATOM 4940 C C . PRO A 1 282 ? 12.617 28.200 18.846 1.00 6.70 282 PRO A C 1
ATOM 4941 O O . PRO A 1 282 ? 11.852 28.244 17.894 1.00 7.27 282 PRO A O 1
ATOM 4952 N N A ARG A 1 283 ? 12.794 29.210 19.701 0.63 6.74 283 ARG A N 1
ATOM 4953 N N B ARG A 1 283 ? 12.690 29.222 19.716 0.37 8.07 283 ARG A N 1
ATOM 4954 C CA A ARG A 1 283 ? 12.189 30.521 19.542 0.63 7.05 283 ARG A CA 1
ATOM 4955 C CA B ARG A 1 283 ? 12.096 30.517 19.413 0.37 7.81 283 ARG A CA 1
ATOM 4956 C C A ARG A 1 283 ? 13.275 31.389 18.906 0.63 5.55 283 ARG A C 1
ATOM 4957 C C B ARG A 1 283 ? 13.243 31.384 18.863 0.37 8.37 283 ARG A C 1
ATOM 4958 O O A ARG A 1 283 ? 14.056 32.013 19.577 0.63 5.46 283 ARG A O 1
ATOM 4959 O O B ARG A 1 283 ? 13.961 32.016 19.601 0.37 9.38 283 ARG A O 1
ATOM 5000 N N . HIS A 1 284 ? 13.372 31.317 17.544 1.00 6.00 284 HIS A N 1
ATOM 5001 C CA . HIS A 1 284 ? 14.506 31.901 16.814 1.00 5.35 284 HIS A CA 1
ATOM 5002 C C . HIS A 1 284 ? 14.175 33.278 16.315 1.00 5.21 284 HIS A C 1
ATOM 5003 O O . HIS A 1 284 ? 13.112 33.472 15.721 1.00 7.39 284 HIS A O 1
ATOM 5017 N N . PHE A 1 285 ? 15.072 34.216 16.526 1.00 4.88 285 PHE A N 1
ATOM 5018 C CA . PHE A 1 285 ? 14.919 35.577 16.040 1.00 5.06 285 PHE A CA 1
ATOM 5019 C C . PHE A 1 285 ? 15.763 35.776 14.797 1.00 5.41 285 PHE A C 1
ATOM 5020 O O . PHE A 1 285 ? 16.986 35.659 14.818 1.00 8.05 285 PHE A O 1
ATOM 5037 N N . ASP A 1 286 ? 15.093 36.017 13.668 1.00 5.14 286 ASP A N 1
ATOM 5038 C CA . ASP A 1 286 ? 15.718 36.426 12.429 1.00 4.94 286 ASP A CA 1
ATOM 5039 C C . ASP A 1 286 ? 15.418 37.908 12.280 1.00 5.15 286 ASP A C 1
ATOM 5040 O O . ASP A 1 286 ? 14.392 38.272 11.708 1.00 6.32 286 ASP A O 1
ATOM 5049 N N . PHE A 1 287 ? 16.258 38.736 12.878 1.00 6.37 287 PHE A N 1
ATOM 5050 C CA . PHE A 1 287 ? 15.989 40.165 13.004 1.00 6.35 287 PHE A CA 1
ATOM 5051 C C . PHE A 1 287 ? 17.273 40.894 12.703 1.00 5.87 287 PHE A C 1
ATOM 5052 O O . PHE A 1 287 ? 18.359 40.300 12.663 1.00 7.65 287 PHE A O 1
ATOM 5069 N N . LYS A 1 288 ? 17.169 42.193 12.521 1.00 6.64 288 LYS A N 1
ATOM 5070 C CA . LYS A 1 288 ? 18.284 43.097 12.312 1.00 9.83 288 LYS A CA 1
ATOM 5071 C C . LYS A 1 288 ? 18.208 44.229 13.269 1.00 8.15 288 LYS A C 1
ATOM 5072 O O . LYS A 1 288 ? 17.250 45.034 13.181 1.00 10.16 288 LYS A O 1
ATOM 5091 N N . PRO A 1 289 ? 19.151 44.450 14.153 1.00 7.05 289 PRO A N 1
ATOM 5092 C CA . PRO A 1 289 ? 19.156 45.732 14.879 1.00 6.51 289 PRO A CA 1
ATOM 5093 C C . PRO A 1 289 ? 19.269 46.842 13.867 1.00 5.31 289 PRO A C 1
ATOM 5094 O O . PRO A 1 289 ? 20.179 46.798 13.017 1.00 5.87 289 PRO A O 1
ATOM 5105 N N . PRO A 1 290 ? 18.408 47.857 13.892 1.00 5.51 290 PRO A N 1
ATOM 5106 C CA . PRO A 1 290 ? 18.474 48.904 12.877 1.00 5.20 290 PRO A CA 1
ATOM 5107 C C . PRO A 1 290 ? 19.857 49.486 12.780 1.00 5.21 290 PRO A C 1
ATOM 5108 O O . PRO A 1 290 ? 20.617 49.590 13.751 1.00 5.44 290 PRO A O 1
ATOM 5119 N N . ARG A 1 291 ? 20.196 49.946 11.562 1.00 5.73 291 ARG A N 1
ATOM 5120 C CA . ARG A 1 291 ? 21.567 50.442 11.319 1.00 5.91 291 ARG A CA 1
ATOM 5121 C C . ARG A 1 291 ? 21.851 51.766 12.012 1.00 5.64 291 ARG A C 1
ATOM 5122 O O . ARG A 1 291 ? 23.012 52.186 12.072 1.00 6.21 291 ARG A O 1
ATOM 5143 N N . THR A 1 292 ? 20.825 52.425 12.570 1.00 5.03 292 THR A N 1
ATOM 5144 C CA . THR A 1 292 ? 20.989 53.550 13.458 1.00 5.06 292 THR A CA 1
ATOM 5145 C C . THR A 1 292 ? 21.759 53.209 14.717 1.00 4.83 292 THR A C 1
ATOM 5146 O O . THR A 1 292 ? 22.268 54.105 15.383 1.00 5.44 292 THR A O 1
ATOM 5157 N N . GLU A 1 293 ? 21.797 51.925 15.080 1.00 5.00 293 GLU A N 1
ATOM 5158 C CA . GLU A 1 293 ? 22.313 51.521 16.371 1.00 5.14 293 GLU A CA 1
ATOM 5159 C C . GLU A 1 293 ? 23.791 51.212 16.312 1.00 5.59 293 GLU A C 1
ATOM 5160 O O . GLU A 1 293 ? 24.335 50.711 15.328 1.00 6.16 293 GLU A O 1
ATOM 5172 N N . ASP A 1 294 ? 24.482 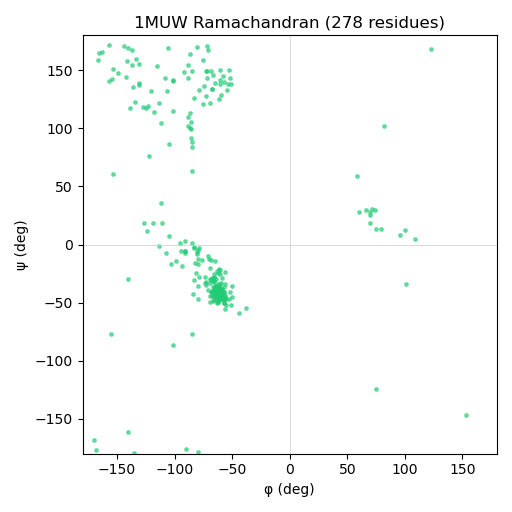51.485 17.445 1.00 5.53 294 ASP A N 1
ATOM 5173 C CA . ASP A 1 294 ? 25.835 51.007 17.667 1.00 6.29 294 ASP A CA 1
ATOM 5174 C C . ASP A 1 294 ? 25.743 49.639 18.348 1.00 5.74 294 ASP A C 1
ATOM 5175 O O . ASP A 1 294 ? 24.672 49.070 18.532 1.00 5.86 294 ASP A O 1
ATOM 5184 N N . ILE A 1 295 ? 26.904 49.084 18.713 1.00 6.70 295 ILE A N 1
ATOM 5185 C CA . ILE A 1 295 ? 26.928 47.740 19.275 1.00 7.26 295 ILE A CA 1
ATOM 5186 C C . ILE A 1 295 ? 26.128 47.634 20.550 1.00 6.78 295 ILE A C 1
ATOM 5187 O O . ILE A 1 295 ? 25.531 46.589 20.839 1.00 7.22 295 ILE A O 1
ATOM 5203 N N . ASP A 1 296 ? 26.092 48.702 21.386 1.00 7.49 296 ASP A N 1
ATOM 5204 C CA . ASP A 1 296 ? 25.280 48.612 22.584 1.00 7.85 296 ASP A CA 1
ATOM 5205 C C . ASP A 1 296 ? 23.782 48.491 22.214 1.00 6.46 296 ASP A C 1
ATOM 5206 O O . ASP A 1 296 ? 23.019 47.755 22.848 1.00 7.25 296 ASP A O 1
ATOM 5215 N N . GLY A 1 297 ? 23.358 49.198 21.148 1.00 6.23 297 GLY A N 1
ATOM 5216 C CA . GLY A 1 297 ? 22.007 49.051 20.687 1.00 5.86 297 GLY A CA 1
ATOM 5217 C C . GLY A 1 297 ? 21.706 47.718 20.068 1.00 5.58 297 GLY A C 1
ATOM 5218 O O . GLY A 1 297 ? 20.553 47.260 20.145 1.00 6.17 297 GLY A O 1
ATOM 5222 N N . VAL A 1 298 ? 22.687 47.071 19.462 1.00 5.42 298 VAL A N 1
ATOM 5223 C CA . VAL A 1 298 ? 22.537 45.697 18.989 1.00 5.71 298 VAL A CA 1
ATOM 5224 C C . VAL A 1 298 ? 22.096 44.801 20.122 1.00 5.28 298 VAL A C 1
ATOM 5225 O O . VAL A 1 298 ? 21.121 44.045 20.009 1.00 5.83 298 VAL A O 1
ATOM 5238 N N . TRP A 1 299 ? 22.823 44.847 21.247 1.00 5.85 299 TRP A N 1
ATOM 5239 C CA . TRP A 1 299 ? 22.495 43.918 22.335 1.00 6.07 299 TRP A CA 1
ATOM 5240 C C . TRP A 1 299 ? 21.197 44.329 23.013 1.00 5.73 299 TRP A C 1
ATOM 5241 O O . TRP A 1 299 ? 20.463 43.454 23.450 1.00 6.71 299 TRP A O 1
ATOM 5262 N N . ALA A 1 300 ? 20.887 45.633 23.084 1.00 5.98 300 ALA A N 1
ATOM 5263 C CA . ALA A 1 300 ? 19.593 46.035 23.611 1.00 6.48 300 ALA A CA 1
ATOM 5264 C C . ALA A 1 300 ? 18.467 45.500 22.760 1.00 5.89 300 ALA A C 1
ATOM 5265 O O . ALA A 1 300 ? 17.419 45.059 23.263 1.00 6.46 300 ALA A O 1
ATOM 5272 N N . SER A 1 301 ? 18.604 45.553 21.434 1.00 5.62 301 SER A N 1
ATOM 5273 C CA . SER A 1 301 ? 17.565 45.093 20.538 1.00 5.76 301 SER A CA 1
ATOM 5274 C C . SER A 1 301 ? 17.371 43.583 20.637 1.00 5.40 301 SER A C 1
ATOM 5275 O O . SER A 1 301 ? 16.247 43.083 20.679 1.00 5.52 301 SER A O 1
ATOM 5283 N N . ALA A 1 302 ? 18.483 42.833 20.734 1.00 5.31 302 ALA A N 1
ATOM 5284 C CA . ALA A 1 302 ? 18.404 41.395 20.941 1.00 5.46 302 ALA A CA 1
ATOM 5285 C C . ALA A 1 302 ? 17.709 41.050 22.254 1.00 5.48 302 ALA A C 1
ATOM 5286 O O . ALA A 1 302 ? 16.839 40.180 22.331 1.00 5.66 302 ALA A O 1
ATOM 5293 N N . ALA A 1 303 ? 18.089 41.763 23.329 1.00 5.55 303 ALA A N 1
ATOM 5294 C CA . ALA A 1 303 ? 17.439 41.559 24.617 1.00 5.68 303 ALA A CA 1
ATOM 5295 C C . ALA A 1 303 ? 15.939 41.849 24.510 1.00 5.24 303 ALA A C 1
ATOM 5296 O O . ALA A 1 303 ? 15.110 41.144 25.103 1.00 5.98 303 ALA A O 1
ATOM 5303 N N . GLY A 1 304 ? 15.570 42.869 23.740 1.00 5.42 304 GLY A N 1
ATOM 5304 C CA . GLY A 1 304 ? 14.195 43.221 23.577 1.00 5.45 304 GLY A CA 1
ATOM 5305 C C . GLY A 1 304 ? 13.363 42.154 22.891 1.00 5.07 304 GLY A C 1
ATOM 5306 O O . GLY A 1 304 ? 12.192 41.939 23.225 1.00 5.46 304 GLY A O 1
ATOM 5310 N N . CYS A 1 305 ? 13.945 41.451 21.922 1.00 4.99 305 CYS A N 1
ATOM 5311 C CA . CYS A 1 305 ? 13.277 40.317 21.304 1.00 4.92 305 CYS A CA 1
ATOM 5312 C C . CYS A 1 305 ? 12.756 39.340 22.349 1.00 4.92 305 CYS A C 1
ATOM 5313 O O . CYS A 1 305 ? 11.615 38.898 22.337 1.00 5.37 305 CYS A O 1
ATOM 5320 N N . MET A 1 306 ? 13.678 38.941 23.246 1.00 4.91 306 MET A N 1
ATOM 5321 C CA . MET A 1 306 ? 13.361 37.944 24.257 1.00 5.19 306 MET A CA 1
ATOM 5322 C C . MET A 1 306 ? 12.387 38.478 25.292 1.00 5.40 306 MET A C 1
ATOM 5323 O O . MET A 1 306 ? 11.449 37.795 25.694 1.00 5.64 306 MET A O 1
ATOM 5337 N N . ARG A 1 307 ? 12.640 39.719 25.750 1.00 5.44 307 ARG A N 1
ATOM 5338 C CA . ARG A 1 307 ? 11.755 40.340 26.714 1.00 5.76 307 ARG A CA 1
ATOM 5339 C C . ARG A 1 307 ? 10.322 40.386 26.203 1.00 5.40 307 ARG A C 1
ATOM 5340 O O . ARG A 1 307 ? 9.372 40.059 26.919 1.00 5.54 307 ARG A O 1
ATOM 5361 N N . ASN A 1 308 ? 10.153 40.801 24.928 1.00 5.30 308 ASN A N 1
ATOM 5362 C CA . ASN A 1 308 ? 8.806 40.923 24.384 1.00 5.04 308 ASN A CA 1
ATOM 5363 C C . ASN A 1 308 ? 8.132 39.566 24.291 1.00 5.11 308 ASN A C 1
ATOM 5364 O O . ASN A 1 308 ? 6.944 39.441 24.589 1.00 5.29 308 ASN A O 1
ATOM 5375 N N . TYR A 1 309 ? 8.866 38.525 23.889 1.00 4.83 309 TYR A N 1
ATOM 5376 C CA . TYR A 1 309 ? 8.249 37.183 23.895 1.00 5.04 309 TYR A CA 1
ATOM 5377 C C . TYR A 1 309 ? 7.745 36.851 25.301 1.00 5.17 309 TYR A C 1
ATOM 5378 O O . TYR A 1 309 ? 6.640 36.357 25.452 1.00 5.68 309 TYR A O 1
ATOM 5396 N N . LEU A 1 310 ? 8.581 37.077 26.305 1.00 5.55 310 LEU A N 1
ATOM 5397 C CA . LEU A 1 310 ? 8.211 36.712 27.668 1.00 5.94 310 LEU A CA 1
ATOM 5398 C C . LEU A 1 310 ? 7.040 37.536 28.199 1.00 6.03 310 LEU A C 1
ATOM 5399 O O . LEU A 1 310 ? 6.186 36.983 28.904 1.00 6.80 310 LEU A O 1
ATOM 5415 N N . ILE A 1 311 ? 6.981 38.826 27.899 1.00 5.71 311 ILE A N 1
ATOM 5416 C CA . ILE A 1 311 ? 5.831 39.628 28.315 1.00 5.97 311 ILE A CA 1
ATOM 5417 C C . ILE A 1 311 ? 4.574 39.081 27.663 1.00 5.72 311 ILE A C 1
ATOM 5418 O O . ILE A 1 311 ? 3.539 38.856 28.300 1.00 6.55 311 ILE A O 1
ATOM 5434 N N . LEU A 1 312 ? 4.636 38.860 26.333 1.00 5.54 312 LEU A N 1
ATOM 5435 C CA . LEU A 1 312 ? 3.468 38.379 25.611 1.00 5.69 312 LEU A CA 1
ATOM 5436 C C . LEU A 1 312 ? 3.038 37.005 26.102 1.00 5.74 312 LEU A C 1
ATOM 5437 O O . LEU A 1 312 ? 1.832 36.718 26.157 1.00 6.21 312 LEU A O 1
ATOM 5453 N N . LYS A 1 313 ? 3.977 36.129 26.450 1.00 6.02 313 LYS A N 1
ATOM 5454 C CA . LYS A 1 313 ? 3.666 34.843 27.006 1.00 6.36 313 LYS A CA 1
ATOM 5455 C C . LYS A 1 313 ? 2.861 34.981 28.290 1.00 6.65 313 LYS A C 1
ATOM 5456 O O . LYS A 1 313 ? 1.852 34.285 28.491 1.00 7.35 313 LYS A O 1
ATOM 5475 N N . GLU A 1 314 ? 3.292 35.876 29.161 1.00 6.73 314 GLU A N 1
ATOM 5476 C CA . GLU A 1 314 ? 2.562 36.136 30.403 1.00 7.14 314 GLU A CA 1
ATOM 5477 C C . GLU A 1 314 ? 1.153 36.632 30.118 1.00 7.02 314 GLU A C 1
ATOM 5478 O O . GLU A 1 314 ? 0.175 36.170 30.746 1.00 7.84 314 GLU A O 1
ATOM 5490 N N . ARG A 1 315 ? 1.036 37.581 29.213 1.00 6.81 315 ARG A N 1
ATOM 5491 C CA . ARG A 1 315 ? -0.271 38.168 28.938 1.00 7.04 315 ARG A CA 1
ATOM 5492 C C . ARG A 1 315 ? -1.219 37.163 28.283 1.00 6.63 315 ARG A C 1
ATOM 5493 O O . ARG A 1 315 ? -2.406 37.136 28.599 1.00 7.37 315 ARG A O 1
ATOM 5514 N N . ALA A 1 316 ? -0.709 36.352 27.366 1.00 6.52 316 ALA A N 1
ATOM 5515 C CA . ALA A 1 316 ? -1.531 35.355 26.718 1.00 7.27 316 ALA A CA 1
ATOM 5516 C C . ALA A 1 316 ? -1.995 34.301 27.733 1.00 7.12 316 ALA A C 1
ATOM 5517 O O . ALA A 1 316 ? -3.153 33.839 27.694 1.00 7.59 316 ALA A O 1
ATOM 5524 N N . ALA A 1 317 ? -1.100 33.866 28.614 1.00 7.87 317 ALA A N 1
ATOM 5525 C CA . ALA A 1 317 ? -1.467 32.888 29.632 1.00 8.61 317 ALA A CA 1
ATOM 5526 C C . ALA A 1 317 ? -2.542 33.486 30.546 1.00 8.09 317 ALA A C 1
ATOM 5527 O O . ALA A 1 317 ? -3.488 32.760 30.914 1.00 8.94 317 ALA A O 1
ATOM 5534 N N . ALA A 1 318 ? -2.388 34.715 30.934 1.00 7.77 318 ALA A N 1
ATOM 5535 C CA . ALA A 1 318 ? -3.396 35.369 31.807 1.00 7.82 318 ALA A CA 1
ATOM 5536 C C . ALA A 1 318 ? -4.719 35.475 31.129 1.00 7.19 318 ALA A C 1
ATOM 5537 O O . ALA A 1 318 ? -5.780 35.250 31.731 1.00 8.07 318 ALA A O 1
ATOM 5544 N N . PHE A 1 319 ? -4.720 35.818 29.825 1.00 6.82 319 PHE A N 1
ATOM 5545 C CA . PHE A 1 319 ? -5.934 35.859 29.040 1.00 6.39 319 PHE A CA 1
ATOM 5546 C C . PHE A 1 319 ? -6.640 34.514 29.095 1.00 6.44 319 PHE A C 1
ATOM 5547 O O . PHE A 1 319 ? -7.818 34.414 29.415 1.00 7.03 319 PHE A O 1
ATOM 5564 N N . ARG A 1 320 ? -5.927 33.446 28.730 1.00 7.12 320 ARG A N 1
ATOM 5565 C CA . ARG A 1 320 ? -6.596 32.129 28.627 1.00 7.44 320 ARG A CA 1
ATOM 5566 C C . ARG A 1 320 ? -7.038 31.597 29.987 1.00 8.54 320 ARG A C 1
ATOM 5567 O O . ARG A 1 320 ? -8.003 30.840 30.070 1.00 10.05 320 ARG A O 1
ATOM 5588 N N . ALA A 1 321 ? -6.328 31.975 31.059 1.00 8.94 321 ALA A N 1
ATOM 5589 C CA . ALA A 1 321 ? -6.659 31.532 32.422 1.00 9.45 321 ALA A CA 1
ATOM 5590 C C . ALA A 1 321 ? -7.800 32.316 33.042 1.00 9.08 321 ALA A C 1
ATOM 5591 O O . ALA A 1 321 ? -8.388 31.836 34.035 1.00 11.76 321 ALA A O 1
ATOM 5598 N N . ASP A 1 322 ? -8.140 33.457 32.519 1.00 7.73 322 ASP A N 1
ATOM 5599 C CA . ASP A 1 322 ? -9.145 34.300 33.154 1.00 7.81 322 ASP A CA 1
ATOM 5600 C C . ASP A 1 322 ? -10.516 33.661 33.037 1.00 7.60 322 ASP A C 1
ATOM 5601 O O . ASP A 1 322 ? -10.968 33.396 31.917 1.00 7.68 322 ASP A O 1
ATOM 5610 N N . PRO A 1 323 ? -11.229 33.375 34.143 1.00 8.21 323 PRO A N 1
ATOM 5611 C CA . PRO A 1 323 ? -12.581 32.833 34.021 1.00 9.17 323 PRO A CA 1
ATOM 5612 C C . PRO A 1 323 ? -13.480 33.666 33.142 1.00 8.88 323 PRO A C 1
ATOM 5613 O O . PRO A 1 323 ? -14.363 33.119 32.500 1.00 9.41 323 PRO A O 1
ATOM 5624 N N A GLU A 1 324 ? -13.294 34.990 33.146 0.60 8.52 324 GLU A N 1
ATOM 5625 N N B GLU A 1 324 ? -13.360 34.988 33.129 0.40 9.43 324 GLU A N 1
ATOM 5626 C CA A GLU A 1 324 ? -14.114 35.915 32.349 0.60 8.75 324 GLU A CA 1
ATOM 5627 C CA B GLU A 1 324 ? -14.249 35.764 32.251 0.40 8.48 324 GLU A CA 1
ATOM 5628 C C A GLU A 1 324 ? -13.912 35.668 30.855 0.60 7.91 324 GLU A C 1
ATOM 5629 C C B GLU A 1 324 ? -13.962 35.494 30.790 0.40 6.66 324 GLU A C 1
ATOM 5630 O O A GLU A 1 324 ? -14.832 35.813 30.052 0.60 6.89 324 GLU A O 1
ATOM 5631 O O B GLU A 1 324 ? -14.852 35.485 29.934 0.40 7.10 324 GLU A O 1
ATOM 5654 N N . VAL A 1 325 ? -12.681 35.324 30.466 1.00 7.22 325 VAL A N 1
ATOM 5655 C CA . VAL A 1 325 ? -12.342 34.953 29.094 1.00 6.50 325 VAL A CA 1
ATOM 5656 C C . VAL A 1 325 ? -12.890 33.589 28.761 1.00 6.65 325 VAL A C 1
ATOM 5657 O O . VAL A 1 325 ? -13.458 33.375 27.676 1.00 7.11 325 VAL A O 1
ATOM 5670 N N A GLN A 1 326 ? -12.759 32.610 29.675 0.62 7.04 326 GLN A N 1
ATOM 5671 N N B GLN A 1 326 ? -12.748 32.645 29.690 0.38 7.43 326 GLN A N 1
ATOM 5672 C CA A GLN A 1 326 ? -13.322 31.273 29.453 0.62 7.54 326 GLN A CA 1
ATOM 5673 C CA B GLN A 1 326 ? -13.298 31.333 29.342 0.38 8.11 326 GLN A CA 1
ATOM 5674 C C A GLN A 1 326 ? -14.830 31.387 29.172 0.62 7.30 326 GLN A C 1
ATOM 5675 C C B GLN A 1 326 ? -14.811 31.429 29.117 0.38 7.48 326 GLN A C 1
ATOM 5676 O O A GLN A 1 326 ? -15.359 30.688 28.300 0.62 8.28 326 GLN A O 1
ATOM 5677 O O B GLN A 1 326 ? -15.275 30.737 28.197 0.38 8.34 326 GLN A O 1
ATOM 5704 N N . GLU A 1 327 ? -15.508 32.234 29.889 1.00 7.53 327 GLU A N 1
ATOM 5705 C CA . GLU A 1 327 ? -16.949 32.464 29.660 1.00 8.20 327 GLU A CA 1
ATOM 5706 C C . GLU A 1 327 ? -17.204 33.155 28.319 1.00 6.83 327 GLU A C 1
ATOM 5707 O O . GLU A 1 327 ? -18.141 32.776 27.608 1.00 7.51 327 GLU A O 1
ATOM 5719 N N . ALA A 1 328 ? -16.410 34.159 27.966 1.00 6.53 328 ALA A N 1
ATOM 5720 C CA . ALA A 1 328 ? -16.592 34.845 26.702 1.00 6.21 328 ALA A CA 1
ATOM 5721 C C . ALA A 1 328 ? -16.353 33.897 25.527 1.00 6.00 328 ALA A C 1
ATOM 5722 O O . ALA A 1 328 ? -17.028 34.022 24.498 1.00 6.40 328 ALA A O 1
ATOM 5729 N N . LEU A 1 329 ? -15.389 32.972 25.654 1.00 5.91 329 LEU A N 1
ATOM 5730 C CA . LEU A 1 329 ? -15.162 31.996 24.604 1.00 6.06 329 LEU A CA 1
ATOM 5731 C C . LEU A 1 329 ? -16.392 31.130 24.404 1.00 5.83 329 LEU A C 1
ATOM 5732 O O . LEU A 1 329 ? -16.770 30.815 23.268 1.00 6.44 329 LEU A O 1
ATOM 5748 N N . ARG A 1 330 ? -17.043 30.712 25.509 1.00 6.65 330 ARG A N 1
ATOM 5749 C CA . ARG A 1 330 ? -18.291 29.991 25.402 1.00 6.90 330 ARG A CA 1
ATOM 5750 C C . ARG A 1 330 ? -19.390 30.841 24.785 1.00 6.78 330 ARG A C 1
ATOM 5751 O O . ARG A 1 330 ? -20.172 30.368 23.947 1.00 7.31 330 ARG A O 1
ATOM 5772 N N . ALA A 1 331 ? -19.483 32.129 25.182 1.00 6.87 331 ALA A N 1
ATOM 5773 C CA . ALA A 1 331 ? -20.494 33.001 24.634 1.00 6.74 331 ALA A CA 1
ATOM 5774 C C . ALA A 1 331 ? -20.347 33.120 23.105 1.00 6.20 331 ALA A C 1
ATOM 5775 O O . ALA A 1 331 ? -21.356 33.301 22.415 1.00 7.21 331 ALA A O 1
ATOM 5782 N N . SER A 1 332 ? -19.122 33.053 22.622 1.00 5.41 332 SER A N 1
ATOM 5783 C CA . SER A 1 332 ? -18.787 33.142 21.215 1.00 5.15 332 SER A CA 1
ATOM 5784 C C . SER A 1 332 ? -18.741 31.798 20.483 1.00 5.27 332 SER A C 1
ATOM 5785 O O . SER A 1 332 ? -18.450 31.743 19.305 1.00 5.74 332 SER A O 1
ATOM 5793 N N . ARG A 1 333 ? -19.078 30.715 21.211 1.00 5.63 333 ARG A N 1
ATOM 5794 C CA . ARG A 1 333 ? -19.199 29.374 20.626 1.00 5.68 333 ARG A CA 1
ATOM 5795 C C . ARG A 1 333 ? -17.866 28.817 20.133 1.00 5.70 333 ARG A C 1
ATOM 5796 O O . ARG A 1 333 ? -17.844 27.955 19.249 1.00 6.08 333 ARG A O 1
ATOM 5817 N N . LEU A 1 334 ? -16.761 29.213 20.751 1.00 6.15 334 LEU A N 1
ATOM 5818 C CA . LEU A 1 334 ? -15.492 28.549 20.439 1.00 6.69 334 LEU A CA 1
ATOM 5819 C C . LEU A 1 334 ? -15.503 27.108 20.869 1.00 7.20 334 LEU A C 1
ATOM 5820 O O . LEU A 1 334 ? -14.796 26.276 20.269 1.00 8.38 334 LEU A O 1
ATOM 5836 N N . ASP A 1 335 ? -16.268 26.756 21.898 1.00 8.59 335 ASP A N 1
ATOM 5837 C CA . ASP A 1 335 ? -16.428 25.349 22.273 1.00 11.24 335 ASP A CA 1
ATOM 5838 C C . ASP A 1 335 ? -17.172 24.562 21.207 1.00 10.10 335 ASP A C 1
ATOM 5839 O O . ASP A 1 335 ? -16.788 23.460 20.818 1.00 11.54 335 ASP A O 1
ATOM 5848 N N A GLU A 1 336 ? -18.197 25.217 20.785 0.49 8.58 336 GLU A N 1
ATOM 5849 N N B GLU A 1 336 ? -18.270 25.103 20.621 0.51 10.40 336 GLU A N 1
ATOM 5850 C CA A GLU A 1 336 ? -18.953 24.441 19.822 0.49 9.73 336 GLU A CA 1
ATOM 5851 C CA B GLU A 1 336 ? -19.075 24.495 19.584 0.51 9.40 336 GLU A CA 1
ATOM 5852 C C A GLU A 1 336 ? -18.222 24.296 18.500 0.49 7.13 336 GLU A C 1
ATOM 5853 C C B GLU A 1 336 ? -18.272 24.284 18.290 0.51 7.03 336 GLU A C 1
ATOM 5854 O O A GLU A 1 336 ? -18.461 23.296 17.786 0.49 6.53 336 GLU A O 1
ATOM 5855 O O B GLU A 1 336 ? -18.579 23.367 17.522 0.51 8.91 336 GLU A O 1
ATOM 5878 N N . LEU A 1 337 ? -17.307 25.182 18.085 1.00 6.21 337 LEU A N 1
ATOM 5879 C CA . LEU A 1 337 ? -16.447 25.007 16.896 1.00 5.73 337 LEU A CA 1
ATOM 5880 C C . LEU A 1 337 ? -15.736 23.670 16.926 1.00 5.36 337 LEU A C 1
ATOM 5881 O O . LEU A 1 337 ? -15.456 23.085 15.874 1.00 6.09 337 LEU A O 1
ATOM 5897 N N . ALA A 1 338 ? -15.383 23.183 18.123 1.00 5.64 338 ALA A N 1
ATOM 5898 C CA . ALA A 1 338 ? -14.658 21.932 18.286 1.00 6.27 338 ALA A CA 1
ATOM 5899 C C . ALA A 1 338 ? -15.539 20.713 18.188 1.00 6.25 338 ALA A C 1
ATOM 5900 O O . ALA A 1 338 ? -15.000 19.583 18.110 1.00 8.50 338 ALA A O 1
ATOM 5907 N N . GLN A 1 339 ? -16.859 20.855 18.216 1.00 6.44 339 GLN A N 1
ATOM 5908 C CA . GLN A 1 339 ? -17.749 19.687 18.017 1.00 6.91 339 GLN A CA 1
ATOM 5909 C C . GLN A 1 339 ? -17.745 19.312 16.540 1.00 6.79 339 GLN A C 1
ATOM 5910 O O . GLN A 1 339 ? -17.891 20.155 15.687 1.00 7.70 339 GLN A O 1
ATOM 5924 N N . PRO A 1 340 ? -17.665 18.022 16.233 1.00 7.51 340 PRO A N 1
ATOM 5925 C CA . PRO A 1 340 ? -17.810 17.625 14.840 1.00 7.93 340 PRO A CA 1
ATOM 5926 C C . PRO A 1 340 ? -19.139 18.117 14.297 1.00 7.52 340 PRO A C 1
ATOM 5927 O O . PRO A 1 340 ? -20.191 18.044 14.962 1.00 7.96 340 PRO A O 1
ATOM 5938 N N . THR A 1 341 ? -19.130 18.586 13.049 1.00 7.40 341 THR A N 1
ATOM 5939 C CA . THR A 1 341 ? -20.342 19.032 12.384 1.00 7.70 341 THR A CA 1
ATOM 5940 C C . THR A 1 341 ? -21.339 17.889 12.160 1.00 7.71 341 THR A C 1
ATOM 5941 O O . THR A 1 341 ? -22.553 18.092 12.334 1.00 8.96 341 THR A O 1
ATOM 5952 N N . ALA A 1 342 ? -20.833 16.744 11.755 1.00 7.91 342 ALA A N 1
ATOM 5953 C CA . ALA A 1 342 ? -21.714 15.655 11.325 1.00 9.21 342 ALA A CA 1
ATOM 5954 C C . ALA A 1 342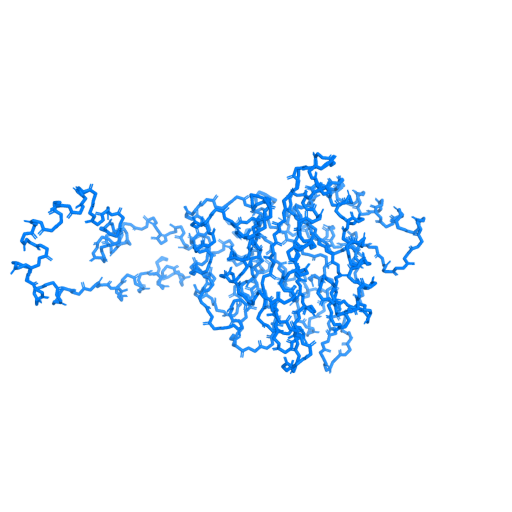 ? -21.031 14.325 11.539 1.00 9.01 342 ALA A C 1
ATOM 5955 O O . ALA A 1 342 ? -20.823 13.529 10.583 1.00 10.90 342 ALA A O 1
ATOM 5962 N N . ALA A 1 343 ? -20.680 13.983 12.765 1.00 8.66 343 ALA A N 1
ATOM 5963 C CA . ALA A 1 343 ? -20.091 12.709 13.074 1.00 10.09 343 ALA A CA 1
ATOM 5964 C C . ALA A 1 343 ? -21.118 11.594 12.851 1.00 15.09 343 ALA A C 1
ATOM 5965 O O . ALA A 1 343 ? -20.707 10.450 12.780 1.00 20.25 343 ALA A O 1
ATOM 5972 N N A ASP A 1 344 ? -22.397 12.035 12.811 0.60 14.68 344 ASP A N 1
ATOM 5973 N N B ASP A 1 344 ? -22.409 11.746 12.654 0.40 13.38 344 ASP A N 1
ATOM 5974 C CA A ASP A 1 344 ? -23.560 11.174 12.558 0.60 11.81 344 ASP A CA 1
ATOM 5975 C CA B ASP A 1 344 ? -23.201 10.552 12.301 0.40 14.07 344 ASP A CA 1
ATOM 5976 C C A ASP A 1 344 ? -23.512 10.688 11.078 0.60 13.24 344 ASP A C 1
ATOM 5977 C C B ASP A 1 344 ? -23.261 10.253 10.827 0.40 14.35 344 ASP A C 1
ATOM 5978 O O A ASP A 1 344 ? -24.223 9.677 10.856 0.60 14.20 344 ASP A O 1
ATOM 5979 O O B ASP A 1 344 ? -23.778 9.268 10.304 0.40 20.24 344 ASP A O 1
ATOM 5996 N N . GLY A 1 345 ? -22.688 11.226 10.135 1.00 14.32 345 GLY A N 1
ATOM 5997 C CA . GLY A 1 345 ? -22.463 10.911 8.741 1.00 14.11 345 GLY A CA 1
ATOM 5998 C C . GLY A 1 345 ? -23.474 11.485 7.768 1.00 13.23 345 GLY A C 1
ATOM 5999 O O . GLY A 1 345 ? -24.414 12.155 8.133 1.00 13.58 345 GLY A O 1
ATOM 6003 N N . VAL A 1 346 ? -23.290 11.218 6.476 1.00 13.59 346 VAL A N 1
ATOM 6004 C CA . VAL A 1 346 ? -24.026 11.830 5.386 1.00 15.17 346 VAL A CA 1
ATOM 6005 C C . VAL A 1 346 ? -25.475 11.457 5.435 1.00 12.79 346 VAL A C 1
ATOM 6006 O O . VAL A 1 346 ? -26.322 12.370 5.307 1.00 13.07 346 VAL A O 1
ATOM 6019 N N A GLN A 1 347 ? -25.845 10.206 5.612 0.38 14.38 347 GLN A N 1
ATOM 6020 N N B GLN A 1 347 ? -25.826 10.192 5.545 0.62 14.50 347 GLN A N 1
ATOM 6021 C CA A GLN A 1 347 ? -27.249 9.830 5.573 0.38 15.29 347 GLN A CA 1
ATOM 6022 C CA B GLN A 1 347 ? -27.214 9.780 5.506 0.62 15.44 347 GLN A CA 1
ATOM 6023 C C A GLN A 1 347 ? -28.030 10.481 6.693 0.38 13.65 347 GLN A C 1
ATOM 6024 C C B GLN A 1 347 ? -27.931 10.397 6.688 0.62 12.54 347 GLN A C 1
ATOM 6025 O O A GLN A 1 347 ? -29.118 10.988 6.405 0.38 11.91 347 GLN A O 1
ATOM 6026 O O B GLN A 1 347 ? -29.082 10.802 6.507 0.62 13.74 347 GLN A O 1
ATOM 6053 N N A GLU A 1 348 ? -27.463 10.439 7.886 0.57 11.77 348 GLU A N 1
ATOM 6054 N N B GLU A 1 348 ? -27.278 10.466 7.841 0.43 12.58 348 GLU A N 1
ATOM 6055 C CA A GLU A 1 348 ? -28.154 11.047 9.031 0.57 11.14 348 GLU A CA 1
ATOM 6056 C CA B GLU A 1 348 ? -27.984 11.082 8.966 0.43 12.02 348 GLU A CA 1
ATOM 6057 C C A GLU A 1 348 ? -28.299 12.540 8.739 0.57 11.53 348 GLU A C 1
ATOM 6058 C C B GLU A 1 348 ? -28.278 12.559 8.755 0.43 10.46 348 GLU A C 1
ATOM 6059 O O A GLU A 1 348 ? -29.355 13.083 8.985 0.57 10.51 348 GLU A O 1
ATOM 6060 O O B GLU A 1 348 ? -29.317 13.091 9.081 0.43 15.16 348 GLU A O 1
ATOM 6083 N N . LEU A 1 349 ? -27.251 13.215 8.192 1.00 11.09 349 LEU A N 1
ATOM 6084 C CA . LEU A 1 349 ? -27.380 14.672 7.945 1.00 10.22 349 LEU A CA 1
ATOM 6085 C C . LEU A 1 349 ? -28.498 14.944 6.949 1.00 9.70 349 LEU A C 1
ATOM 6086 O O . LEU A 1 349 ? -29.291 15.852 7.118 1.00 9.98 349 LEU A O 1
ATOM 6102 N N . LEU A 1 350 ? -28.530 14.151 5.869 1.00 10.59 350 LEU A N 1
ATOM 6103 C CA . LEU A 1 350 ? -29.512 14.323 4.820 1.00 11.24 350 LEU A CA 1
ATOM 6104 C C . LEU A 1 350 ? -30.914 14.085 5.310 1.00 11.63 350 LEU A C 1
ATOM 6105 O O . LEU A 1 350 ? -31.858 14.695 4.793 1.00 12.91 350 LEU A O 1
ATOM 6121 N N . ALA A 1 351 ? -31.118 13.235 6.319 1.00 12.34 351 ALA A N 1
ATOM 6122 C CA . ALA A 1 351 ? -32.438 12.902 6.863 1.00 14.27 351 ALA A CA 1
ATOM 6123 C C . ALA A 1 351 ? -32.840 13.804 7.991 1.00 13.81 351 ALA A C 1
ATOM 6124 O O . ALA A 1 351 ? -33.951 13.673 8.484 1.00 18.34 351 ALA A O 1
ATOM 6131 N N . ASP A 1 352 ? -31.936 14.694 8.418 1.00 12.30 352 ASP A N 1
ATOM 6132 C CA . ASP A 1 352 ? -32.177 15.532 9.568 1.00 12.31 352 ASP A CA 1
ATOM 6133 C C . ASP A 1 352 ? -32.876 16.815 9.110 1.00 11.59 352 ASP A C 1
ATOM 6134 O O . ASP A 1 352 ? -32.240 17.754 8.640 1.00 11.22 352 ASP A O 1
ATOM 6143 N N . ARG A 1 353 ? -34.202 16.898 9.320 1.00 12.57 353 ARG A N 1
ATOM 6144 C CA . ARG A 1 353 ? -34.900 18.109 8.972 1.00 12.46 353 ARG A CA 1
ATOM 6145 C C . ARG A 1 353 ? -34.454 19.348 9.762 1.00 13.53 353 ARG A C 1
ATOM 6146 O O . ARG A 1 353 ? -34.602 20.457 9.295 1.00 14.68 353 ARG A O 1
ATOM 6167 N N . THR A 1 354 ? -33.860 19.174 10.962 1.00 13.47 354 THR A N 1
ATOM 6168 C CA . THR A 1 354 ? -33.376 20.328 11.725 1.00 14.98 354 THR A CA 1
ATOM 6169 C C . THR A 1 354 ? -32.153 20.999 11.091 1.00 11.82 354 THR A C 1
ATOM 6170 O O . THR A 1 354 ? -31.784 22.098 11.453 1.00 14.00 354 THR A O 1
ATOM 6181 N N . ALA A 1 355 ? -31.542 20.321 10.119 1.00 11.40 355 ALA A N 1
ATOM 6182 C CA . ALA A 1 355 ? -30.415 20.863 9.366 1.00 11.16 355 ALA A CA 1
ATOM 6183 C C . ALA A 1 355 ? -30.847 21.595 8.120 1.00 11.04 355 ALA A C 1
ATOM 6184 O O . ALA A 1 355 ? -29.973 22.198 7.449 1.00 12.81 355 ALA A O 1
ATOM 6191 N N . PHE A 1 356 ? -32.128 21.591 7.758 1.00 10.15 356 PHE A N 1
ATOM 6192 C CA . PHE A 1 356 ? -32.475 22.281 6.504 1.00 10.12 356 PHE A CA 1
ATOM 6193 C C . PHE A 1 356 ? -33.915 22.705 6.536 1.00 10.98 356 PHE A C 1
ATOM 6194 O O . PHE A 1 356 ? -34.216 23.849 6.760 1.00 13.38 356 PHE A O 1
ATOM 6211 N N . GLU A 1 357 ? -34.811 21.713 6.307 1.00 13.64 357 GLU A N 1
ATOM 6212 C CA . GLU A 1 357 ? -36.182 21.995 6.077 1.00 16.84 357 GLU A CA 1
ATOM 6213 C C . GLU A 1 357 ? -36.783 22.740 7.265 1.00 15.73 357 GLU A C 1
ATOM 6214 O O . GLU A 1 357 ? -37.642 23.608 7.036 1.00 21.12 357 GLU A O 1
ATOM 6226 N N . ASP A 1 358 ? -36.404 22.391 8.490 1.00 14.67 358 ASP A N 1
ATOM 6227 C CA . ASP A 1 358 ? -36.956 22.993 9.704 1.00 16.63 358 ASP A CA 1
ATOM 6228 C C . ASP A 1 358 ? -35.925 23.857 10.441 1.00 15.98 358 ASP A C 1
ATOM 6229 O O . ASP A 1 358 ? -36.145 24.158 11.625 1.00 20.60 358 ASP A O 1
ATOM 6238 N N . PHE A 1 359 ? -34.849 24.273 9.776 1.00 13.51 359 PHE A N 1
ATOM 6239 C CA . PHE A 1 359 ? -33.869 25.105 10.416 1.00 12.32 359 PHE A CA 1
ATOM 6240 C C . PHE A 1 359 ? -34.329 26.564 10.366 1.00 12.57 359 PHE A C 1
ATOM 6241 O O . PHE A 1 359 ? -34.568 27.128 9.311 1.00 14.80 359 PHE A O 1
ATOM 6258 N N . ASP A 1 360 ? -34.390 27.234 11.537 1.00 12.60 360 ASP A N 1
ATOM 6259 C CA . ASP A 1 360 ? -34.823 28.595 11.649 1.00 15.07 360 ASP A CA 1
ATOM 6260 C C . ASP A 1 360 ? -33.629 29.504 11.373 1.00 12.53 360 ASP A C 1
ATOM 6261 O O . ASP A 1 360 ? -32.908 29.892 12.307 1.00 11.96 360 ASP A O 1
ATOM 6270 N N . VAL A 1 361 ? -33.423 29.837 10.099 1.00 12.56 361 VAL A N 1
ATOM 6271 C CA . VAL A 1 361 ? -32.240 30.637 9.731 1.00 11.49 361 VAL A CA 1
ATOM 6272 C C . VAL A 1 361 ? -32.288 32.006 10.381 1.00 10.57 361 VAL A C 1
ATOM 6273 O O . VAL A 1 361 ? -31.229 32.582 10.646 1.00 11.36 361 VAL A O 1
ATOM 6286 N N . ASP A 1 362 ? -33.460 32.583 10.516 1.00 10.65 362 ASP A N 1
ATOM 6287 C CA . ASP A 1 362 ? -33.504 33.954 11.077 1.00 10.84 362 ASP A CA 1
ATOM 6288 C C . ASP A 1 362 ? -33.162 33.942 12.560 1.00 10.57 362 ASP A C 1
ATOM 6289 O O . ASP A 1 362 ? -32.483 34.889 13.010 1.00 10.59 362 ASP A O 1
ATOM 6298 N N . ALA A 1 363 ? -33.627 32.942 13.301 1.00 10.94 363 ALA A N 1
ATOM 6299 C CA . ALA A 1 363 ? -33.284 32.886 14.740 1.00 11.44 363 ALA A CA 1
ATOM 6300 C C . ALA A 1 363 ? -31.786 32.688 14.865 1.00 10.39 363 ALA A C 1
ATOM 6301 O O . ALA A 1 363 ? -31.144 33.300 15.700 1.00 12.17 363 ALA A O 1
ATOM 6308 N N . ALA A 1 364 ? -31.168 31.827 14.068 1.00 9.96 364 ALA A N 1
ATOM 6309 C CA . ALA A 1 364 ? -29.738 31.606 14.106 1.00 8.98 364 ALA A CA 1
ATOM 6310 C C . ALA A 1 364 ? -29.016 32.904 13.747 1.00 8.55 364 ALA A C 1
ATOM 6311 O O . ALA A 1 364 ? -28.061 33.320 14.421 1.00 9.86 364 ALA A O 1
ATOM 6318 N N . ALA A 1 365 ? -29.433 33.573 12.691 1.00 8.06 365 ALA A N 1
ATOM 6319 C CA . ALA A 1 365 ? -28.785 34.789 12.220 1.00 8.55 365 ALA A CA 1
ATOM 6320 C C . ALA A 1 365 ? -28.820 35.886 13.256 1.00 8.24 365 ALA A C 1
ATOM 6321 O O . ALA A 1 365 ? -27.888 36.685 13.363 1.00 9.24 365 ALA A O 1
ATOM 6328 N N . ALA A 1 366 ? -29.902 35.980 14.038 1.00 8.73 366 ALA A N 1
ATOM 6329 C CA . ALA A 1 366 ? -30.053 37.058 14.992 1.00 10.37 366 ALA A CA 1
ATOM 6330 C C . ALA A 1 366 ? -29.116 36.910 16.183 1.00 9.96 366 ALA A C 1
ATOM 6331 O O . ALA A 1 366 ? -28.897 37.915 16.882 1.00 11.45 366 ALA A O 1
ATOM 6338 N N A ARG A 1 367 ? -28.505 35.745 16.365 0.45 8.99 367 ARG A N 1
ATOM 6339 N N B ARG A 1 367 ? -28.548 35.735 16.467 0.55 8.72 367 ARG A N 1
ATOM 6340 C CA A ARG A 1 367 ? -27.698 35.567 17.549 0.45 9.35 367 ARG A CA 1
ATOM 6341 C CA B ARG A 1 367 ? -27.669 35.476 17.573 0.55 9.85 367 ARG A CA 1
ATOM 6342 C C A ARG A 1 367 ? -26.290 36.112 17.374 0.45 7.56 367 ARG A C 1
ATOM 6343 C C B ARG A 1 367 ? -26.317 36.153 17.344 0.55 8.40 367 ARG A C 1
ATOM 6344 O O A ARG A 1 367 ? -25.522 35.604 16.569 0.45 8.10 367 ARG A O 1
ATOM 6345 O O B ARG A 1 367 ? -25.584 35.772 16.433 0.55 13.86 367 ARG A O 1
ATOM 6386 N N . GLY A 1 368 ? -25.971 37.147 18.119 1.00 7.65 368 GLY A N 1
ATOM 6387 C CA . GLY A 1 368 ? -24.678 37.782 17.965 1.00 7.49 368 GLY A CA 1
ATOM 6388 C C . GLY A 1 368 ? -23.560 36.828 18.308 1.00 5.64 368 GLY A C 1
ATOM 6389 O O . GLY A 1 368 ? -23.699 35.945 19.170 1.00 7.03 368 GLY A O 1
ATOM 6393 N N . MET A 1 369 ? -22.392 37.026 17.718 1.00 5.20 369 MET A N 1
ATOM 6394 C CA . MET A 1 369 ? -21.230 36.198 18.025 1.00 5.01 369 MET A CA 1
ATOM 6395 C C . MET A 1 369 ? -20.484 36.630 19.279 1.00 5.04 369 MET A C 1
ATOM 6396 O O . MET A 1 369 ? -19.658 35.855 19.777 1.00 5.56 369 MET A O 1
ATOM 6410 N N . ALA A 1 370 ? -20.727 37.838 19.769 1.00 5.11 370 ALA A N 1
ATOM 6411 C CA . ALA A 1 370 ? -20.063 38.365 20.958 1.00 5.35 370 ALA A CA 1
ATOM 6412 C C . ALA A 1 370 ? -18.561 38.451 20.799 1.00 4.90 370 ALA A C 1
ATOM 6413 O O . ALA A 1 370 ? -17.802 38.418 21.775 1.00 5.21 370 ALA A O 1
ATOM 6420 N N . PHE A 1 371 ? -18.078 38.618 19.556 1.00 4.65 371 PHE A N 1
ATOM 6421 C CA . PHE A 1 371 ? -16.648 38.649 19.334 1.00 4.60 371 PHE A CA 1
ATOM 6422 C C . PHE A 1 371 ? -16.012 39.938 19.818 1.00 4.50 371 PHE A C 1
ATOM 6423 O O . PHE A 1 371 ? -14.806 39.922 20.171 1.00 5.05 371 PHE A O 1
ATOM 6440 N N . GLU A 1 372 ? -16.723 41.037 19.846 1.00 4.81 372 GLU A N 1
ATOM 6441 C CA . GLU A 1 372 ? -16.102 42.311 20.257 1.00 4.90 372 GLU A CA 1
ATOM 6442 C C . GLU A 1 372 ? -15.817 42.317 21.763 1.00 5.18 372 GLU A C 1
ATOM 6443 O O . GLU A 1 372 ? -14.742 42.767 22.171 1.00 5.61 372 GLU A O 1
ATOM 6455 N N A ARG A 1 373 ? -16.740 41.826 22.581 0.25 5.89 373 ARG A N 1
ATOM 6456 N N B ARG A 1 373 ? -16.724 41.787 22.556 0.44 6.25 373 ARG A N 1
ATOM 6457 N N C ARG A 1 373 ? -16.719 41.785 22.571 0.37 5.51 373 ARG A N 1
ATOM 6458 C CA A ARG A 1 373 ? -16.466 41.714 24.019 0.25 5.87 373 ARG A CA 1
ATOM 6459 C CA B ARG A 1 373 ? -16.452 41.680 23.976 0.44 6.41 373 ARG A CA 1
ATOM 6460 C CA C ARG A 1 373 ? -16.472 41.678 23.996 0.37 6.44 373 ARG A CA 1
ATOM 6461 C C A ARG A 1 373 ? -15.266 40.792 24.234 0.25 5.58 373 ARG A C 1
ATOM 6462 C C B ARG A 1 373 ? -15.228 40.800 24.243 0.44 5.98 373 ARG A C 1
ATOM 6463 C C C ARG A 1 373 ? -15.263 40.776 24.262 0.37 5.34 373 ARG A C 1
ATOM 6464 O O A ARG A 1 373 ? -14.367 41.109 25.020 0.25 4.73 373 ARG A O 1
ATOM 6465 O O B ARG A 1 373 ? -14.358 41.141 25.062 0.44 7.83 373 ARG A O 1
ATOM 6466 O O C ARG A 1 373 ? -14.413 41.082 25.102 0.37 6.48 373 ARG A O 1
ATOM 6527 N N . LEU A 1 374 ? -15.192 39.653 23.551 1.00 5.37 374 LEU A N 1
ATOM 6528 C CA . LEU A 1 374 ? -14.064 38.730 23.665 1.00 5.33 374 LEU A CA 1
ATOM 6529 C C . LEU A 1 374 ? -12.762 39.434 23.316 1.00 4.81 374 LEU A C 1
ATOM 6530 O O . LEU A 1 374 ? -11.757 39.328 24.001 1.00 5.37 374 LEU A O 1
ATOM 6546 N N . ASP A 1 375 ? -12.773 40.173 22.180 1.00 4.62 375 ASP A N 1
ATOM 6547 C CA . ASP A 1 375 ? -11.561 40.831 21.739 1.00 4.60 375 ASP A CA 1
ATOM 6548 C C . ASP A 1 375 ? -11.144 41.967 22.667 1.00 4.70 375 ASP A C 1
ATOM 6549 O O . ASP A 1 375 ? -9.947 42.253 22.779 1.00 5.17 375 ASP A O 1
ATOM 6558 N N . GLN A 1 376 ? -12.105 42.627 23.307 1.00 4.70 376 GLN A N 1
ATOM 6559 C CA . GLN A 1 376 ? -11.741 43.684 24.230 1.00 5.27 376 GLN A CA 1
ATOM 6560 C C . GLN A 1 376 ? -11.149 43.099 25.520 1.00 4.94 376 GLN A C 1
ATOM 6561 O O . GLN A 1 376 ? -10.263 43.701 26.108 1.00 5.56 376 GLN A O 1
ATOM 6575 N N . LEU A 1 377 ? -11.615 41.922 25.949 1.00 5.17 377 LEU A N 1
ATOM 6576 C CA . LEU A 1 377 ? -10.905 41.221 27.041 1.00 5.63 377 LEU A CA 1
ATOM 6577 C C . LEU A 1 377 ? -9.478 40.929 26.630 1.00 5.17 377 LEU A C 1
ATOM 6578 O O . LEU A 1 377 ? -8.549 41.058 27.440 1.00 5.88 377 LEU A O 1
ATOM 6594 N N . ALA A 1 378 ? -9.260 40.496 25.372 1.00 5.22 378 ALA A N 1
ATOM 6595 C CA . ALA A 1 378 ? -7.920 40.223 24.890 1.00 5.45 378 ALA A CA 1
ATOM 6596 C C . ALA A 1 378 ? -7.066 41.494 24.895 1.00 5.11 378 ALA A C 1
ATOM 6597 O O . ALA A 1 378 ? -5.885 41.453 25.258 1.00 5.77 378 ALA A O 1
ATOM 6604 N N . MET A 1 379 ? -7.631 42.595 24.428 1.00 5.08 379 MET A N 1
ATOM 6605 C CA . MET A 1 379 ? -6.927 43.876 24.430 1.00 4.96 379 MET A CA 1
ATOM 6606 C C . MET A 1 379 ? -6.538 44.286 25.864 1.00 5.43 379 MET A C 1
ATOM 6607 O O . MET A 1 379 ? -5.408 44.674 26.126 1.00 5.78 379 MET A O 1
ATOM 6621 N N . ASP A 1 380 ? -7.510 44.164 26.773 1.00 5.42 380 ASP A N 1
ATOM 6622 C CA . ASP A 1 380 ? -7.263 44.534 28.156 1.00 5.78 380 ASP A CA 1
ATOM 6623 C C . ASP A 1 380 ? -6.123 43.705 28.755 1.00 6.12 380 ASP A C 1
ATOM 6624 O O . ASP A 1 380 ? -5.247 44.213 29.440 1.00 7.33 380 ASP A O 1
ATOM 6633 N N . HIS A 1 381 ? -6.127 42.396 28.467 1.00 5.93 381 HIS A N 1
ATOM 6634 C CA . HIS A 1 381 ? -5.042 41.546 28.957 1.00 6.69 381 HIS A CA 1
ATOM 6635 C C . HIS A 1 381 ? -3.703 41.921 28.358 1.00 7.23 381 HIS A C 1
ATOM 6636 O O . HIS A 1 381 ? -2.713 41.980 29.083 1.00 8.98 381 HIS A O 1
ATOM 6650 N N . LEU A 1 382 ? -3.640 42.170 27.043 1.00 6.53 382 LEU A N 1
ATOM 6651 C CA . LEU A 1 382 ? -2.385 42.559 26.418 1.00 7.09 382 LEU A CA 1
ATOM 6652 C C . LEU A 1 382 ? -1.794 43.808 27.035 1.00 7.73 382 LEU A C 1
ATOM 6653 O O . LEU A 1 382 ? -0.595 43.895 27.260 1.00 9.51 382 LEU A O 1
ATOM 6669 N N . LEU A 1 383 ? -2.675 44.786 27.293 1.00 7.20 383 LEU A N 1
ATOM 6670 C CA . LEU A 1 383 ? -2.254 46.078 27.797 1.00 8.60 383 LEU A CA 1
ATOM 6671 C C . LEU A 1 383 ? -2.069 46.078 29.309 1.00 10.97 383 LEU A C 1
ATOM 6672 O O . LEU A 1 383 ? -1.680 47.101 29.882 1.00 15.04 383 LEU A O 1
ATOM 6688 N N . GLY A 1 384 ? -2.359 44.974 29.992 1.00 11.15 384 GLY A N 1
ATOM 6689 C CA . GLY A 1 384 ? -2.252 44.959 31.430 1.00 13.38 384 GLY A CA 1
ATOM 6690 C C . GLY A 1 384 ? -3.295 45.793 32.124 1.00 10.70 384 GLY A C 1
ATOM 6691 O O . GLY A 1 384 ? -3.046 46.254 33.218 1.00 17.04 384 GLY A O 1
ATOM 6695 N N . ALA A 1 385 ? -4.432 45.962 31.521 1.00 10.06 385 ALA A N 1
ATOM 6696 C CA . ALA A 1 385 ? -5.592 46.657 32.066 1.00 12.59 385 ALA A CA 1
ATOM 6697 C C . ALA A 1 385 ? -6.522 45.555 32.692 1.00 21.80 385 ALA A C 1
ATOM 6698 O O . ALA A 1 385 ? -7.460 45.915 33.210 1.00 41.33 385 ALA A O 1
ATOM 6705 N N A ARG A 1 386 ? -6.108 44.285 32.643 0.56 18.10 386 ARG A N 1
ATOM 6706 N N B ARG A 1 386 ? -6.171 44.307 32.545 0.44 20.39 386 ARG A N 1
ATOM 6707 C CA A ARG A 1 386 ? -6.449 43.104 33.418 0.56 21.31 386 ARG A CA 1
ATOM 6708 C CA B ARG A 1 386 ? -6.498 43.022 33.183 0.44 18.66 386 ARG A CA 1
ATOM 6709 C C A ARG A 1 386 ? -5.244 42.164 33.527 0.56 22.10 386 ARG A C 1
ATOM 6710 C C B ARG A 1 386 ? -5.080 42.507 33.407 0.44 26.59 386 ARG A C 1
ATOM 6711 O O A ARG A 1 386 ? -4.216 42.438 32.881 0.56 15.31 386 ARG A O 1
ATOM 6712 O O B ARG A 1 386 ? -4.313 42.370 32.421 0.44 31.28 386 ARG A O 1
#

InterPro domains:
  IPR001998 Xylose isomerase [MF_00455] (1-383)
  IPR001998 Xylose isomerase [PR00688] (45-67)
  IPR001998 Xylose isomerase [PR00688] (82-102)
  IPR001998 Xylose isomerase [PR00688] (105-124)
  IPR001998 Xylose isomerase [PR00688] (129-150)
  IPR001998 Xylose isomerase [PR00688] (156-175)
  IPR001998 Xylose isomerase [PR00688] (178-202)
  IPR001998 Xylose isomerase [PR00688] (220-247)
  IPR001998 Xylose isomerase [PR00688] (248-259)
  IPR001998 Xylose isomerase [PR00688] (281-292)
  IPR001998 Xylose isomerase [PS51415] (4-383)
  IPR001998 Xylose isomerase [PTHR48408] (43-262)
  IPR013022 Xylose isomerase-like, TIM barrel domain [PF01261] (40-306)
  IPR013453 Xylose isomerase, actinobacteria [TIGR02631] (3-384)
  IPR036237 Xylose isomerase-like superfamily [SSF51658] (2-386)

Secondary structure (DSSP, 8-state):
-----GGG-EEEEHHHHT----BTTB--SSPPPPHHHHHHHHHHHT--EEEEEHHHHS-TT--HHHHHHHHHHHHHHHHHHT-B--EEE---SSSGGGTT-STT-SSHHHHHHHHHHHHHHHHHHHHHT-SEEEE--TT-EESSTTS--HHHHHHHHHHHHHHHHHHHHHHT---EEEE---SSSSSSEESS-SHHHHHHHHTTSSSGGGEEE--BHHHHHTTT--HHHHHHHHHHTT-B---EE-B--SSSS---BPBTBSSHHHHHHHHHHHHHHT--S-EEE-----TT--HHHHHHHHHHHHHHHHHHHHHHHHHHH-HHHHHHHHHTTHHHHTS-S-TT-HHHHHH-GGGTTT--HHHHHHS---HHHHHHHHHHHHHT--

Sequence (386 aa):
SSYYQQPTPPEEDRFTFGLWTVGWQGRDPFGDATRPALDPVETVQQRLAEELGAHHGVVTFHDDDLIPFGSSDTERRESSHIKRFRQQALDATGMTVPPMATTNLFTHPVFKKDGGFTANDRDVRRYALRKTIRNIDLAVEELGAKTYVAWGGREGAESGAAKDVRRVALDRMMKEEAFFDLLLGEYVVTSSQGYYDDIIRRFAIEEPKPNEPRGDILLPTVGHALAFIERRLEERRPELYGVNPEVGHEQMAGLNFPHGIAQALWAGKLFHIDLNGQSSGIKYDDQDDLRFGAGDLRRAAFWLVDLLESSSAGYEGPRRHFDFKPPRTEDIDGVWASAAGCMRNYLILKERAAAFRADPEEVQQEALRASRLDEELAQPTAADDGVQQEELLADRTAFEDFDVDAAAARRGMAFERRRLDQLAMDHLLGARR

Radius of gyration: 23.1 Å; Cα contacts (8 Å, |Δi|>4): 729; chains: 1; bounding box: 80×46×55 Å

Organism: Streptomyces olivochromogenes (NCBI:txid1963)